Protein AF-A0A7J8EYG4-F1 (afdb_monomer_lite)

InterPro domains:
  IPR001611 Leucine-rich repeat [PS51450] (55-76)
  IPR032675 Leucine-rich repeat domain superfamily [G3DSA:3.80.10.10] (6-101)
  IPR055320 Centrosomal protein of 72 kDa-like [PTHR23311] (96-437)

pLDDT: mean 70.49, std 26.64, range [20.69, 98.38]

Structure (mmCIF, N/CA/C/O backbone):
data_AF-A0A7J8EYG4-F1
#
_entry.id   AF-A0A7J8EYG4-F1
#
loop_
_atom_site.group_PDB
_atom_site.id
_atom_site.type_symbol
_atom_site.label_atom_id
_atom_site.label_alt_id
_atom_site.label_comp_id
_atom_site.label_asym_id
_atom_site.label_entity_id
_atom_site.label_seq_id
_atom_site.pdbx_PDB_ins_code
_atom_site.Cartn_x
_atom_site.Cartn_y
_atom_site.Cartn_z
_atom_site.occupancy
_atom_site.B_iso_or_equiv
_atom_site.auth_seq_id
_atom_site.auth_comp_id
_atom_site.auth_asym_id
_atom_site.auth_atom_id
_atom_site.pdbx_PDB_model_num
ATOM 1 N N . MET A 1 1 ? -24.739 -16.908 -11.784 1.00 43.34 1 MET A N 1
ATOM 2 C CA . MET A 1 1 ? -24.378 -15.783 -12.677 1.00 43.34 1 MET A CA 1
ATOM 3 C C . MET A 1 1 ? -25.673 -15.161 -13.164 1.00 43.34 1 MET A C 1
ATOM 5 O O . MET A 1 1 ? -26.475 -15.883 -13.739 1.00 43.34 1 MET A O 1
ATOM 9 N N . ALA A 1 2 ? -25.931 -13.886 -12.864 1.00 45.91 2 ALA A N 1
ATOM 10 C CA . ALA A 1 2 ? -27.080 -13.186 -13.438 1.00 45.91 2 ALA A CA 1
ATOM 11 C C . ALA A 1 2 ? -26.869 -13.042 -14.960 1.00 45.91 2 ALA A C 1
ATOM 13 O O . ALA A 1 2 ? -25.735 -12.770 -15.369 1.00 45.91 2 ALA A O 1
ATOM 14 N N . PRO A 1 3 ? -27.897 -13.254 -15.801 1.00 52.53 3 PRO A N 1
ATOM 15 C CA . PRO A 1 3 ? -27.757 -13.076 -17.239 1.00 52.53 3 PRO A CA 1
ATOM 16 C C . PRO A 1 3 ? -27.432 -11.608 -17.531 1.00 52.53 3 PRO A C 1
ATOM 18 O O . PRO A 1 3 ? -28.056 -10.702 -16.981 1.00 52.53 3 PRO A O 1
ATOM 21 N N . SER A 1 4 ? -26.417 -11.367 -18.363 1.00 60.69 4 SER A N 1
ATOM 22 C CA . SER A 1 4 ? -26.084 -10.016 -18.815 1.00 60.69 4 SER A CA 1
ATOM 23 C C . SER A 1 4 ? -27.272 -9.436 -19.575 1.00 60.69 4 SER A C 1
ATOM 25 O O . SER A 1 4 ? -27.764 -10.088 -20.496 1.00 60.69 4 SER A O 1
ATOM 27 N N . GLY A 1 5 ? -27.714 -8.236 -19.202 1.00 64.25 5 GLY A N 1
ATOM 28 C CA . GLY A 1 5 ? -28.822 -7.569 -19.876 1.00 64.25 5 GLY A CA 1
ATOM 29 C C . GLY A 1 5 ? -28.545 -7.239 -21.354 1.00 64.25 5 GLY A C 1
ATOM 30 O O . GLY A 1 5 ? -27.403 -7.379 -21.818 1.00 64.25 5 GLY A O 1
ATOM 31 N N . PRO A 1 6 ? -29.584 -6.849 -22.117 1.00 75.25 6 PRO A N 1
ATOM 32 C CA . PRO A 1 6 ? -29.489 -6.572 -23.546 1.00 75.25 6 PRO A CA 1
ATOM 33 C C . PRO A 1 6 ? -28.390 -5.558 -23.892 1.00 75.25 6 PRO A C 1
ATOM 35 O O . PRO A 1 6 ? -28.168 -4.557 -23.206 1.00 75.25 6 PRO A O 1
ATOM 38 N N . ARG A 1 7 ? -27.697 -5.848 -24.996 1.00 82.56 7 ARG A N 1
ATOM 39 C CA . ARG A 1 7 ? -26.646 -5.016 -25.583 1.00 82.56 7 ARG A CA 1
ATOM 40 C C . ARG A 1 7 ? -27.199 -4.349 -26.835 1.00 82.56 7 ARG A C 1
ATOM 42 O O . ARG A 1 7 ? -27.479 -5.048 -27.805 1.00 82.56 7 ARG A O 1
ATOM 49 N N . LEU A 1 8 ? -27.380 -3.034 -26.801 1.00 83.56 8 LEU A N 1
ATOM 50 C CA . LEU A 1 8 ? -28.066 -2.291 -27.861 1.00 83.56 8 LEU A CA 1
ATOM 51 C C . LEU A 1 8 ? -27.203 -1.127 -28.373 1.00 83.56 8 LEU A C 1
ATOM 53 O O . LEU A 1 8 ? -26.382 -0.596 -27.619 1.00 83.56 8 LEU A O 1
ATOM 57 N N . PRO A 1 9 ? -27.358 -0.717 -29.645 1.00 85.50 9 PRO A N 1
ATOM 58 C CA . PRO A 1 9 ? -26.764 0.523 -30.127 1.00 85.50 9 PRO A CA 1
ATOM 59 C C . PRO A 1 9 ? -27.410 1.730 -29.432 1.00 85.50 9 PRO A C 1
ATOM 61 O O . PRO A 1 9 ? -28.569 1.683 -29.016 1.00 85.50 9 PRO A O 1
ATOM 64 N N . LEU A 1 10 ? -26.659 2.823 -29.311 1.00 85.88 10 LEU A N 1
ATOM 65 C CA . LEU A 1 10 ? -27.182 4.085 -28.806 1.00 85.88 10 LEU A CA 1
ATOM 66 C C . LEU A 1 10 ? -28.209 4.634 -29.800 1.00 85.88 10 LEU A C 1
ATOM 68 O O . LEU A 1 10 ? -27.918 4.721 -30.990 1.00 85.88 10 LEU A O 1
ATOM 72 N N . SER A 1 11 ? -29.381 5.039 -29.316 1.00 85.69 11 SER A N 1
ATOM 73 C CA . SER A 1 11 ? -30.406 5.736 -30.100 1.00 85.69 11 SER A CA 1
ATOM 74 C C . SER A 1 11 ? -30.603 7.165 -29.592 1.00 85.69 11 SER A C 1
ATOM 76 O O . SER A 1 11 ? -30.355 7.455 -28.418 1.00 85.69 11 SER A O 1
ATOM 78 N N . GLU A 1 12 ? -31.081 8.063 -30.456 1.00 83.81 12 GLU A N 1
ATOM 79 C CA . GLU A 1 12 ? -31.420 9.438 -30.060 1.00 83.81 12 GLU A CA 1
ATOM 80 C C . GLU A 1 12 ? -32.503 9.466 -28.965 1.00 83.81 12 GLU A C 1
ATOM 82 O O . GLU A 1 12 ? -32.433 10.259 -28.026 1.00 83.81 12 GLU A O 1
ATOM 87 N N . GLU A 1 13 ? -33.463 8.541 -29.023 1.00 82.06 13 GLU A N 1
ATOM 88 C CA . GLU A 1 13 ? -34.491 8.367 -27.991 1.00 82.06 13 GLU A CA 1
ATOM 89 C C . GLU A 1 13 ? -33.873 8.073 -26.621 1.00 82.06 13 GLU A C 1
ATOM 91 O O . GLU A 1 13 ? -34.260 8.677 -25.620 1.00 82.06 13 GLU A O 1
ATOM 96 N N . LYS A 1 14 ? -32.849 7.210 -26.580 1.00 82.69 14 LYS A N 1
ATOM 97 C CA . LYS A 1 14 ? -32.134 6.883 -25.345 1.00 82.69 14 LYS A CA 1
ATOM 98 C C . LYS A 1 14 ? -31.363 8.080 -24.800 1.00 82.69 14 LYS A C 1
ATOM 100 O O . LYS A 1 14 ? -31.311 8.273 -23.588 1.00 82.69 14 LYS A O 1
ATOM 105 N N . ILE A 1 15 ? -30.788 8.899 -25.680 1.00 84.75 15 ILE A N 1
ATOM 106 C CA . ILE A 1 15 ? -30.112 10.142 -25.291 1.00 84.75 15 ILE A CA 1
ATOM 107 C C . ILE A 1 15 ? -31.116 11.087 -24.635 1.00 84.75 15 ILE A C 1
ATOM 109 O O . ILE A 1 15 ? -30.850 11.560 -23.535 1.00 84.75 15 ILE A O 1
ATOM 113 N N . ARG A 1 16 ? -32.286 11.293 -25.252 1.00 83.25 16 ARG A N 1
ATOM 114 C CA . ARG A 1 16 ? -33.352 12.160 -24.723 1.00 83.25 16 ARG A CA 1
ATOM 115 C C . ARG A 1 16 ? -33.892 11.668 -23.380 1.00 83.25 16 ARG A C 1
ATOM 117 O O . ARG A 1 16 ? -34.047 12.476 -22.464 1.00 83.25 16 ARG A O 1
ATOM 124 N N . GLU A 1 17 ? -34.108 10.356 -23.246 1.00 83.19 17 GLU A N 1
ATOM 125 C CA . GLU A 1 17 ? -34.518 9.703 -21.994 1.00 83.19 17 GLU A CA 1
ATOM 126 C C . GLU A 1 17 ? -33.515 9.998 -20.866 1.00 83.19 17 GLU A C 1
ATOM 128 O O . GLU A 1 17 ? -33.906 10.371 -19.761 1.00 83.19 17 GLU A O 1
ATOM 133 N N . LYS A 1 18 ? -32.211 9.870 -21.143 1.00 82.88 18 LYS A N 1
ATOM 134 C CA . LYS A 1 18 ? -31.150 10.021 -20.133 1.00 82.88 18 LYS A CA 1
ATOM 135 C C . LYS A 1 18 ? -30.734 11.464 -19.875 1.00 82.88 18 LYS A C 1
ATOM 137 O O . LYS A 1 18 ? -30.314 11.775 -18.765 1.00 82.88 18 LYS A O 1
ATOM 142 N N . SER A 1 19 ? -30.875 12.354 -20.852 1.00 79.38 19 SER A N 1
ATOM 143 C CA . SER A 1 19 ? -30.609 13.785 -20.684 1.00 79.38 19 SER A CA 1
ATOM 144 C C . SER A 1 19 ? -31.778 14.538 -20.040 1.00 79.38 19 SER A C 1
ATOM 146 O O . SER A 1 19 ? -31.636 15.722 -19.743 1.00 79.38 19 SER A O 1
ATOM 148 N N . GLY A 1 20 ? -32.941 13.893 -19.868 1.00 74.50 20 GLY A N 1
ATOM 149 C CA . GLY A 1 20 ? -34.154 14.528 -19.342 1.00 74.50 20 GLY A CA 1
ATOM 150 C C . GLY A 1 20 ? -34.673 15.663 -20.231 1.00 74.50 20 GLY A C 1
ATOM 151 O O . GLY A 1 20 ? -35.316 16.591 -19.741 1.00 74.50 20 GLY A O 1
ATOM 152 N N . LEU A 1 21 ? -34.351 15.632 -21.529 1.00 72.12 21 LEU A N 1
ATOM 153 C CA . LEU A 1 21 ? -34.739 16.685 -22.464 1.00 72.12 21 LEU A CA 1
ATOM 154 C C . LEU A 1 21 ? -36.155 16.429 -22.979 1.00 72.12 21 LEU A C 1
ATOM 156 O O . LEU A 1 21 ? -36.496 15.312 -23.362 1.00 72.12 21 LEU A O 1
ATOM 160 N N . ALA A 1 22 ? -36.971 17.483 -23.028 1.00 70.06 22 ALA A N 1
ATOM 161 C CA . ALA A 1 22 ? -38.299 17.401 -23.618 1.00 70.06 22 ALA A CA 1
ATOM 162 C C . ALA A 1 22 ? -38.212 16.979 -25.105 1.00 70.06 22 ALA A C 1
ATOM 164 O O . ALA A 1 22 ? -37.273 17.388 -25.795 1.00 70.06 22 ALA A O 1
ATOM 165 N N . PRO A 1 23 ? -39.202 16.237 -25.642 1.00 65.50 23 PRO A N 1
ATOM 166 C CA . PRO A 1 23 ? -39.192 15.747 -27.028 1.00 65.50 23 PRO A CA 1
ATOM 167 C C . PRO A 1 23 ? -39.017 16.836 -28.102 1.00 65.50 23 PRO A C 1
ATOM 169 O O . PRO A 1 23 ? -38.574 16.547 -29.209 1.00 65.50 23 PRO A O 1
ATOM 172 N N . HIS A 1 24 ? -39.306 18.097 -27.778 1.00 60.59 24 HIS A N 1
ATOM 173 C CA . HIS A 1 24 ? -39.245 19.229 -28.709 1.00 60.59 24 HIS A CA 1
ATOM 174 C C . HIS A 1 24 ? -38.054 20.172 -28.495 1.00 60.59 24 HIS A C 1
ATOM 176 O O . HIS A 1 24 ? -38.012 21.236 -29.107 1.00 60.59 24 HIS A O 1
ATOM 182 N N . ARG A 1 25 ? -37.096 19.823 -27.628 1.00 71.00 25 ARG A N 1
ATOM 183 C CA . ARG A 1 25 ? -35.897 20.643 -27.419 1.00 71.00 25 ARG A CA 1
ATOM 184 C C . ARG A 1 25 ? -34.791 20.252 -28.395 1.00 71.00 25 ARG A C 1
ATOM 186 O O . ARG A 1 25 ? -34.582 19.063 -28.634 1.00 71.00 25 ARG A O 1
ATOM 193 N N . ASP A 1 26 ? -34.084 21.251 -28.919 1.00 76.06 26 ASP A N 1
ATOM 194 C CA . ASP A 1 26 ? -32.932 21.025 -29.786 1.00 76.06 26 ASP A CA 1
ATOM 195 C C . ASP A 1 26 ? -31.780 20.390 -28.989 1.00 76.06 26 ASP A C 1
ATOM 197 O O . ASP A 1 26 ? -31.420 20.842 -27.896 1.00 76.06 26 ASP A O 1
ATOM 201 N N . LEU A 1 27 ? -31.219 19.313 -29.536 1.00 77.31 27 LEU A N 1
ATOM 202 C CA . LEU A 1 27 ? -30.090 18.592 -28.955 1.00 77.31 27 LEU A CA 1
ATOM 203 C C . LEU A 1 27 ? -28.784 19.388 -29.080 1.00 77.31 27 LEU A C 1
ATOM 205 O O . LEU A 1 27 ? -27.865 19.161 -28.292 1.00 77.31 27 LEU A O 1
ATOM 209 N N . ALA A 1 28 ? -28.724 20.374 -29.982 1.00 77.31 28 ALA A N 1
ATOM 210 C CA . ALA A 1 28 ? -27.556 21.233 -30.165 1.00 77.31 28 ALA A CA 1
ATOM 211 C C . ALA A 1 28 ? -27.189 22.044 -28.903 1.00 77.31 28 ALA A C 1
ATOM 213 O O . ALA A 1 28 ? -26.027 22.404 -28.713 1.00 77.31 28 ALA A O 1
ATOM 214 N N . GLU A 1 29 ? -28.152 22.306 -28.010 1.00 79.75 29 GLU A N 1
ATOM 215 C CA . GLU A 1 29 ? -27.929 23.049 -26.761 1.00 79.75 29 GLU A CA 1
ATOM 216 C C . GLU A 1 29 ? -27.371 22.188 -25.614 1.00 79.75 29 GLU A C 1
ATOM 218 O O . GLU A 1 29 ? -26.968 22.725 -24.574 1.00 79.75 29 GLU A O 1
ATOM 223 N N . LEU A 1 30 ? -27.364 20.857 -25.756 1.00 84.62 30 LEU A N 1
ATOM 224 C CA . LEU A 1 30 ? -26.924 19.964 -24.690 1.00 84.62 30 LEU A CA 1
ATOM 225 C C . LEU A 1 30 ? -25.406 20.070 -24.510 1.00 84.62 30 LEU A C 1
ATOM 227 O O . LEU A 1 30 ? -24.640 19.778 -25.421 1.00 84.62 30 LEU A O 1
ATOM 231 N N . ARG A 1 31 ? -24.965 20.466 -23.310 1.00 86.94 31 ARG A N 1
ATOM 232 C CA . ARG A 1 31 ? -23.536 20.654 -22.997 1.00 86.94 31 ARG A CA 1
ATOM 233 C C . ARG A 1 31 ? -22.887 19.457 -22.311 1.00 86.94 31 ARG A C 1
ATOM 235 O O . ARG A 1 31 ? -21.681 19.277 -22.461 1.00 86.94 31 ARG A O 1
ATOM 242 N N . SER A 1 32 ? -23.661 18.646 -21.596 1.00 89.12 32 SER A N 1
ATOM 243 C CA . SER A 1 32 ? -23.145 17.477 -20.884 1.00 89.12 32 SER A CA 1
ATOM 244 C C . SER A 1 32 ? -24.111 16.304 -20.992 1.00 89.12 32 SER A C 1
ATOM 246 O O . SER A 1 32 ? -25.310 16.479 -20.780 1.00 89.12 32 SER A O 1
ATOM 248 N N . LEU A 1 33 ? -23.590 15.116 -21.293 1.00 90.06 33 LEU A N 1
ATOM 249 C CA . LEU A 1 33 ? -24.359 13.883 -21.423 1.00 90.06 33 LEU A CA 1
ATOM 250 C C . LEU A 1 33 ? -23.671 12.760 -20.644 1.00 90.06 33 LEU A C 1
ATOM 252 O O . LEU A 1 33 ? -22.500 12.468 -20.875 1.00 90.06 33 LEU A O 1
ATOM 256 N N . PHE A 1 34 ? -24.414 12.117 -19.745 1.00 90.12 34 PHE A N 1
ATOM 257 C CA . PHE A 1 34 ? -23.912 11.040 -18.894 1.00 90.12 34 PHE A CA 1
ATOM 258 C C . PHE A 1 34 ? -24.788 9.802 -19.068 1.00 90.12 34 PHE A C 1
ATOM 260 O O . PHE A 1 34 ? -25.933 9.776 -18.620 1.00 90.12 34 PHE A O 1
ATOM 267 N N . ILE A 1 35 ? -24.253 8.774 -19.724 1.00 89.12 35 ILE A N 1
ATOM 268 C CA . ILE A 1 35 ? -24.925 7.487 -19.920 1.00 89.12 35 ILE A CA 1
ATOM 269 C C . ILE A 1 35 ? -23.963 6.350 -19.541 1.00 89.12 35 ILE A C 1
ATOM 271 O O . ILE A 1 35 ? -23.468 5.622 -20.410 1.00 89.12 35 ILE A O 1
ATOM 275 N N . PRO A 1 36 ? -23.670 6.178 -18.239 1.00 88.31 36 PRO A N 1
ATOM 276 C CA . PRO A 1 36 ? -22.879 5.048 -17.790 1.00 88.31 36 PRO A CA 1
ATOM 277 C C . PRO A 1 36 ? -23.665 3.740 -17.967 1.00 88.31 36 PRO A C 1
ATOM 279 O O . PRO A 1 36 ? -24.870 3.674 -17.712 1.00 88.31 36 PRO A O 1
ATOM 282 N N . GLY A 1 37 ? -22.979 2.685 -18.393 1.00 86.06 37 GLY A N 1
ATOM 283 C CA . GLY A 1 37 ? -23.567 1.365 -18.563 1.00 86.06 37 GLY A CA 1
ATOM 284 C C . GLY A 1 37 ? -23.976 0.743 -17.231 1.00 86.06 37 GLY A C 1
ATOM 285 O O . GLY A 1 37 ? -23.345 0.943 -16.187 1.00 86.06 37 GLY A O 1
ATOM 286 N N . THR A 1 38 ? -25.051 -0.040 -17.274 1.00 83.25 38 THR A N 1
ATOM 287 C CA . THR A 1 38 ? -25.614 -0.731 -16.109 1.00 83.25 38 THR A CA 1
ATOM 288 C C . THR A 1 38 ? -25.568 -2.248 -16.314 1.00 83.25 38 THR A C 1
ATOM 290 O O . THR A 1 38 ? -25.202 -2.747 -17.379 1.00 83.25 38 THR A O 1
ATOM 293 N N . TYR A 1 39 ? -25.916 -3.029 -15.288 1.00 79.12 39 TYR A N 1
ATOM 294 C CA . TYR A 1 39 ? -26.007 -4.491 -15.425 1.00 79.12 39 TYR A CA 1
ATOM 295 C C . TYR A 1 39 ? -27.168 -4.937 -16.331 1.00 79.12 39 TYR A C 1
ATOM 297 O O . TYR A 1 39 ? -27.112 -6.026 -16.905 1.00 79.12 39 TYR A O 1
ATOM 305 N N . GLN A 1 40 ? -28.196 -4.094 -16.451 1.00 78.62 40 GLN A N 1
ATOM 306 C CA . GLN A 1 40 ? -29.415 -4.356 -17.215 1.00 78.62 40 GLN A CA 1
ATOM 307 C C . GLN A 1 40 ? -29.297 -3.902 -18.672 1.00 78.62 40 GLN A C 1
ATOM 309 O O . GLN A 1 40 ? -29.876 -4.533 -19.543 1.00 78.62 40 GLN A O 1
ATOM 314 N N . GLU A 1 41 ? -28.539 -2.844 -18.956 1.00 82.06 41 GLU A N 1
ATOM 315 C CA . GLU A 1 41 ? -28.406 -2.301 -20.308 1.00 82.06 41 GLU A CA 1
ATOM 316 C C . GLU A 1 41 ? -26.981 -1.818 -20.553 1.00 82.06 41 GLU A C 1
ATOM 318 O O . GLU A 1 41 ? -26.411 -1.079 -19.740 1.00 82.06 41 GLU A O 1
ATOM 323 N N . LYS A 1 42 ? -26.418 -2.217 -21.697 1.00 88.38 42 LYS A N 1
ATOM 324 C CA . LYS A 1 42 ? -25.089 -1.782 -22.137 1.00 88.38 42 LYS A CA 1
ATOM 325 C C . LYS A 1 42 ? -25.112 -1.333 -23.589 1.00 88.38 42 LYS A C 1
ATOM 327 O O . LYS A 1 42 ? -25.670 -2.018 -24.445 1.00 88.38 42 LYS A O 1
ATOM 332 N N . ILE A 1 43 ? -24.439 -0.221 -23.861 1.00 88.44 43 ILE A N 1
ATOM 333 C CA . ILE A 1 43 ? -24.297 0.327 -25.211 1.00 88.44 43 ILE A CA 1
ATOM 334 C C . ILE A 1 43 ? -23.119 -0.348 -25.920 1.00 88.44 43 ILE A C 1
ATOM 336 O O . ILE A 1 43 ? -22.050 -0.497 -25.324 1.00 88.44 43 ILE A O 1
ATOM 340 N N . THR A 1 44 ? -23.297 -0.745 -27.182 1.00 86.69 44 THR A N 1
ATOM 341 C CA . THR A 1 44 ? -22.238 -1.373 -28.002 1.00 86.69 44 THR A CA 1
ATOM 342 C C . THR A 1 44 ? -21.716 -0.508 -29.146 1.00 86.69 44 THR A C 1
ATOM 344 O O . THR A 1 44 ? -20.529 -0.583 -29.463 1.00 86.69 44 THR A O 1
ATOM 347 N N . HIS A 1 45 ? -22.564 0.340 -29.733 1.00 86.38 45 HIS A N 1
ATOM 348 C CA . HIS A 1 45 ? -22.219 1.217 -30.858 1.00 86.38 45 HIS A CA 1
ATOM 349 C C . HIS A 1 45 ? -22.875 2.591 -30.702 1.00 86.38 45 HIS A C 1
ATOM 351 O O . HIS A 1 45 ? -23.976 2.675 -30.161 1.00 86.38 45 HIS A O 1
ATOM 357 N N . LEU A 1 46 ? -22.214 3.652 -31.180 1.00 84.38 46 LEU A N 1
ATOM 358 C CA . LEU A 1 46 ? -22.718 5.032 -31.109 1.00 84.38 46 LEU A CA 1
ATOM 359 C C . LEU A 1 46 ? -23.440 5.451 -32.397 1.00 84.38 46 LEU A C 1
ATOM 361 O O . LEU A 1 46 ? -24.529 6.020 -32.322 1.00 84.38 46 LEU A O 1
ATOM 365 N N . GLY A 1 47 ? -22.875 5.120 -33.563 1.00 81.81 47 GLY A N 1
ATOM 366 C CA . GLY A 1 47 ? -23.491 5.377 -34.866 1.00 81.81 47 GLY A CA 1
ATOM 367 C C . GLY A 1 47 ? -23.797 6.862 -35.089 1.00 81.81 47 GLY A C 1
ATOM 368 O O . GLY A 1 47 ? -23.069 7.740 -34.632 1.00 81.81 47 GLY A O 1
ATOM 369 N N . ASN A 1 48 ? -24.912 7.158 -35.757 1.00 82.94 48 ASN A N 1
ATOM 370 C CA . ASN A 1 48 ? -25.305 8.537 -36.084 1.00 82.94 48 ASN A CA 1
ATOM 371 C C . ASN A 1 48 ? -26.097 9.233 -34.966 1.00 82.94 48 ASN A C 1
ATOM 373 O O . ASN A 1 48 ? -26.485 10.389 -35.110 1.00 82.94 48 ASN A O 1
ATOM 377 N N . SER A 1 49 ? -26.322 8.563 -33.835 1.00 82.88 49 SER A N 1
ATOM 378 C CA . SER A 1 49 ? -27.166 9.077 -32.748 1.00 82.88 49 SER A CA 1
ATOM 379 C C . SER A 1 49 ? -26.584 10.314 -32.055 1.00 82.88 49 SER A C 1
ATOM 381 O O . SER A 1 49 ? -27.308 11.036 -31.378 1.00 82.88 49 SER A O 1
ATOM 383 N N . LEU A 1 50 ? -25.287 10.585 -32.238 1.00 84.00 50 LEU A N 1
ATOM 384 C CA . LEU A 1 50 ? -24.595 11.761 -31.700 1.00 84.00 50 LEU A CA 1
ATOM 385 C C . LEU A 1 50 ? -24.533 12.943 -32.688 1.00 84.00 50 LEU A C 1
ATOM 387 O O . LEU A 1 50 ? -23.994 13.991 -32.340 1.00 84.00 50 LEU A O 1
ATOM 391 N N . MET A 1 51 ? -25.083 12.806 -33.901 1.00 83.69 51 MET A N 1
ATOM 392 C CA . MET A 1 51 ? -24.942 13.792 -34.984 1.00 83.69 51 MET A CA 1
ATOM 393 C C . MET A 1 51 ? -25.475 15.188 -34.623 1.00 83.69 51 MET A C 1
ATOM 395 O O . MET A 1 51 ? -24.888 16.193 -35.016 1.00 83.69 51 MET A O 1
ATOM 399 N N . ASN A 1 52 ? -26.548 15.252 -33.831 1.00 82.19 52 ASN A N 1
ATOM 400 C CA . ASN A 1 52 ? -27.222 16.504 -33.472 1.00 82.19 52 ASN A CA 1
ATOM 401 C C . ASN A 1 52 ? -26.665 17.163 -32.192 1.00 82.19 52 ASN A C 1
ATOM 403 O O . ASN A 1 52 ? -27.150 18.209 -31.774 1.00 82.19 52 ASN A O 1
ATOM 407 N N . LEU A 1 53 ? -25.642 16.578 -31.560 1.00 83.56 53 LEU A N 1
ATOM 408 C CA . LEU A 1 53 ? -25.048 17.049 -30.300 1.00 83.56 53 LEU A CA 1
ATOM 409 C C . LEU A 1 53 ? -23.827 17.954 -30.538 1.00 83.56 53 LEU A C 1
ATOM 411 O O . LEU A 1 53 ? -22.763 17.780 -29.944 1.00 83.56 53 LEU A O 1
ATOM 415 N N . THR A 1 54 ? -23.968 18.938 -31.423 1.00 82.62 54 THR A N 1
ATOM 416 C CA . THR A 1 54 ? -22.852 19.785 -31.880 1.00 82.62 54 THR A CA 1
ATOM 417 C C . THR A 1 54 ? -22.261 20.680 -30.781 1.00 82.62 54 THR A C 1
ATOM 419 O O . THR A 1 54 ? -21.085 21.033 -30.852 1.00 82.62 54 THR A O 1
ATOM 422 N N . GLY A 1 55 ? -23.040 21.023 -29.747 1.00 82.75 55 GLY A N 1
ATOM 423 C CA . GLY A 1 55 ? -22.623 21.850 -28.606 1.00 82.75 55 GLY A CA 1
ATOM 424 C C . GLY A 1 55 ? -22.136 21.086 -27.367 1.00 82.75 55 GLY A C 1
ATOM 425 O O . GLY A 1 55 ? -21.890 21.714 -26.327 1.00 82.75 55 GLY A O 1
ATOM 426 N N . LEU A 1 56 ? -22.011 19.756 -27.449 1.00 89.62 56 LEU A N 1
ATOM 427 C CA . LEU A 1 56 ? -21.667 18.902 -26.313 1.00 89.62 56 LEU A CA 1
ATOM 428 C C . LEU A 1 56 ? -20.198 19.066 -25.914 1.00 89.62 56 LEU A C 1
ATOM 430 O O . LEU A 1 56 ? -19.302 18.832 -26.716 1.00 89.62 56 LEU A O 1
ATOM 434 N N . LYS A 1 57 ? -19.958 19.425 -24.649 1.00 89.75 57 LYS A N 1
ATOM 435 C CA . LYS A 1 57 ? -18.623 19.619 -24.065 1.00 89.75 57 LYS A CA 1
ATOM 436 C C . LYS A 1 57 ? -18.156 18.431 -23.235 1.00 89.75 57 LYS A C 1
ATOM 438 O O . LYS A 1 57 ? -16.958 18.174 -23.178 1.00 89.75 57 LYS A O 1
ATOM 443 N N . SER A 1 58 ? -19.070 17.714 -22.585 1.00 90.62 58 SER A N 1
ATOM 444 C CA . SER A 1 58 ? -18.734 16.573 -21.728 1.00 90.62 58 SER A CA 1
ATOM 445 C C . SER A 1 58 ? -19.595 15.356 -22.055 1.00 90.62 58 SER A C 1
ATOM 447 O O . SER A 1 58 ? -20.822 15.455 -22.085 1.00 90.62 58 SER A O 1
ATOM 449 N N . LEU A 1 59 ? -18.952 14.214 -22.297 1.00 91.94 59 LEU A N 1
ATOM 450 C CA . LEU A 1 59 ? -19.606 12.946 -22.603 1.00 91.94 59 LEU A CA 1
ATOM 451 C C . LEU A 1 59 ? -19.048 11.824 -21.726 1.00 91.94 59 LEU A C 1
ATOM 453 O O . LEU A 1 59 ? -17.859 11.512 -21.796 1.00 91.94 59 LEU A O 1
ATOM 457 N N . ASP A 1 60 ? -19.914 11.180 -20.948 1.00 91.62 60 ASP A N 1
ATOM 458 C CA . ASP A 1 60 ? -19.586 9.976 -20.184 1.00 91.62 60 ASP A CA 1
ATOM 459 C C . ASP A 1 60 ? -20.366 8.769 -20.707 1.00 91.62 60 ASP A C 1
ATOM 461 O O . ASP A 1 60 ? -21.595 8.727 -20.645 1.00 91.62 60 ASP A O 1
ATOM 465 N N . LEU A 1 61 ? -19.628 7.780 -21.208 1.00 90.69 61 LEU A N 1
ATOM 466 C CA . LEU A 1 61 ? -20.128 6.491 -21.681 1.00 90.69 61 LEU A CA 1
ATOM 467 C C . LEU A 1 61 ? -19.415 5.331 -20.969 1.00 90.69 61 LEU A C 1
ATOM 469 O O . LEU A 1 61 ? -19.253 4.241 -21.529 1.00 90.69 61 LEU A O 1
ATOM 473 N N . SER A 1 62 ? -18.954 5.552 -19.740 1.00 90.50 62 SER A N 1
ATOM 474 C CA . SER A 1 62 ? -18.242 4.549 -18.952 1.00 90.50 62 SER A CA 1
ATOM 475 C C . SER A 1 62 ? -19.098 3.312 -18.651 1.00 90.50 62 SER A C 1
ATOM 477 O O . SER A 1 62 ? -20.320 3.363 -18.655 1.00 90.50 62 SER A O 1
ATOM 479 N N . ARG A 1 63 ? -18.468 2.163 -18.386 1.00 90.31 63 ARG A N 1
ATOM 480 C CA . ARG A 1 63 ? -19.103 0.883 -18.013 1.00 90.31 63 ARG A CA 1
ATOM 481 C C . ARG A 1 63 ? -20.045 0.283 -19.062 1.00 90.31 63 ARG A C 1
ATOM 483 O O . ARG A 1 63 ? -20.848 -0.596 -18.739 1.00 90.31 63 ARG A O 1
ATOM 490 N N . ASN A 1 64 ? -19.926 0.714 -20.313 1.00 90.56 64 ASN A N 1
ATOM 491 C CA . ASN A 1 64 ? -20.648 0.146 -21.445 1.00 90.56 64 ASN A CA 1
ATOM 492 C C . ASN A 1 64 ? -19.865 -1.020 -22.081 1.00 90.56 64 ASN A C 1
ATOM 494 O O . ASN A 1 64 ? -18.946 -1.590 -21.495 1.00 90.56 64 ASN A O 1
ATOM 498 N N . SER A 1 65 ? -20.288 -1.484 -23.251 1.00 89.62 65 SER A N 1
ATOM 499 C CA . SER A 1 65 ? -19.593 -2.526 -24.016 1.00 89.62 65 SER A CA 1
ATOM 500 C C . SER A 1 65 ? -19.282 -2.028 -25.421 1.00 89.62 65 SER A C 1
ATOM 502 O O . SER A 1 65 ? -19.414 -2.781 -26.383 1.00 89.62 65 SER A O 1
ATOM 504 N N . LEU A 1 66 ? -18.895 -0.751 -25.527 1.00 87.06 66 LEU A N 1
ATOM 505 C CA . LEU A 1 66 ? -18.559 -0.119 -26.797 1.00 87.06 66 LEU A CA 1
ATOM 506 C C . LEU A 1 66 ? -17.387 -0.843 -27.444 1.00 87.06 66 LEU A C 1
ATOM 508 O O . LEU A 1 66 ? -16.386 -1.092 -26.774 1.00 87.06 66 LEU A O 1
ATOM 512 N N . VAL A 1 67 ? -17.513 -1.160 -28.730 1.00 83.31 67 VAL A N 1
ATOM 513 C CA . VAL A 1 67 ? -16.456 -1.830 -29.510 1.00 83.31 67 VAL A CA 1
ATOM 514 C C . VAL A 1 67 ? -15.818 -0.918 -30.565 1.00 83.31 67 VAL A C 1
ATOM 516 O O . VAL A 1 67 ? -14.703 -1.198 -30.998 1.00 83.31 67 VAL A O 1
ATOM 519 N N . SER A 1 68 ? -16.483 0.184 -30.930 1.00 82.06 68 SER A N 1
ATOM 520 C CA . SER A 1 68 ? -16.014 1.215 -31.871 1.00 82.06 68 SER A CA 1
ATOM 521 C C . SER A 1 68 ? -16.452 2.608 -31.400 1.00 82.06 68 SER A C 1
ATOM 523 O O . SER A 1 68 ? -17.428 2.740 -30.654 1.00 82.06 68 SER A O 1
ATOM 525 N N . LEU A 1 69 ? -15.710 3.631 -31.825 1.00 83.19 69 LEU A N 1
ATOM 526 C CA . LEU A 1 69 ? -15.960 5.053 -31.586 1.00 83.19 69 LEU A CA 1
ATOM 527 C C . LEU A 1 69 ? -16.595 5.763 -32.790 1.00 83.19 69 LEU A C 1
ATOM 529 O O . LEU A 1 69 ? -16.718 6.990 -32.780 1.00 83.19 69 LEU A O 1
ATOM 533 N N . GLU A 1 70 ? -17.021 5.017 -33.811 1.00 81.38 70 GLU A N 1
ATOM 534 C CA . GLU A 1 70 ? -17.781 5.558 -34.935 1.00 81.38 70 GLU A CA 1
ATOM 535 C C . GLU A 1 70 ? -19.034 6.299 -34.434 1.00 81.38 70 GLU A C 1
ATOM 537 O O . GLU A 1 70 ? -19.915 5.715 -33.799 1.00 81.38 70 GLU A O 1
ATOM 542 N N . GLY A 1 71 ? -19.077 7.607 -34.695 1.00 79.62 71 GLY A N 1
ATOM 543 C CA . GLY A 1 71 ? -20.098 8.544 -34.225 1.00 79.62 71 GLY A CA 1
ATOM 544 C C . GLY A 1 71 ? -19.543 9.699 -33.387 1.00 79.62 71 GLY A C 1
ATOM 545 O O . GLY A 1 71 ? -20.155 10.764 -33.330 1.00 79.62 71 GLY A O 1
ATOM 546 N N . ILE A 1 72 ? -18.361 9.551 -32.775 1.00 85.44 72 ILE A N 1
ATOM 547 C CA . ILE A 1 72 ? -17.742 10.635 -31.985 1.00 85.44 72 ILE A CA 1
ATOM 548 C C . ILE A 1 72 ? -17.281 11.796 -32.877 1.00 85.44 72 ILE A C 1
ATOM 550 O O . ILE A 1 72 ? -17.267 12.938 -32.424 1.00 85.44 72 ILE A O 1
ATOM 554 N N . GLN A 1 73 ? -16.984 11.545 -34.158 1.00 83.44 73 GLN A N 1
ATOM 555 C CA . GLN A 1 73 ? -16.553 12.577 -35.110 1.00 83.44 73 GLN A CA 1
ATOM 556 C C . GLN A 1 73 ? -17.548 13.736 -35.285 1.00 83.44 73 GLN A C 1
ATOM 558 O O . GLN A 1 73 ? -17.161 14.803 -35.754 1.00 83.44 73 GLN A O 1
ATOM 563 N N . TYR A 1 74 ? -18.817 13.547 -34.914 1.00 83.56 74 TYR A N 1
ATOM 564 C CA . TYR A 1 74 ? -19.835 14.593 -34.993 1.00 83.56 74 TYR A CA 1
ATOM 565 C C . TYR A 1 74 ? -19.753 15.613 -33.838 1.00 83.56 74 TYR A C 1
ATOM 567 O O . TYR A 1 74 ? -20.307 16.707 -33.940 1.00 83.56 74 TYR A O 1
ATOM 575 N N . LEU A 1 75 ? -19.039 15.296 -32.752 1.00 86.06 75 LEU A N 1
ATOM 576 C CA . LEU A 1 75 ? -18.953 16.114 -31.538 1.00 86.06 75 LEU A CA 1
ATOM 577 C C . LEU A 1 75 ? -17.793 17.122 -31.603 1.00 86.06 75 LEU A C 1
ATOM 579 O O . LEU A 1 75 ? -16.781 16.980 -30.919 1.00 86.06 75 LEU A O 1
ATOM 583 N N . ALA A 1 76 ? -17.943 18.164 -32.422 1.00 83.25 76 ALA A N 1
ATOM 584 C CA . ALA A 1 76 ? -16.879 19.144 -32.678 1.00 83.25 76 ALA A CA 1
ATOM 585 C C . ALA A 1 76 ? -16.471 19.999 -31.456 1.00 83.25 76 ALA A C 1
ATOM 587 O O . ALA A 1 76 ? -15.368 20.542 -31.435 1.00 83.25 76 ALA A O 1
ATOM 588 N N . ALA A 1 77 ? -17.343 20.140 -30.451 1.00 87.06 77 ALA A N 1
ATOM 589 C CA . ALA A 1 77 ? -17.122 20.979 -29.267 1.00 87.06 77 ALA A CA 1
ATOM 590 C C . ALA A 1 77 ? -16.720 20.193 -28.000 1.00 87.06 77 ALA A C 1
ATOM 592 O O . ALA A 1 77 ? -16.733 20.759 -26.903 1.00 87.06 77 ALA A O 1
ATOM 593 N N . LEU A 1 78 ? -16.395 18.901 -28.130 1.00 90.12 78 LEU A N 1
ATOM 594 C CA . LEU A 1 78 ? -16.155 18.020 -26.989 1.00 90.12 78 LEU A CA 1
ATOM 595 C C . LEU A 1 78 ? -14.819 18.331 -26.299 1.00 90.12 78 LEU A C 1
ATOM 597 O O . LEU A 1 78 ? -13.752 18.230 -26.895 1.00 90.12 78 LEU A O 1
ATOM 601 N N . GLU A 1 79 ? -14.879 18.668 -25.013 1.00 91.31 79 GLU A N 1
ATOM 602 C CA . GLU A 1 79 ? -13.721 18.995 -24.170 1.00 91.31 79 GLU A CA 1
ATOM 603 C C . GLU A 1 79 ? -13.357 17.835 -23.225 1.00 91.31 79 GLU A C 1
ATOM 605 O O . GLU A 1 79 ? -12.207 17.695 -22.810 1.00 91.31 79 GLU A O 1
ATOM 610 N N . SER A 1 80 ? -14.332 16.992 -22.870 1.00 91.00 80 SER A N 1
ATOM 611 C CA . SER A 1 80 ? -14.175 15.904 -21.905 1.00 91.00 80 SER A CA 1
ATOM 612 C C . SER A 1 80 ? -14.913 14.646 -22.362 1.00 91.00 80 SER A C 1
ATOM 614 O O . SER A 1 80 ? -16.116 14.682 -22.618 1.00 91.00 80 SER A O 1
ATOM 616 N N . LEU A 1 81 ? -14.192 13.524 -22.438 1.00 91.19 81 LEU A N 1
ATOM 617 C CA . LEU A 1 81 ? -14.717 12.226 -22.861 1.00 91.19 81 LEU A CA 1
ATOM 618 C C . LEU A 1 81 ? -14.301 11.132 -21.869 1.00 91.19 81 LEU A C 1
ATOM 620 O O . LEU A 1 81 ? -13.109 10.893 -21.674 1.00 91.19 81 LEU A O 1
ATOM 624 N N . ASN A 1 82 ? -15.276 10.442 -21.276 1.00 89.88 82 ASN A N 1
ATOM 625 C CA . ASN A 1 82 ? -15.054 9.297 -20.397 1.00 89.88 82 ASN A CA 1
ATOM 626 C C . ASN A 1 82 ? -15.551 7.998 -21.049 1.00 89.88 82 ASN A C 1
ATOM 628 O O . ASN A 1 82 ? -16.747 7.809 -21.268 1.00 89.88 82 ASN A O 1
ATOM 632 N N . LEU A 1 83 ? -14.617 7.084 -21.326 1.00 88.81 83 LEU A N 1
ATOM 633 C CA . LEU A 1 83 ? -14.868 5.770 -21.935 1.00 88.81 83 LEU A CA 1
ATOM 634 C C . LEU A 1 83 ? -14.439 4.607 -21.027 1.00 88.81 83 LEU A C 1
ATOM 636 O O . LEU A 1 83 ? -14.282 3.479 -21.495 1.00 88.81 83 LEU A O 1
ATOM 640 N N . TYR A 1 84 ? -14.238 4.861 -19.733 1.00 88.81 84 TYR A N 1
ATOM 641 C CA . TYR A 1 84 ? -13.744 3.870 -18.776 1.00 88.81 84 TYR A CA 1
ATOM 642 C C . TYR A 1 84 ? -14.582 2.580 -18.781 1.00 88.81 84 TYR A C 1
ATOM 644 O O . TYR A 1 84 ? -15.802 2.647 -18.732 1.00 88.81 84 TYR A O 1
ATOM 652 N N . TYR A 1 85 ? -13.944 1.404 -18.786 1.00 87.62 85 TYR A N 1
ATOM 653 C CA . TYR A 1 85 ? -14.613 0.090 -18.757 1.00 87.62 85 TYR A CA 1
ATOM 654 C C . TYR A 1 85 ? -15.542 -0.166 -19.968 1.00 87.62 85 TYR A C 1
ATOM 656 O O . TYR A 1 85 ? -16.734 -0.418 -19.811 1.00 87.62 85 TYR A O 1
ATOM 664 N N . ASN A 1 86 ? -14.968 -0.091 -21.175 1.00 87.38 86 ASN A N 1
ATOM 665 C CA . ASN A 1 86 ? -15.571 -0.473 -22.463 1.00 87.38 86 ASN A CA 1
ATOM 666 C C . ASN A 1 86 ? -14.726 -1.561 -23.167 1.00 87.38 86 ASN A C 1
ATOM 668 O O . ASN A 1 86 ? -13.701 -1.987 -22.640 1.00 87.38 86 ASN A O 1
ATOM 672 N N . CYS A 1 87 ? -15.137 -2.014 -24.356 1.00 84.75 87 CYS A N 1
ATOM 673 C CA . CYS A 1 87 ? -14.490 -3.091 -25.124 1.00 84.75 87 CYS A CA 1
ATOM 674 C C . CYS A 1 87 ? -13.840 -2.593 -26.434 1.00 84.75 87 CYS A C 1
ATOM 676 O O . CYS A 1 87 ? -13.783 -3.322 -27.428 1.00 84.75 87 CYS A O 1
ATOM 678 N N . ILE A 1 88 ? -13.372 -1.341 -26.455 1.00 80.19 88 ILE A N 1
ATOM 679 C CA . ILE A 1 88 ? -12.820 -0.698 -27.653 1.00 80.19 88 ILE A CA 1
ATOM 680 C C . ILE A 1 88 ? -11.460 -1.331 -27.952 1.00 80.19 88 ILE A C 1
ATOM 682 O O . ILE A 1 88 ? -10.502 -1.155 -27.203 1.00 80.19 88 ILE A O 1
ATOM 686 N N . SER A 1 89 ? -11.390 -2.101 -29.036 1.00 67.62 89 SER A N 1
ATOM 687 C CA . SER A 1 89 ? -10.217 -2.927 -29.363 1.00 67.62 89 SER A CA 1
ATOM 688 C C . SER A 1 89 ? -9.194 -2.209 -30.253 1.00 67.62 89 SER A C 1
ATOM 690 O O . SER A 1 89 ? -8.113 -2.736 -30.501 1.00 67.62 89 SER A O 1
ATOM 692 N N . VAL A 1 90 ? -9.516 -1.008 -30.749 1.00 58.91 90 VAL A N 1
ATOM 693 C CA . VAL A 1 90 ? -8.744 -0.330 -31.798 1.00 58.91 90 VAL A CA 1
ATOM 694 C C . VAL A 1 90 ? -8.410 1.105 -31.387 1.00 58.91 90 VAL A C 1
ATOM 696 O O . VAL A 1 90 ? -9.261 1.987 -31.384 1.00 58.91 90 VAL A O 1
ATOM 699 N N . LEU A 1 91 ? -7.130 1.362 -31.101 1.00 55.91 91 LEU A N 1
ATOM 700 C CA . LEU A 1 91 ? -6.589 2.709 -30.857 1.00 55.91 91 LEU A CA 1
ATOM 701 C C . LEU A 1 91 ? -6.487 3.552 -32.152 1.00 55.91 91 LEU A C 1
ATOM 703 O O . LEU A 1 91 ? -6.261 4.758 -32.091 1.00 55.91 91 LEU A O 1
ATOM 707 N N . ALA A 1 92 ? -6.654 2.935 -33.330 1.00 54.09 92 ALA A N 1
ATOM 708 C CA . ALA A 1 92 ? -6.531 3.600 -34.632 1.00 54.09 92 ALA A CA 1
ATOM 709 C C . ALA A 1 92 ? -7.640 4.635 -34.913 1.00 54.09 92 ALA A C 1
ATOM 711 O O . ALA A 1 92 ? -7.446 5.522 -35.741 1.00 54.09 92 ALA A O 1
ATOM 712 N N . GLU A 1 93 ? -8.775 4.566 -34.211 1.00 52.56 93 GLU A N 1
ATOM 713 C CA . GLU A 1 93 ? -9.869 5.541 -34.345 1.00 52.56 93 GLU A CA 1
ATOM 714 C C . GLU A 1 93 ? -9.636 6.826 -33.529 1.00 52.56 93 GLU A C 1
ATOM 716 O O . GLU A 1 93 ? -10.193 7.867 -33.862 1.00 52.56 93 GLU A O 1
ATOM 721 N N . VAL A 1 94 ? -8.764 6.799 -32.512 1.00 53.50 94 VAL A N 1
ATOM 722 C CA . VAL A 1 94 ? -8.452 7.973 -31.666 1.00 53.50 94 VAL A CA 1
ATOM 723 C C . VAL A 1 94 ? -7.474 8.938 -32.361 1.00 53.50 94 VAL A C 1
ATOM 725 O O . VAL A 1 94 ? -7.425 10.120 -32.032 1.00 53.50 94 VAL A O 1
ATOM 728 N N . PHE A 1 95 ? -6.722 8.460 -33.361 1.00 46.84 95 PHE A N 1
ATOM 729 C CA . PHE A 1 95 ? -5.668 9.211 -34.060 1.00 46.84 95 PHE A CA 1
ATOM 730 C C . PHE A 1 95 ? -5.969 9.503 -35.538 1.00 46.84 95 PHE A C 1
ATOM 732 O O . PHE A 1 95 ? -5.038 9.634 -36.332 1.00 46.84 95 PHE A O 1
ATOM 739 N N . ARG A 1 96 ? -7.236 9.649 -35.949 1.00 44.75 96 ARG A N 1
ATOM 740 C CA . ARG A 1 96 ? -7.511 10.366 -37.207 1.00 44.75 96 ARG A CA 1
ATOM 741 C C . ARG A 1 96 ? -7.483 11.873 -36.920 1.00 44.75 96 ARG A C 1
ATOM 743 O O . ARG A 1 96 ? -8.418 12.374 -36.295 1.00 44.75 96 ARG A O 1
ATOM 750 N N . PRO A 1 97 ? -6.422 12.610 -37.309 1.00 39.34 97 PRO A N 1
ATOM 751 C CA . PRO A 1 97 ? -6.406 14.053 -37.138 1.00 39.34 97 PRO A CA 1
ATOM 752 C C . PRO A 1 97 ? -7.569 14.668 -37.917 1.00 39.34 97 PRO A C 1
ATOM 754 O O . PRO A 1 97 ? -7.914 14.222 -39.010 1.00 39.34 97 PRO A O 1
ATOM 757 N N . HIS A 1 98 ? -8.165 15.689 -37.309 1.00 42.47 98 HIS A N 1
ATOM 758 C CA . HIS A 1 98 ? -9.244 16.498 -37.849 1.00 42.47 98 HIS A CA 1
ATOM 759 C C . HIS A 1 98 ? -8.868 17.065 -39.225 1.00 42.47 98 HIS A C 1
ATOM 761 O O . HIS A 1 98 ? -8.225 18.108 -39.313 1.00 42.47 98 HIS A O 1
ATOM 767 N N . VAL A 1 99 ? -9.284 16.403 -40.302 1.00 41.34 99 VAL A N 1
ATOM 768 C CA . VAL A 1 99 ? -9.365 17.001 -41.636 1.00 41.34 99 VAL A CA 1
ATOM 769 C C . VAL A 1 99 ? -10.634 16.476 -42.297 1.00 41.34 99 VAL A C 1
ATOM 771 O O . VAL A 1 99 ? -10.848 15.272 -42.379 1.00 41.34 99 VAL A O 1
ATOM 774 N N . HIS A 1 100 ? -11.446 17.425 -42.759 1.00 35.00 100 HIS A N 1
ATOM 775 C CA . HIS A 1 100 ? -12.758 17.294 -43.397 1.00 35.00 100 HIS A CA 1
ATOM 776 C C . HIS A 1 100 ? -13.972 17.050 -42.496 1.00 35.00 100 HIS A C 1
ATOM 778 O O . HIS A 1 100 ? -14.561 15.976 -42.458 1.00 35.00 100 HIS A O 1
ATOM 784 N N . LEU A 1 101 ? -14.471 18.152 -41.935 1.00 35.25 101 LEU A N 1
ATOM 785 C CA . LEU A 1 101 ? -15.905 18.427 -41.967 1.00 35.25 101 LEU A CA 1
ATOM 786 C C . LEU A 1 101 ? -16.136 19.587 -42.933 1.00 35.25 101 LEU A C 1
ATOM 788 O O . LEU A 1 101 ? -15.741 20.696 -42.602 1.00 35.25 101 LEU A O 1
ATOM 792 N N . ILE A 1 102 ? -16.720 19.308 -44.105 1.00 32.84 102 ILE A N 1
ATOM 793 C CA . ILE A 1 102 ? -17.997 19.895 -44.556 1.00 32.84 102 ILE A CA 1
ATOM 794 C C . ILE A 1 102 ? -18.618 18.913 -45.572 1.00 32.84 102 ILE A C 1
ATOM 796 O O . ILE A 1 102 ? -18.130 18.827 -46.698 1.00 32.84 102 ILE A O 1
ATOM 800 N N . PRO A 1 103 ? -19.702 18.188 -45.251 1.00 36.69 103 PRO A N 1
ATOM 801 C CA . PRO A 1 103 ? -20.664 17.766 -46.259 1.00 36.69 103 PRO A CA 1
ATOM 802 C C . PRO A 1 103 ? -21.606 18.952 -46.504 1.00 36.69 103 PRO A C 1
ATOM 804 O O . PRO A 1 103 ? -22.395 19.313 -45.631 1.00 36.69 103 PRO A O 1
ATOM 807 N N . HIS A 1 104 ? -21.487 19.605 -47.661 1.00 27.27 104 HIS A N 1
ATOM 808 C CA . HIS A 1 104 ? -22.482 20.585 -48.097 1.00 27.27 104 HIS A CA 1
ATOM 809 C C . HIS A 1 104 ? -23.764 19.853 -48.547 1.00 27.27 104 HIS A C 1
ATOM 811 O O . HIS A 1 104 ? -23.663 18.779 -49.145 1.00 27.27 104 HIS A O 1
ATOM 817 N N . PRO A 1 105 ? -24.961 20.396 -48.258 1.00 41.34 105 PRO A N 1
ATOM 818 C CA . PRO A 1 105 ? -26.227 19.715 -48.496 1.00 41.34 105 PRO A CA 1
ATOM 819 C C . PRO A 1 105 ? -26.749 19.947 -49.926 1.00 41.34 105 PRO A C 1
ATOM 821 O O . PRO A 1 105 ? -26.760 21.078 -50.394 1.00 41.34 105 PRO A O 1
ATOM 824 N N . GLY A 1 106 ? -27.252 18.876 -50.552 1.00 28.45 106 GLY A N 1
ATOM 825 C CA . GLY A 1 106 ? -28.357 18.882 -51.526 1.00 28.45 106 GLY A CA 1
ATOM 826 C C . GLY A 1 106 ? -28.106 19.366 -52.965 1.00 28.45 106 GLY A C 1
ATOM 827 O O . GLY A 1 106 ? -27.916 20.551 -53.191 1.00 28.45 106 GLY A O 1
ATOM 828 N N . SER A 1 107 ? -28.237 18.454 -53.937 1.00 28.33 107 SER A N 1
ATOM 829 C CA . SER A 1 107 ? -29.267 18.428 -55.013 1.00 28.33 107 SER A CA 1
ATOM 830 C C . SER A 1 107 ? -28.971 17.193 -55.898 1.00 28.33 107 SER A C 1
ATOM 832 O O . SER A 1 107 ? -27.811 16.909 -56.178 1.00 28.33 107 SER A O 1
ATOM 834 N N . THR A 1 108 ? -29.867 16.233 -56.145 1.00 36.91 108 THR A N 1
ATOM 835 C CA . THR A 1 108 ? -31.037 16.236 -57.050 1.00 36.91 108 THR A CA 1
ATOM 836 C C . THR A 1 108 ? -30.812 16.959 -58.381 1.00 36.91 108 THR A C 1
ATOM 838 O O . THR A 1 108 ? -30.738 18.183 -58.412 1.00 36.91 108 THR A O 1
ATOM 841 N N . ASP A 1 109 ? -30.772 16.121 -59.422 1.00 34.56 109 ASP A N 1
ATOM 842 C CA . ASP A 1 109 ? -31.222 16.280 -60.809 1.00 34.56 109 ASP A CA 1
ATOM 843 C C . ASP A 1 109 ? -30.542 17.265 -61.771 1.00 34.56 109 ASP A C 1
ATOM 845 O O . ASP A 1 109 ? -30.327 18.434 -61.478 1.00 34.56 109 ASP A O 1
ATOM 849 N N . GLY A 1 110 ? -30.380 16.774 -63.007 1.00 32.81 110 GLY A N 1
ATOM 850 C CA . GLY A 1 110 ? -30.891 17.504 -64.167 1.00 32.81 110 GLY A CA 1
ATOM 851 C C . GLY A 1 110 ? -29.866 18.198 -65.057 1.00 32.81 110 GLY A C 1
ATOM 852 O O . GLY A 1 110 ? -29.341 19.250 -64.729 1.00 32.81 110 GLY A O 1
ATOM 853 N N . GLU A 1 111 ? -29.651 17.571 -66.208 1.00 34.16 111 GLU A N 1
ATOM 854 C CA . GLU A 1 111 ? -29.311 18.097 -67.534 1.00 34.16 111 GLU A CA 1
ATOM 855 C C . GLU A 1 111 ? -29.173 19.623 -67.757 1.00 34.16 111 GLU A C 1
ATOM 857 O O . GLU A 1 111 ? -30.073 20.408 -67.486 1.00 34.16 111 GLU A O 1
ATOM 862 N N . ASP A 1 112 ? -28.062 19.944 -68.429 1.00 28.78 112 ASP A N 1
ATOM 863 C CA . ASP A 1 112 ? -27.939 20.781 -69.633 1.00 28.78 112 ASP A CA 1
ATOM 864 C C . ASP A 1 112 ? -28.181 22.310 -69.596 1.00 28.78 112 ASP A C 1
ATOM 866 O O . ASP A 1 112 ? -29.056 22.862 -68.940 1.00 28.78 112 ASP A O 1
ATOM 870 N N . SER A 1 113 ? -27.405 22.961 -70.468 1.00 29.78 113 SER A N 1
ATOM 871 C CA . SER A 1 113 ? -27.463 24.350 -70.942 1.00 29.78 113 SER A CA 1
ATOM 872 C C . SER A 1 113 ? -26.763 25.458 -70.133 1.00 29.78 113 SER A C 1
ATOM 874 O O . SER A 1 113 ? -27.158 25.902 -69.060 1.00 29.78 113 SER A O 1
ATOM 876 N N . ALA A 1 114 ? -25.708 25.964 -70.775 1.00 29.98 114 ALA A N 1
ATOM 877 C CA . ALA A 1 114 ? -24.990 27.210 -70.522 1.00 29.98 114 ALA A CA 1
ATOM 878 C C . ALA A 1 114 ? -25.815 28.467 -70.955 1.00 29.98 114 ALA A C 1
ATOM 880 O O . ALA A 1 114 ? -26.966 28.333 -71.358 1.00 29.98 114 ALA A O 1
ATOM 881 N N . PRO A 1 115 ? -25.214 29.674 -71.064 1.00 42.97 115 PRO A N 1
ATOM 882 C CA . PRO A 1 115 ? -24.974 30.712 -70.043 1.00 42.97 115 PRO A CA 1
ATOM 883 C C . PRO A 1 115 ? -25.659 32.042 -70.521 1.00 42.97 115 PRO A C 1
ATOM 885 O O . PRO A 1 115 ? -26.709 31.931 -71.148 1.00 42.97 115 PRO A O 1
ATOM 888 N N . PRO A 1 116 ? -25.118 33.291 -70.457 1.00 47.53 116 PRO A N 1
ATOM 889 C CA . PRO A 1 116 ? -24.197 34.024 -69.558 1.00 47.53 116 PRO A CA 1
ATOM 890 C C . PRO A 1 116 ? -24.718 35.454 -69.169 1.00 47.53 116 PRO A C 1
ATOM 892 O O . PRO A 1 116 ? -25.815 35.852 -69.545 1.00 47.53 116 PRO A O 1
ATOM 895 N N . SER A 1 117 ? -23.827 36.279 -68.576 1.00 27.19 117 SER A N 1
ATOM 896 C CA . SER A 1 117 ? -23.820 37.772 -68.566 1.00 27.19 117 SER A CA 1
ATOM 897 C C . SER A 1 117 ? -24.698 38.452 -67.490 1.00 27.19 117 SER A C 1
ATOM 899 O O . SER A 1 117 ? -25.788 37.992 -67.217 1.00 27.19 117 SER A O 1
ATOM 901 N N . GLN A 1 118 ? -24.354 39.566 -66.826 1.00 28.61 118 GLN A N 1
ATOM 902 C CA . GLN A 1 118 ? -23.439 40.664 -67.141 1.00 28.61 118 GLN A CA 1
ATOM 903 C C . GLN A 1 118 ? -23.234 41.568 -65.891 1.00 28.61 118 GLN A C 1
ATOM 905 O O . GLN A 1 118 ? -24.195 41.919 -65.223 1.00 28.61 118 GLN A O 1
ATOM 910 N N . ARG A 1 119 ? -21.981 42.000 -65.681 1.00 27.73 119 ARG A N 1
ATOM 911 C CA . ARG A 1 119 ? -21.500 43.352 -65.293 1.00 27.73 119 ARG A CA 1
ATOM 912 C C . ARG A 1 119 ? -21.892 44.068 -63.975 1.00 27.73 119 ARG A C 1
ATOM 914 O O . ARG A 1 119 ? -23.042 44.374 -63.707 1.00 27.73 119 ARG A O 1
ATOM 921 N N . SER A 1 120 ? -20.801 44.596 -63.391 1.00 28.44 120 SER A N 1
ATOM 922 C CA . SER A 1 120 ? -20.615 45.924 -62.769 1.00 28.44 120 SER A CA 1
ATOM 923 C C . SER A 1 120 ? -21.019 46.112 -61.306 1.00 28.44 120 SER A C 1
ATOM 925 O O . SER A 1 120 ? -21.974 45.515 -60.847 1.00 28.44 120 SER A O 1
ATOM 927 N N . SER A 1 121 ? -20.424 46.993 -60.498 1.00 30.41 121 SER A N 1
ATOM 928 C CA . SER A 1 121 ? -19.132 47.704 -60.412 1.00 30.41 121 SER A CA 1
ATOM 929 C C . SER A 1 121 ? -19.280 48.628 -59.186 1.00 30.41 121 SER A C 1
ATOM 931 O O . SER A 1 121 ? -20.252 49.366 -59.137 1.00 30.41 121 SER A O 1
ATOM 933 N N . LEU A 1 122 ? -18.292 48.633 -58.279 1.00 29.53 122 LEU A N 1
ATOM 934 C CA . LEU A 1 122 ? -17.814 49.766 -57.451 1.00 29.53 122 LEU A CA 1
ATOM 935 C C . LEU A 1 122 ? -18.801 50.539 -56.536 1.00 29.53 122 LEU A C 1
ATOM 937 O O . LEU A 1 122 ? -19.685 51.241 -57.008 1.00 29.53 122 LEU A O 1
ATOM 941 N N . SER A 1 123 ? -18.489 50.645 -55.235 1.00 31.30 123 SER A N 1
ATOM 942 C CA . SER A 1 123 ? -17.751 51.794 -54.646 1.00 31.30 123 SER A CA 1
ATOM 943 C C . SER A 1 123 ? -17.980 51.977 -53.128 1.00 31.30 123 SER A C 1
ATOM 945 O O . SER A 1 123 ? -19.107 51.894 -52.667 1.00 31.30 123 SER A O 1
ATOM 947 N N . ALA A 1 124 ? -16.860 52.249 -52.424 1.00 27.55 124 ALA A N 1
ATOM 948 C CA . ALA A 1 124 ? -16.621 53.149 -51.270 1.00 27.55 124 ALA A CA 1
ATOM 949 C C . ALA A 1 124 ? -17.530 53.056 -50.004 1.00 27.55 124 ALA A C 1
ATOM 951 O O . ALA A 1 124 ? -18.726 52.868 -50.102 1.00 27.55 124 ALA A O 1
ATOM 952 N N . GLN A 1 125 ? -17.086 53.259 -48.754 1.00 31.53 125 GLN A N 1
ATOM 953 C CA . GLN A 1 125 ? -16.108 54.228 -48.248 1.00 31.53 125 GLN A CA 1
ATOM 954 C C . GLN A 1 125 ? -15.865 54.014 -46.720 1.00 31.53 125 GLN A C 1
ATOM 956 O O . GLN A 1 125 ? -16.802 53.669 -46.007 1.00 31.53 125 GLN A O 1
ATOM 961 N N . THR A 1 126 ? -14.642 54.333 -46.248 1.00 25.66 126 THR A N 1
ATOM 962 C CA . THR A 1 126 ? -14.236 54.877 -44.906 1.00 25.66 126 THR A CA 1
ATOM 963 C C . THR A 1 126 ? -14.455 54.042 -43.610 1.00 25.66 126 THR A C 1
ATOM 965 O O . THR A 1 126 ? -15.587 53.713 -43.294 1.00 25.66 126 THR A O 1
ATOM 968 N N . VAL A 1 127 ? -13.445 53.575 -42.829 1.00 28.83 127 VAL A N 1
ATOM 969 C CA . VAL A 1 127 ? -12.335 54.246 -42.056 1.00 28.83 127 VAL A CA 1
ATOM 970 C C . VAL A 1 127 ? -12.917 55.030 -40.847 1.00 28.83 127 VAL A C 1
ATOM 972 O O . VAL A 1 127 ? -13.780 55.859 -41.084 1.00 28.83 127 VAL A O 1
ATOM 975 N N . SER A 1 128 ? -12.576 54.886 -39.547 1.00 28.41 128 SER A N 1
ATOM 976 C CA . SER A 1 128 ? -11.402 54.347 -38.822 1.00 28.41 128 SER A CA 1
ATOM 977 C C . SER A 1 128 ? -11.616 54.253 -37.277 1.00 28.41 128 SER A C 1
ATOM 979 O O . SER A 1 128 ? -12.184 55.182 -36.718 1.00 28.41 128 SER A O 1
ATOM 981 N N . THR A 1 129 ? -11.094 53.180 -36.633 1.00 27.41 129 THR A N 1
ATOM 982 C CA . THR A 1 129 ? -10.181 53.056 -35.430 1.00 27.41 129 THR A CA 1
ATOM 983 C C . THR A 1 129 ? -10.411 53.854 -34.106 1.00 27.41 129 THR A C 1
ATOM 985 O O . THR A 1 129 ? -11.003 54.921 -34.189 1.00 27.41 129 THR A O 1
ATOM 988 N N . PRO A 1 130 ? -9.864 53.465 -32.904 1.00 38.88 130 PRO A N 1
ATOM 989 C CA . PRO A 1 130 ? -8.642 52.657 -32.686 1.00 38.88 130 PRO A CA 1
ATOM 990 C C . PRO A 1 130 ? -8.541 51.633 -31.508 1.00 38.88 130 PRO A C 1
ATOM 992 O O . PRO A 1 130 ? -9.262 51.650 -30.520 1.00 38.88 130 PRO A O 1
ATOM 995 N N . VAL A 1 131 ? -7.536 50.766 -31.709 1.00 26.62 131 VAL A N 1
ATOM 996 C CA . VAL A 1 131 ? -6.640 49.896 -30.878 1.00 26.62 131 VAL A CA 1
ATOM 997 C C . VAL A 1 131 ? -6.065 50.634 -29.619 1.00 26.62 131 VAL A C 1
ATOM 999 O O . VAL A 1 131 ? -6.144 51.862 -29.674 1.00 26.62 131 VAL A O 1
ATOM 1002 N N . PRO A 1 132 ? -5.445 50.042 -28.534 1.00 43.62 132 PRO A N 1
ATOM 1003 C CA . PRO A 1 132 ? -4.583 48.831 -28.468 1.00 43.62 132 PRO A CA 1
ATOM 1004 C C . PRO A 1 132 ? -4.596 47.872 -27.238 1.00 43.62 132 PRO A C 1
ATOM 1006 O O . PRO A 1 132 ? -5.003 48.206 -26.135 1.00 43.62 132 PRO A O 1
ATOM 1009 N N . ALA A 1 133 ? -3.933 46.729 -27.495 1.00 25.44 133 ALA A N 1
ATOM 1010 C CA . ALA A 1 133 ? -2.885 46.017 -26.731 1.00 25.44 133 ALA A CA 1
ATOM 1011 C C . ALA A 1 133 ? -3.145 45.272 -25.403 1.00 25.44 133 ALA A C 1
ATOM 1013 O O . ALA A 1 133 ? -3.866 45.675 -24.501 1.00 25.44 133 ALA A O 1
ATOM 1014 N N . ALA A 1 134 ? -2.433 44.142 -25.342 1.00 32.12 134 ALA A N 1
ATOM 1015 C CA . ALA A 1 134 ? -2.338 43.129 -24.303 1.00 32.12 134 ALA A CA 1
ATOM 1016 C C . ALA A 1 134 ? -1.601 43.589 -23.034 1.00 32.12 134 ALA A C 1
ATOM 1018 O O . ALA A 1 134 ? -0.727 44.438 -23.128 1.00 32.12 134 ALA A O 1
ATOM 1019 N N . GLU A 1 135 ? -1.839 42.906 -21.901 1.00 27.17 135 GLU A N 1
ATOM 1020 C CA . GLU A 1 135 ? -0.777 42.290 -21.082 1.00 27.17 135 GLU A CA 1
ATOM 1021 C C . GLU A 1 135 ? -1.299 41.453 -19.886 1.00 27.17 135 GLU A C 1
ATOM 1023 O O . GLU A 1 135 ? -2.157 41.872 -19.120 1.00 27.17 135 GLU A O 1
ATOM 1028 N N . LYS A 1 136 ? -0.709 40.253 -19.748 1.00 32.16 136 LYS A N 1
ATOM 1029 C CA . LYS A 1 136 ? -0.267 39.528 -18.531 1.00 32.16 136 LYS A CA 1
ATOM 1030 C C . LYS A 1 136 ? -1.068 39.681 -17.225 1.00 32.16 136 LYS A C 1
ATOM 1032 O O . LYS A 1 136 ? -1.080 40.740 -16.610 1.00 32.16 136 LYS A O 1
ATOM 1037 N N . CYS A 1 137 ? -1.456 38.546 -16.632 1.00 28.48 137 CYS A N 1
ATOM 1038 C CA . CYS A 1 137 ? -1.653 38.452 -15.180 1.00 28.48 137 CYS A CA 1
ATOM 1039 C C . CYS A 1 137 ? -0.794 37.356 -14.534 1.00 28.48 137 CYS A C 1
ATOM 1041 O O . CYS A 1 137 ? -0.815 36.182 -14.899 1.00 28.48 137 CYS A O 1
ATOM 1043 N N . ARG A 1 138 ? 0.003 37.824 -13.568 1.00 29.91 138 ARG A N 1
ATOM 1044 C CA . ARG A 1 138 ? 0.924 37.106 -12.689 1.00 29.91 138 ARG A CA 1
ATOM 1045 C C . ARG A 1 138 ? 0.170 36.431 -11.535 1.00 29.91 138 ARG A C 1
ATOM 1047 O O . ARG A 1 138 ? -0.835 36.938 -11.052 1.00 29.91 138 ARG A O 1
ATOM 1054 N N . LYS A 1 139 ? 0.750 35.335 -11.038 1.00 31.48 139 LYS A N 1
ATOM 1055 C CA . LYS A 1 139 ? 0.397 34.628 -9.794 1.00 31.48 139 LYS A CA 1
ATOM 1056 C C . LYS A 1 139 ? 0.482 35.542 -8.558 1.00 31.48 139 LYS A C 1
ATOM 1058 O O . LYS A 1 139 ? 1.468 36.262 -8.405 1.00 31.48 139 LYS A O 1
ATOM 1063 N N . ARG A 1 140 ? -0.451 35.385 -7.610 1.00 31.64 140 ARG A N 1
ATOM 1064 C CA . ARG A 1 140 ? -0.289 35.750 -6.186 1.00 31.64 140 ARG A CA 1
ATOM 1065 C C . ARG A 1 140 ? -0.896 34.678 -5.268 1.00 31.64 140 ARG A C 1
ATOM 1067 O O . ARG A 1 140 ? -1.809 33.964 -5.662 1.00 31.64 140 ARG A O 1
ATOM 1074 N N . ARG A 1 141 ? -0.307 34.551 -4.074 1.00 29.64 141 ARG A N 1
ATOM 1075 C CA . ARG A 1 141 ? -0.529 33.545 -3.017 1.00 29.64 141 ARG A CA 1
ATOM 1076 C C . ARG A 1 141 ? -1.297 34.157 -1.822 1.00 29.64 141 ARG A C 1
ATOM 1078 O O . ARG A 1 141 ? -0.930 35.265 -1.450 1.00 29.64 141 ARG A O 1
ATOM 1085 N N . LEU A 1 142 ? -2.188 33.341 -1.217 1.00 36.09 142 LEU A N 1
ATOM 1086 C CA . LEU A 1 142 ? -2.574 33.158 0.219 1.00 36.09 142 LEU A CA 1
ATOM 1087 C C . LEU A 1 142 ? -3.184 34.350 1.015 1.00 36.09 142 LEU A C 1
ATOM 1089 O O . LEU A 1 142 ? -2.837 35.485 0.710 1.00 36.09 142 LEU A O 1
ATOM 1093 N N . PRO A 1 143 ? -4.082 34.136 2.024 1.00 40.50 143 PRO A N 1
ATOM 1094 C CA . PRO A 1 143 ? -3.809 33.339 3.241 1.00 40.50 143 PRO A CA 1
ATOM 1095 C C . PRO A 1 143 ? -4.974 32.507 3.835 1.00 40.50 143 PRO A C 1
ATOM 1097 O O . PRO A 1 143 ? -6.099 32.523 3.349 1.00 40.50 143 PRO A O 1
ATOM 1100 N N . GLY A 1 144 ? -4.646 31.717 4.867 1.00 27.69 144 GLY A N 1
ATOM 1101 C CA . GLY A 1 144 ? -5.517 30.728 5.507 1.00 27.69 144 GLY A CA 1
ATOM 1102 C C . GLY A 1 144 ? -6.540 31.257 6.519 1.00 27.69 144 GLY A C 1
ATOM 1103 O O . GLY A 1 144 ? -6.525 32.418 6.914 1.00 27.69 144 GLY A O 1
ATOM 1104 N N . GLY A 1 145 ? -7.400 30.341 6.966 1.00 27.19 145 GLY A N 1
ATOM 1105 C CA . GLY A 1 145 ? -8.394 30.531 8.019 1.00 27.19 145 GLY A CA 1
ATOM 1106 C C . GLY A 1 145 ? -9.077 29.199 8.342 1.00 27.19 145 GLY A C 1
ATOM 1107 O O . GLY A 1 145 ? -9.463 28.457 7.446 1.00 27.19 145 GLY A O 1
ATOM 1108 N N . ARG A 1 146 ? -9.135 28.868 9.630 1.00 28.80 146 ARG A N 1
ATOM 1109 C CA . ARG A 1 146 ? -9.605 27.610 10.226 1.00 28.80 146 ARG A CA 1
ATOM 1110 C C . ARG A 1 146 ? -11.112 27.694 10.524 1.00 28.80 146 ARG A C 1
ATOM 1112 O O . ARG A 1 146 ? -11.567 28.775 10.877 1.00 28.80 146 ARG A O 1
ATOM 1119 N N . LEU A 1 147 ? -11.781 26.531 10.542 1.00 25.70 147 LEU A N 1
ATOM 1120 C CA . LEU A 1 147 ? -12.879 26.086 11.436 1.00 25.70 147 LEU A CA 1
ATOM 1121 C C . LEU A 1 147 ? -14.178 25.582 10.764 1.00 25.70 147 LEU A C 1
ATOM 1123 O O . LEU A 1 147 ? -14.804 26.270 9.972 1.00 25.70 147 LEU A O 1
ATOM 1127 N N . GLN A 1 148 ? -14.589 24.420 11.296 1.00 28.50 148 GLN A N 1
ATOM 1128 C CA . GLN A 1 148 ? -15.941 23.889 11.542 1.00 28.50 148 GLN A CA 1
ATOM 1129 C C . GLN A 1 148 ? -16.728 23.159 10.438 1.00 28.50 148 GLN A C 1
ATOM 1131 O O . GLN A 1 148 ? -17.112 23.702 9.410 1.00 28.50 148 GLN A O 1
ATOM 1136 N N . ALA A 1 149 ? -17.031 21.898 10.769 1.00 31.45 149 ALA A N 1
ATOM 1137 C CA . ALA A 1 149 ? -18.116 21.084 10.234 1.00 31.45 149 ALA A CA 1
ATOM 1138 C C . ALA A 1 149 ? -19.491 21.603 10.692 1.00 31.45 149 ALA A C 1
ATOM 1140 O O . ALA A 1 149 ? -19.586 22.229 11.751 1.00 31.45 149 ALA A O 1
ATOM 1141 N N . PRO A 1 150 ? -20.562 21.243 9.964 1.00 30.41 150 PRO A N 1
ATOM 1142 C CA . PRO A 1 150 ? -21.829 20.928 10.623 1.00 30.41 150 PRO A CA 1
ATOM 1143 C C . PRO A 1 150 ? -22.393 19.544 10.270 1.00 30.41 150 PRO A C 1
ATOM 1145 O O . PRO A 1 150 ? -22.216 18.999 9.184 1.00 30.41 150 PRO A O 1
ATOM 1148 N N . VAL A 1 151 ? -23.106 19.031 11.265 1.00 27.30 151 VAL A N 1
ATOM 1149 C CA . VAL A 1 151 ? -23.783 17.744 11.422 1.00 27.30 151 VAL A CA 1
ATOM 1150 C C . VAL A 1 151 ? -25.264 17.870 11.017 1.00 27.30 151 VAL A C 1
ATOM 1152 O O . VAL A 1 151 ? -25.856 18.926 11.209 1.00 27.30 151 VAL A O 1
ATOM 1155 N N . HIS A 1 152 ? -25.842 16.747 10.562 1.00 28.45 152 HIS A N 1
ATOM 1156 C CA . HIS A 1 152 ? -27.274 16.389 10.459 1.00 28.45 152 HIS A CA 1
ATOM 1157 C C . HIS A 1 152 ? -28.196 17.180 9.518 1.00 28.45 152 HIS A C 1
ATOM 1159 O O . HIS A 1 152 ? -28.445 18.355 9.741 1.00 28.45 152 HIS A O 1
ATOM 1165 N N . GLN A 1 153 ? -28.882 16.450 8.621 1.00 29.20 153 GLN A N 1
ATOM 1166 C CA . GLN A 1 153 ? -30.346 16.511 8.471 1.00 29.20 153 GLN A CA 1
ATOM 1167 C C . GLN A 1 153 ? -30.917 15.142 8.052 1.00 29.20 153 GLN A C 1
ATOM 1169 O O . GLN A 1 153 ? -30.216 14.277 7.534 1.00 29.20 153 GLN A O 1
ATOM 1174 N N . VAL A 1 154 ? -32.192 14.955 8.376 1.00 25.67 154 VAL A N 1
ATOM 1175 C CA . VAL A 1 154 ? -32.918 13.712 8.653 1.00 25.67 154 VAL A CA 1
ATOM 1176 C C . VAL A 1 154 ? -34.135 13.613 7.707 1.00 25.67 154 VAL A C 1
ATOM 1178 O O . VAL A 1 154 ? -34.920 14.550 7.682 1.00 25.67 154 VAL A O 1
ATOM 1181 N N . TRP A 1 155 ? -34.288 12.456 7.026 1.00 28.30 155 TRP A N 1
ATOM 1182 C CA . TRP A 1 155 ? -35.535 11.695 6.702 1.00 28.30 155 TRP A CA 1
ATOM 1183 C C . TRP A 1 155 ? -36.488 12.258 5.603 1.00 28.30 155 TRP A C 1
ATOM 1185 O O . TRP A 1 155 ? -36.391 13.444 5.308 1.00 28.30 155 TRP A O 1
ATOM 1195 N N . PRO A 1 156 ? -37.378 11.452 4.945 1.00 38.09 156 PRO A N 1
ATOM 1196 C CA . PRO A 1 156 ? -38.157 10.357 5.542 1.00 38.09 156 PRO A CA 1
ATOM 1197 C C . PRO A 1 156 ? -38.381 9.047 4.765 1.00 38.09 156 PRO A C 1
ATOM 1199 O O . PRO A 1 156 ? -38.305 8.939 3.545 1.00 38.09 156 PRO A O 1
ATOM 1202 N N . SER A 1 157 ? -38.733 8.058 5.586 1.00 25.62 157 SER A N 1
ATOM 1203 C CA . SER A 1 157 ? -39.358 6.772 5.303 1.00 25.62 157 SER A CA 1
ATOM 1204 C C . SER A 1 157 ? -40.680 6.893 4.534 1.00 25.62 157 SER A C 1
ATOM 1206 O O . SER A 1 157 ? -41.478 7.791 4.798 1.00 25.62 157 SER A O 1
ATOM 1208 N N . GLY A 1 158 ? -40.961 5.903 3.683 1.00 25.92 158 GLY A N 1
ATOM 1209 C CA . GLY A 1 158 ? -42.281 5.625 3.118 1.00 25.92 158 GLY A CA 1
ATOM 1210 C C . GLY A 1 158 ? -42.572 4.124 3.178 1.00 25.92 158 GLY A C 1
ATOM 1211 O O . GLY A 1 158 ? -41.854 3.327 2.583 1.00 25.92 158 GLY A O 1
ATOM 1212 N N . LEU A 1 159 ? -43.595 3.765 3.953 1.00 29.58 159 LEU A N 1
ATOM 1213 C CA . LEU A 1 159 ? -44.190 2.434 4.093 1.00 29.58 159 LEU A CA 1
ATOM 1214 C C . LEU A 1 159 ? -44.980 2.039 2.833 1.00 29.58 159 LEU A C 1
ATOM 1216 O O . LEU A 1 159 ? -45.652 2.879 2.241 1.00 29.58 159 LEU A O 1
ATOM 1220 N N . GLY A 1 160 ? -44.980 0.747 2.501 1.00 26.39 160 GLY A N 1
ATOM 1221 C CA . GLY A 1 160 ? -45.908 0.128 1.551 1.00 26.39 160 GLY A CA 1
ATOM 1222 C C . GLY A 1 160 ? -45.865 -1.396 1.676 1.00 26.39 160 GLY A C 1
ATOM 1223 O O . GLY A 1 160 ? -44.807 -1.999 1.549 1.00 26.39 160 GLY A O 1
ATOM 1224 N N . GLU A 1 161 ? -47.002 -1.984 2.026 1.00 29.75 161 GLU A N 1
ATOM 1225 C CA . GLU A 1 161 ? -47.185 -3.313 2.609 1.00 29.75 161 GLU A CA 1
ATOM 1226 C C . GLU A 1 161 ? -47.199 -4.518 1.636 1.00 29.75 161 GLU A C 1
ATOM 1228 O O . GLU A 1 161 ? -47.594 -4.403 0.482 1.00 29.75 161 GLU A O 1
ATOM 1233 N N . ARG A 1 162 ? -46.900 -5.690 2.229 1.00 28.20 162 ARG A N 1
ATOM 1234 C CA . ARG A 1 162 ? -47.566 -7.013 2.115 1.00 28.20 162 ARG A CA 1
ATOM 1235 C C . ARG A 1 162 ? -47.557 -7.780 0.776 1.00 28.20 162 ARG A C 1
ATOM 1237 O O . ARG A 1 162 ? -48.197 -7.417 -0.199 1.00 28.20 162 ARG A O 1
ATOM 1244 N N . GLY A 1 163 ? -46.989 -8.988 0.847 1.00 26.86 163 GLY A N 1
ATOM 1245 C CA . GLY A 1 163 ? -47.272 -10.129 -0.029 1.00 26.86 163 GLY A CA 1
ATOM 1246 C C . GLY A 1 163 ? -46.723 -11.415 0.598 1.00 26.86 163 GLY A C 1
ATOM 1247 O O . GLY A 1 163 ? -45.520 -11.536 0.796 1.00 26.86 163 GLY A O 1
ATOM 1248 N N . GLU A 1 164 ? -47.620 -12.313 0.998 1.00 27.20 164 GLU A N 1
ATOM 1249 C CA . GLU A 1 164 ? -47.377 -13.529 1.785 1.00 27.20 164 GLU A CA 1
ATOM 1250 C C . GLU A 1 164 ? -46.797 -14.699 0.950 1.00 27.20 164 GLU A C 1
ATOM 1252 O O . GLU A 1 164 ? -46.913 -14.731 -0.273 1.00 27.20 164 GLU A O 1
ATOM 1257 N N . HIS A 1 165 ? -46.148 -15.647 1.642 1.00 30.61 165 HIS A N 1
ATOM 1258 C CA . HIS A 1 165 ? -45.462 -16.858 1.141 1.00 30.61 165 HIS A CA 1
ATOM 1259 C C . HIS A 1 165 ? -46.406 -17.917 0.505 1.00 30.61 165 HIS A C 1
ATOM 1261 O O . HIS A 1 165 ? -47.623 -17.771 0.615 1.00 30.61 165 HIS A O 1
ATOM 1267 N N . PRO A 1 166 ? -45.886 -19.022 -0.100 1.00 40.44 166 PRO A N 1
ATOM 1268 C CA . PRO A 1 166 ? -45.515 -20.225 0.686 1.00 40.44 166 PRO A CA 1
ATOM 1269 C C . PRO A 1 166 ? -44.247 -21.015 0.228 1.00 40.44 166 PRO A C 1
ATOM 1271 O O . PRO A 1 166 ? -43.984 -21.176 -0.958 1.00 40.44 166 PRO A O 1
ATOM 1274 N N . SER A 1 167 ? -43.489 -21.515 1.225 1.00 28.83 167 SER A N 1
ATOM 1275 C CA . SER A 1 167 ? -42.766 -22.820 1.363 1.00 28.83 167 SER A CA 1
ATOM 1276 C C . SER A 1 167 ? -42.365 -23.638 0.111 1.00 28.83 167 SER A C 1
ATOM 1278 O O . SER A 1 167 ? -43.237 -24.032 -0.650 1.00 28.83 167 SER A O 1
ATOM 1280 N N . GLY A 1 168 ? -41.087 -23.997 -0.120 1.00 24.98 168 GLY A N 1
ATOM 1281 C CA . GLY A 1 168 ? -40.313 -25.112 0.500 1.00 24.98 168 GLY A CA 1
ATOM 1282 C C . GLY A 1 168 ? -40.023 -26.220 -0.559 1.00 24.98 168 GLY A C 1
ATOM 1283 O O . GLY A 1 168 ? -40.702 -26.184 -1.581 1.00 24.98 168 GLY A O 1
ATOM 1284 N N . PRO A 1 169 ? -39.091 -27.200 -0.402 1.00 40.69 169 PRO A N 1
ATOM 1285 C CA . PRO A 1 169 ? -38.375 -27.607 0.806 1.00 40.69 169 PRO A CA 1
ATOM 1286 C C . PRO A 1 169 ? -36.833 -27.755 0.682 1.00 40.69 169 PRO A C 1
ATOM 1288 O O . PRO A 1 169 ? -36.216 -27.656 -0.374 1.00 40.69 169 PRO A O 1
ATOM 1291 N N . SER A 1 170 ? -36.267 -28.017 1.859 1.00 26.31 170 SER A N 1
ATOM 1292 C CA . SER A 1 170 ? -34.902 -28.397 2.230 1.00 26.31 170 SER A CA 1
ATOM 1293 C C . SER A 1 170 ? -34.385 -29.698 1.593 1.00 26.31 170 SER A C 1
ATOM 1295 O O . SER A 1 170 ? -35.145 -30.652 1.426 1.00 26.31 170 SER A O 1
ATOM 1297 N N . SER A 1 171 ? -33.064 -29.783 1.394 1.00 27.38 171 SER A N 1
ATOM 1298 C CA . SER A 1 171 ? -32.323 -31.048 1.454 1.00 27.38 171 SER A CA 1
ATOM 1299 C C . SER A 1 171 ? -30.943 -30.854 2.092 1.00 27.38 171 SER A C 1
ATOM 1301 O O . SER A 1 171 ? -30.136 -30.030 1.663 1.00 27.38 171 SER A O 1
ATOM 1303 N N . THR A 1 172 ? -30.731 -31.640 3.139 1.00 28.55 172 THR A N 1
ATOM 1304 C CA . THR A 1 172 ? -29.593 -31.751 4.053 1.00 28.55 172 THR A CA 1
ATOM 1305 C C . THR A 1 172 ? -28.492 -32.682 3.511 1.00 28.55 172 THR A C 1
ATOM 1307 O O . THR A 1 172 ? -28.769 -33.524 2.664 1.00 28.55 172 THR A O 1
ATOM 1310 N N . ALA A 1 173 ? -27.310 -32.618 4.148 1.00 28.55 173 ALA A N 1
ATOM 1311 C CA . ALA A 1 173 ? -26.143 -33.524 4.067 1.00 28.55 173 ALA A CA 1
ATOM 1312 C C . ALA A 1 173 ? -25.164 -33.266 2.897 1.00 28.55 173 ALA A C 1
ATOM 1314 O O . ALA A 1 173 ? -25.570 -32.963 1.789 1.00 28.55 173 ALA A O 1
ATOM 1315 N N . GLY A 1 174 ? -23.841 -33.355 3.053 1.00 26.67 174 GLY A N 1
ATOM 1316 C CA . GLY A 1 174 ? -23.027 -33.811 4.170 1.00 26.67 174 GLY A CA 1
ATOM 1317 C C . GLY A 1 174 ? -21.534 -33.552 3.907 1.00 26.67 174 GLY A C 1
ATOM 1318 O O . GLY A 1 174 ? -21.113 -33.220 2.805 1.00 26.67 174 GLY A O 1
ATOM 1319 N N . SER A 1 175 ? -20.776 -33.681 4.990 1.00 27.42 175 SER A N 1
ATOM 1320 C CA . SER A 1 175 ? -19.321 -33.613 5.162 1.00 27.42 175 SER A CA 1
ATOM 1321 C C . SER A 1 175 ? -18.454 -34.191 4.027 1.00 27.42 175 SER A C 1
ATOM 1323 O O . SER A 1 175 ? -18.715 -35.301 3.578 1.00 27.42 175 SER A O 1
ATOM 1325 N N . SER A 1 176 ? -17.332 -33.533 3.695 1.00 27.97 176 SER A N 1
ATOM 1326 C CA . SER A 1 176 ? -16.025 -34.215 3.637 1.00 27.97 176 SER A CA 1
ATOM 1327 C C . SER A 1 176 ? -14.842 -33.234 3.610 1.00 27.97 176 SER A C 1
ATOM 1329 O O . SER A 1 176 ? -14.817 -32.265 2.856 1.00 27.97 176 SER A O 1
ATOM 1331 N N . ARG A 1 177 ? -13.858 -33.528 4.464 1.00 29.47 177 ARG A N 1
ATOM 1332 C CA . ARG A 1 177 ? -12.502 -32.966 4.540 1.00 29.47 177 ARG A CA 1
ATOM 1333 C C . ARG A 1 177 ? -11.535 -33.829 3.707 1.00 29.47 177 ARG A C 1
ATOM 1335 O O . ARG A 1 177 ? -11.744 -35.037 3.644 1.00 29.47 177 ARG A O 1
ATOM 1342 N N . ARG A 1 178 ? -10.392 -33.227 3.329 1.00 28.58 178 ARG A N 1
ATOM 1343 C CA . ARG A 1 178 ? -9.177 -33.797 2.676 1.00 28.58 178 ARG A CA 1
ATOM 1344 C C . ARG A 1 178 ? -9.327 -33.928 1.148 1.00 28.58 178 ARG A C 1
ATOM 1346 O O . ARG A 1 178 ? -10.407 -34.245 0.683 1.00 28.58 178 ARG A O 1
ATOM 1353 N N . ASP A 1 179 ? -8.347 -33.617 0.301 1.00 25.33 179 ASP A N 1
ATOM 1354 C CA . ASP A 1 179 ? -6.896 -33.736 0.447 1.00 25.33 179 ASP A CA 1
ATOM 1355 C C . ASP A 1 179 ? -6.118 -32.697 -0.382 1.00 25.33 179 ASP A C 1
ATOM 1357 O O . ASP A 1 179 ? -6.585 -32.181 -1.397 1.00 25.33 179 ASP A O 1
ATOM 1361 N N . SER A 1 180 ? -4.894 -32.444 0.074 1.00 25.78 180 SER A N 1
ATOM 1362 C CA . SER A 1 180 ? -3.839 -31.683 -0.592 1.00 25.78 180 SER A CA 1
ATOM 1363 C C . SER A 1 180 ? -3.174 -32.490 -1.710 1.00 25.78 180 SER A C 1
ATOM 1365 O O . SER A 1 180 ? -2.943 -33.683 -1.542 1.00 25.78 180 SER A O 1
ATOM 1367 N N . SER A 1 181 ? -2.752 -31.822 -2.788 1.00 26.89 181 SER A N 1
ATOM 1368 C CA . SER A 1 181 ? -1.622 -32.189 -3.675 1.00 26.89 181 SER A CA 1
ATOM 1369 C C . SER A 1 181 ? -1.355 -30.989 -4.595 1.00 26.89 181 SER A C 1
ATOM 1371 O O . SER A 1 181 ? -2.159 -30.686 -5.465 1.00 26.89 181 SER A O 1
ATOM 1373 N N . ARG A 1 182 ? -0.427 -30.082 -4.267 1.00 26.17 182 ARG A N 1
ATOM 1374 C CA . ARG A 1 182 ? 1.003 -30.087 -4.639 1.00 26.17 182 ARG A CA 1
ATOM 1375 C C . ARG A 1 182 ? 1.258 -30.556 -6.079 1.00 26.17 182 ARG A C 1
ATOM 1377 O O . ARG A 1 182 ? 1.148 -31.735 -6.389 1.00 26.17 182 ARG A O 1
ATOM 1384 N N . SER A 1 183 ? 1.676 -29.623 -6.929 1.00 27.61 183 SER A N 1
ATOM 1385 C CA . SER A 1 183 ? 2.472 -29.896 -8.129 1.00 27.61 183 SER A CA 1
ATOM 1386 C C . SER A 1 183 ? 3.379 -28.693 -8.382 1.00 27.61 183 SER A C 1
ATOM 1388 O O . SER A 1 183 ? 3.006 -27.722 -9.030 1.00 27.61 183 SER A O 1
ATOM 1390 N N . GLU A 1 184 ? 4.559 -28.768 -7.769 1.00 26.28 184 GLU A N 1
ATOM 1391 C CA . GLU A 1 184 ? 5.790 -28.165 -8.271 1.00 26.28 184 GLU A CA 1
ATOM 1392 C C . GLU A 1 184 ? 6.327 -29.066 -9.390 1.00 26.28 184 GLU A C 1
ATOM 1394 O O . GLU A 1 184 ? 6.411 -30.280 -9.211 1.00 26.28 184 GLU A O 1
ATOM 1399 N N . ALA A 1 185 ? 6.727 -28.471 -10.508 1.00 26.48 185 ALA A N 1
ATOM 1400 C CA . ALA A 1 185 ? 7.706 -29.023 -11.444 1.00 26.48 185 ALA A CA 1
ATOM 1401 C C . ALA A 1 185 ? 8.302 -27.811 -12.178 1.00 26.48 185 ALA A C 1
ATOM 1403 O O . ALA A 1 185 ? 7.628 -27.150 -12.960 1.00 26.48 185 ALA A O 1
ATOM 1404 N N . SER A 1 186 ? 9.390 -27.257 -11.649 1.00 27.06 186 SER A N 1
ATOM 1405 C CA . SER A 1 186 ? 10.778 -27.645 -11.935 1.00 27.06 186 SER A CA 1
ATOM 1406 C C . SER A 1 186 ? 11.274 -27.050 -13.250 1.00 27.06 186 SER A C 1
ATOM 1408 O O . SER A 1 186 ? 11.029 -27.561 -14.340 1.00 27.06 186 SER A O 1
ATOM 1410 N N . TRP A 1 187 ? 12.016 -25.963 -13.069 1.00 20.69 187 TRP A N 1
ATOM 1411 C CA . TRP A 1 187 ? 13.113 -25.527 -13.914 1.00 20.69 187 TRP A CA 1
ATOM 1412 C C . TRP A 1 187 ? 14.045 -26.688 -14.282 1.00 20.69 187 TRP A C 1
ATOM 1414 O O . TRP A 1 187 ? 14.428 -27.468 -13.411 1.00 20.69 187 TRP A O 1
ATOM 1424 N N . LEU A 1 188 ? 14.464 -26.735 -15.545 1.00 29.03 188 LEU A N 1
ATOM 1425 C CA . LEU A 1 188 ? 15.709 -27.374 -15.957 1.00 29.03 188 LEU A CA 1
ATOM 1426 C C . LEU A 1 188 ? 16.240 -26.664 -17.208 1.00 29.03 188 LEU A C 1
ATOM 1428 O O . LEU A 1 188 ? 15.546 -26.537 -18.217 1.00 29.03 188 LEU A O 1
ATOM 1432 N N . GLU A 1 189 ? 17.458 -26.147 -17.068 1.00 27.80 189 GLU A N 1
ATOM 1433 C CA . GLU A 1 189 ? 18.335 -25.652 -18.125 1.00 27.80 189 GLU A CA 1
ATOM 1434 C C . GLU A 1 189 ? 18.711 -26.767 -19.112 1.00 27.80 189 GLU A C 1
ATOM 1436 O O . GLU A 1 189 ? 18.912 -27.904 -18.697 1.00 27.80 189 GLU A O 1
ATOM 1441 N N . GLU A 1 190 ? 18.884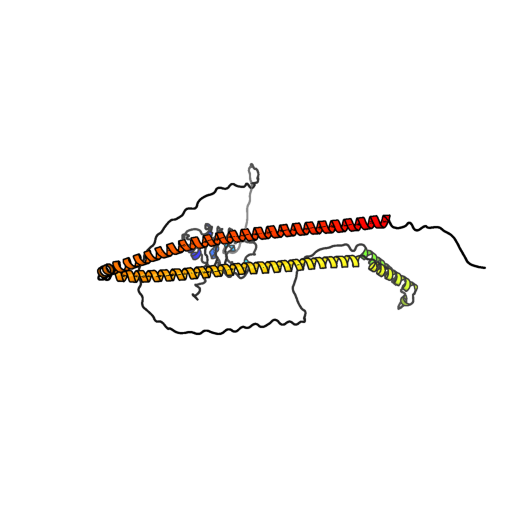 -26.426 -20.394 1.00 26.39 190 GLU A N 1
ATOM 1442 C CA . GLU A 1 190 ? 20.169 -26.562 -21.113 1.00 26.39 190 GLU A CA 1
ATOM 1443 C C . GLU A 1 190 ? 20.034 -26.139 -22.595 1.00 26.39 190 GLU A C 1
ATOM 1445 O O . GLU A 1 190 ? 19.342 -26.757 -23.396 1.00 26.39 190 GLU A O 1
ATOM 1450 N N . GLN A 1 191 ? 20.721 -25.036 -22.906 1.00 28.80 191 GLN A N 1
ATOM 1451 C CA . GLN A 1 191 ? 21.644 -24.797 -24.029 1.00 28.80 191 GLN A CA 1
ATOM 1452 C C . GLN A 1 191 ? 21.273 -25.044 -25.511 1.00 28.80 191 GLN A C 1
ATOM 1454 O O . GLN A 1 191 ? 20.971 -26.146 -25.955 1.00 28.80 191 GLN A O 1
ATOM 1459 N N . GLY A 1 192 ? 21.561 -24.011 -26.326 1.00 30.53 192 GLY A N 1
ATOM 1460 C CA . GLY A 1 192 ? 22.114 -24.171 -27.684 1.00 30.53 192 GLY A CA 1
ATOM 1461 C C . GLY A 1 192 ? 21.342 -23.498 -28.834 1.00 30.53 192 GLY A C 1
ATOM 1462 O O . GLY A 1 192 ? 20.251 -23.949 -29.165 1.00 30.53 192 GLY A O 1
ATOM 1463 N N . PRO A 1 193 ? 21.887 -22.463 -29.514 1.00 37.00 193 PRO A N 1
ATOM 1464 C CA . PRO A 1 193 ? 21.106 -21.537 -30.336 1.00 37.00 193 PRO A CA 1
ATOM 1465 C C . PRO A 1 193 ? 21.037 -21.919 -31.824 1.00 37.00 193 PRO A C 1
ATOM 1467 O O . PRO A 1 193 ? 22.033 -22.310 -32.437 1.00 37.00 193 PRO A O 1
ATOM 1470 N N . ARG A 1 194 ? 19.887 -21.665 -32.465 1.00 29.02 194 ARG A N 1
ATOM 1471 C CA . ARG A 1 194 ? 19.794 -21.506 -33.925 1.00 29.02 194 ARG A CA 1
ATOM 1472 C C . ARG A 1 194 ? 19.144 -20.173 -34.291 1.00 29.02 194 ARG A C 1
ATOM 1474 O O . ARG A 1 194 ? 18.113 -19.782 -33.761 1.00 29.02 194 ARG A O 1
ATOM 1481 N N . ARG A 1 195 ? 19.845 -19.490 -35.196 1.00 29.70 195 ARG A N 1
ATOM 1482 C CA . ARG A 1 195 ? 19.579 -18.183 -35.803 1.00 29.70 195 ARG A CA 1
ATOM 1483 C C . ARG A 1 195 ? 18.281 -18.122 -36.619 1.00 29.70 195 ARG A C 1
ATOM 1485 O O . ARG A 1 195 ? 17.909 -19.102 -37.254 1.00 29.70 195 ARG A O 1
ATOM 1492 N N . SER A 1 196 ? 17.849 -16.865 -36.791 1.00 28.09 196 SER A N 1
ATOM 1493 C CA . SER A 1 196 ? 17.064 -16.279 -37.898 1.00 28.09 196 SER A CA 1
ATOM 1494 C C . SER A 1 196 ? 15.554 -16.187 -37.632 1.00 28.09 196 SER A C 1
ATOM 1496 O O . SER A 1 196 ? 14.908 -17.204 -37.450 1.00 28.09 196 SER A O 1
ATOM 1498 N N . GLY A 1 197 ? 14.911 -15.018 -37.608 1.00 27.25 197 GLY A N 1
ATOM 1499 C CA . GLY A 1 197 ? 15.383 -13.664 -37.879 1.00 27.25 197 GLY A CA 1
ATOM 1500 C C . GLY A 1 197 ? 14.248 -12.631 -37.785 1.00 27.25 197 GLY A C 1
ATOM 1501 O O . GLY A 1 197 ? 13.091 -12.977 -37.575 1.00 27.25 197 GLY A O 1
ATOM 1502 N N . SER A 1 198 ? 14.626 -11.372 -38.025 1.00 28.48 198 SER A N 1
ATOM 1503 C CA . SER A 1 198 ? 13.772 -10.218 -38.346 1.00 28.48 198 SER A CA 1
ATOM 1504 C C . SER A 1 198 ? 13.011 -9.542 -37.194 1.00 28.48 198 SER A C 1
ATOM 1506 O O . SER A 1 198 ? 11.789 -9.614 -37.097 1.00 28.48 198 SER A O 1
ATOM 1508 N N . ALA A 1 199 ? 13.742 -8.767 -36.387 1.00 29.78 199 ALA A N 1
ATOM 1509 C CA . ALA A 1 199 ? 13.192 -7.579 -35.738 1.00 29.78 199 ALA A CA 1
ATOM 1510 C C . ALA A 1 199 ? 13.730 -6.344 -36.474 1.00 29.78 199 ALA A C 1
ATOM 1512 O O . ALA A 1 199 ? 14.935 -6.109 -36.555 1.00 29.78 199 ALA A O 1
ATOM 1513 N N . ARG A 1 200 ? 12.809 -5.600 -37.082 1.00 38.31 200 ARG A N 1
ATOM 1514 C CA . ARG A 1 200 ? 13.047 -4.344 -37.787 1.00 38.31 200 ARG A CA 1
ATOM 1515 C C . ARG A 1 200 ? 13.192 -3.240 -36.741 1.00 38.31 200 ARG A C 1
ATOM 1517 O O . ARG A 1 200 ? 12.199 -2.625 -36.370 1.00 38.31 200 ARG A O 1
ATOM 1524 N N . GLU A 1 201 ? 14.408 -3.008 -36.263 1.00 28.06 201 GLU A N 1
ATOM 1525 C CA . GLU A 1 201 ? 14.727 -1.831 -35.454 1.00 28.06 201 GLU A CA 1
ATOM 1526 C C . GLU A 1 201 ? 15.247 -0.704 -36.345 1.00 28.06 201 GLU A C 1
ATOM 1528 O O . GLU A 1 201 ? 16.209 -0.835 -37.100 1.00 28.06 201 GLU A O 1
ATOM 1533 N N . VAL A 1 202 ? 14.530 0.413 -36.276 1.00 35.84 202 VAL A N 1
ATOM 1534 C CA . VAL A 1 202 ? 14.877 1.690 -36.883 1.00 35.84 202 VAL A CA 1
ATOM 1535 C C . VAL A 1 202 ? 15.820 2.394 -35.913 1.00 35.84 202 VAL A C 1
ATOM 1537 O O . VAL A 1 202 ? 15.380 2.911 -34.890 1.00 35.84 202 VAL A O 1
ATOM 1540 N N . SER A 1 203 ? 17.114 2.411 -36.220 1.00 30.28 203 SER A N 1
ATOM 1541 C CA . SER A 1 203 ? 18.086 3.238 -35.499 1.00 30.28 203 SER A CA 1
ATOM 1542 C C . SER A 1 203 ? 18.107 4.664 -36.072 1.00 30.28 203 SER A C 1
ATOM 1544 O O . SER A 1 203 ? 17.974 4.839 -37.290 1.00 30.28 203 SER A O 1
ATOM 1546 N N . PRO A 1 204 ? 18.280 5.705 -35.237 1.00 35.03 204 PRO A N 1
ATOM 1547 C CA . PRO A 1 204 ? 18.384 7.074 -35.715 1.00 35.03 204 PRO A CA 1
ATOM 1548 C C . PRO A 1 204 ? 19.745 7.297 -36.389 1.00 35.03 204 PRO A C 1
ATOM 1550 O O . PRO A 1 204 ? 20.789 6.887 -35.887 1.00 35.03 204 PRO A O 1
ATOM 1553 N N . LYS A 1 205 ? 19.721 7.980 -37.538 1.00 31.56 205 LYS A N 1
ATOM 1554 C CA . LYS A 1 205 ? 20.900 8.551 -38.199 1.00 31.56 205 LYS A CA 1
ATOM 1555 C C . LYS A 1 205 ? 21.613 9.500 -37.234 1.00 31.56 205 LYS A C 1
ATOM 1557 O O . LYS A 1 205 ? 21.134 10.609 -37.015 1.00 31.56 205 LYS A O 1
ATOM 1562 N N . LEU A 1 206 ? 22.784 9.109 -36.747 1.00 29.38 206 LEU A N 1
ATOM 1563 C CA . LEU A 1 206 ? 23.814 10.065 -36.360 1.00 29.38 206 LEU A CA 1
ATOM 1564 C C . LEU A 1 206 ? 24.746 10.227 -37.556 1.00 29.38 206 LEU A C 1
ATOM 1566 O O . LEU A 1 206 ? 25.566 9.370 -37.871 1.00 29.38 206 LEU A O 1
ATOM 1570 N N . GLN A 1 207 ? 24.540 11.324 -38.280 1.00 37.47 207 GLN A N 1
ATOM 1571 C CA . GLN A 1 207 ? 25.524 11.842 -39.214 1.00 37.47 207 GLN A CA 1
ATOM 1572 C C . GLN A 1 207 ? 26.729 12.306 -38.395 1.00 37.47 207 GLN A C 1
ATOM 1574 O O . GLN A 1 207 ? 26.666 13.357 -37.762 1.00 37.47 207 GLN A O 1
ATOM 1579 N N . LEU A 1 208 ? 27.822 11.545 -38.422 1.00 29.25 208 LEU A N 1
ATOM 1580 C CA . LEU A 1 208 ? 29.138 12.069 -38.080 1.00 29.25 208 LEU A CA 1
ATOM 1581 C C . LEU A 1 208 ? 29.973 12.090 -39.358 1.00 29.25 208 LEU A C 1
ATOM 1583 O O . LEU A 1 208 ? 30.631 11.126 -39.735 1.00 29.25 208 LEU A O 1
ATOM 1587 N N . ALA A 1 209 ? 29.850 13.200 -40.081 1.00 32.50 209 ALA A N 1
ATOM 1588 C CA . ALA A 1 209 ? 30.717 13.523 -41.196 1.00 32.50 209 ALA A CA 1
ATOM 1589 C C . ALA A 1 209 ? 32.078 13.964 -40.639 1.00 32.50 209 ALA A C 1
ATOM 1591 O O . ALA A 1 209 ? 32.219 15.086 -40.156 1.00 32.50 209 ALA A O 1
ATOM 1592 N N . VAL A 1 210 ? 33.076 13.086 -40.719 1.00 40.03 210 VAL A N 1
ATOM 1593 C CA . VAL A 1 210 ? 34.495 13.455 -40.631 1.00 40.03 210 VAL A CA 1
ATOM 1594 C C . VAL A 1 210 ? 35.053 13.385 -42.056 1.00 40.03 210 VAL A C 1
ATOM 1596 O O . VAL A 1 210 ? 34.826 12.383 -42.734 1.00 40.03 210 VAL A O 1
ATOM 1599 N N . PRO A 1 211 ? 35.726 14.427 -42.576 1.00 41.03 211 PRO A N 1
ATOM 1600 C CA . PRO A 1 211 ? 36.194 14.411 -43.955 1.00 41.03 211 PRO A CA 1
ATOM 1601 C C . PRO A 1 211 ? 37.431 13.505 -44.088 1.00 41.03 211 PRO A C 1
ATOM 1603 O O . PRO A 1 211 ? 38.441 13.777 -43.434 1.00 41.03 211 PRO A O 1
ATOM 1606 N N . PRO A 1 212 ? 37.449 12.502 -44.988 1.00 51.44 212 PRO A N 1
ATOM 1607 C CA . PRO A 1 212 ? 38.665 11.775 -45.336 1.00 51.44 212 PRO A CA 1
ATOM 1608 C C . PRO A 1 212 ? 39.450 12.591 -46.376 1.00 51.44 212 PRO A C 1
ATOM 1610 O O . PRO A 1 212 ? 39.727 12.135 -47.475 1.00 51.44 212 PRO A O 1
ATOM 1613 N N . GLY A 1 213 ? 39.750 13.858 -46.083 1.00 49.50 213 GLY A N 1
ATOM 1614 C CA . GLY A 1 213 ? 40.306 14.769 -47.092 1.00 49.50 213 GLY A CA 1
ATOM 1615 C C . GLY A 1 213 ? 41.783 14.519 -47.406 1.00 49.50 213 GLY A C 1
ATOM 1616 O O . GLY A 1 213 ? 42.249 14.836 -48.495 1.00 49.50 213 GLY A O 1
ATOM 1617 N N . LYS A 1 214 ? 42.539 13.955 -46.458 1.00 57.16 214 LYS A N 1
ATOM 1618 C CA . LYS A 1 214 ? 43.997 13.782 -46.590 1.00 57.16 214 LYS A CA 1
ATOM 1619 C C . LYS A 1 214 ? 44.402 12.342 -46.902 1.00 57.16 214 LYS A C 1
ATOM 1621 O O . LYS A 1 214 ? 45.287 12.140 -47.722 1.00 57.16 214 LYS A O 1
ATOM 1626 N N . GLN A 1 215 ? 43.715 11.365 -46.307 1.00 58.16 215 GLN A N 1
ATOM 1627 C CA . GLN A 1 215 ? 43.984 9.939 -46.509 1.00 58.16 215 GLN A CA 1
ATOM 1628 C C . GLN A 1 215 ? 43.619 9.484 -47.924 1.00 58.16 215 GLN A C 1
ATOM 1630 O O . GLN A 1 215 ? 44.469 8.945 -48.622 1.00 58.16 215 GLN A O 1
ATOM 1635 N N . ALA A 1 216 ? 42.406 9.805 -48.386 1.00 64.12 216 ALA A N 1
ATOM 1636 C CA . ALA A 1 216 ? 41.982 9.467 -49.743 1.00 64.12 216 ALA A CA 1
ATOM 1637 C C . ALA A 1 216 ? 42.894 10.113 -50.802 1.00 64.12 216 ALA A C 1
ATOM 1639 O O . ALA A 1 216 ? 43.201 9.499 -51.813 1.00 64.12 216 ALA A O 1
ATOM 1640 N N . SER A 1 217 ? 43.387 11.328 -50.543 1.00 71.12 217 SER A N 1
ATOM 1641 C CA . SER A 1 217 ? 44.292 12.043 -51.451 1.00 71.12 217 SER A CA 1
ATOM 1642 C C . SER A 1 217 ? 45.684 11.399 -51.542 1.00 71.12 217 SER A C 1
ATOM 1644 O O . SER A 1 217 ? 46.264 11.354 -52.623 1.00 71.12 217 SER A O 1
ATOM 1646 N N . LEU A 1 218 ? 46.224 10.886 -50.429 1.00 75.19 218 LEU A N 1
ATOM 1647 C CA . LEU A 1 218 ? 47.527 10.210 -50.402 1.00 75.19 218 LEU A CA 1
ATOM 1648 C C . LEU A 1 218 ? 47.446 8.790 -50.985 1.00 75.19 218 LEU A C 1
ATOM 1650 O O . LEU A 1 218 ? 48.332 8.384 -51.733 1.00 75.19 218 LEU A O 1
ATOM 1654 N N . GLU A 1 219 ? 46.371 8.055 -50.683 1.00 78.00 219 GLU A N 1
ATOM 1655 C CA . GLU A 1 219 ? 46.103 6.729 -51.254 1.00 78.00 219 GLU A CA 1
ATOM 1656 C C . GLU A 1 219 ? 45.955 6.800 -52.781 1.00 78.00 219 GLU A C 1
ATOM 1658 O O . GLU A 1 219 ? 46.525 5.972 -53.491 1.00 78.00 219 GLU A O 1
ATOM 1663 N N . VAL A 1 220 ? 45.267 7.828 -53.293 1.00 83.31 220 VAL A N 1
ATOM 1664 C CA . VAL A 1 220 ? 45.159 8.091 -54.737 1.00 83.31 220 VAL A CA 1
ATOM 1665 C C . VAL A 1 220 ? 46.529 8.409 -55.345 1.00 83.31 220 VAL A C 1
ATOM 1667 O O . VAL A 1 220 ? 46.881 7.815 -56.358 1.00 83.31 220 VAL A O 1
ATOM 1670 N N . ALA A 1 221 ? 47.346 9.248 -54.701 1.00 83.12 221 ALA A N 1
ATOM 1671 C CA . ALA A 1 221 ? 48.678 9.594 -55.207 1.00 83.12 221 ALA A CA 1
ATOM 1672 C C . ALA A 1 221 ? 49.654 8.397 -55.239 1.00 83.12 221 ALA A C 1
ATOM 1674 O O . ALA A 1 221 ? 50.447 8.261 -56.171 1.00 83.12 221 ALA A O 1
ATOM 1675 N N . LEU A 1 222 ? 49.607 7.508 -54.239 1.00 86.81 222 LEU A N 1
ATOM 1676 C CA . LEU A 1 222 ? 50.433 6.292 -54.210 1.00 86.81 222 LEU A CA 1
ATOM 1677 C C . LEU A 1 222 ? 49.967 5.262 -55.248 1.00 86.81 222 LEU A C 1
ATOM 1679 O O . LEU A 1 222 ? 50.798 4.574 -55.845 1.00 86.81 222 LEU A O 1
ATOM 1683 N N . LEU A 1 223 ? 48.656 5.181 -55.494 1.00 87.44 223 LEU A N 1
ATOM 1684 C CA . LEU A 1 223 ? 48.089 4.345 -56.549 1.00 87.44 223 LEU A CA 1
ATOM 1685 C C . LEU A 1 223 ? 48.475 4.858 -57.943 1.00 87.44 223 LEU A C 1
ATOM 1687 O O . LEU A 1 223 ? 48.887 4.062 -58.784 1.00 87.44 223 LEU A O 1
ATOM 1691 N N . GLU A 1 224 ? 48.407 6.170 -58.172 1.00 85.94 224 GLU A N 1
ATOM 1692 C CA . GLU A 1 224 ? 48.875 6.807 -59.410 1.00 85.94 224 GLU A CA 1
ATOM 1693 C C . GLU A 1 224 ? 50.370 6.546 -59.639 1.00 85.94 224 GLU A C 1
ATOM 1695 O O . GLU A 1 224 ? 50.751 6.077 -60.709 1.00 85.94 224 GLU A O 1
ATOM 1700 N N . ALA A 1 225 ? 51.211 6.708 -58.612 1.00 86.00 225 ALA A N 1
ATOM 1701 C CA . ALA A 1 225 ? 52.642 6.411 -58.706 1.00 86.00 225 ALA A CA 1
ATOM 1702 C C . ALA A 1 225 ? 52.937 4.936 -59.044 1.00 86.00 225 ALA A C 1
ATOM 1704 O O . ALA A 1 225 ? 53.924 4.639 -59.724 1.00 86.00 225 ALA A O 1
ATOM 1705 N N . LEU A 1 226 ? 52.096 4.005 -58.580 1.00 88.06 226 LEU A N 1
ATOM 1706 C CA . LEU A 1 226 ? 52.208 2.586 -58.913 1.00 88.06 226 LEU A CA 1
ATOM 1707 C C . LEU A 1 226 ? 51.788 2.310 -60.364 1.00 88.06 226 LEU A C 1
ATOM 1709 O O . LEU A 1 226 ? 52.459 1.536 -61.047 1.00 88.06 226 LEU A O 1
ATOM 1713 N N . LEU A 1 227 ? 50.716 2.946 -60.844 1.00 86.38 227 LEU A N 1
ATOM 1714 C CA . LEU A 1 227 ? 50.262 2.834 -62.234 1.00 86.38 227 LEU A CA 1
ATOM 1715 C C . LEU A 1 227 ? 51.302 3.413 -63.204 1.00 86.38 227 LEU A C 1
ATOM 1717 O O . LEU A 1 227 ? 51.724 2.715 -64.123 1.00 86.38 227 LEU A O 1
ATOM 1721 N N . ASP A 1 228 ? 51.838 4.600 -62.913 1.00 86.00 228 ASP A N 1
ATOM 1722 C CA . ASP A 1 228 ? 52.934 5.215 -63.675 1.00 86.00 228 ASP A CA 1
ATOM 1723 C C . ASP A 1 228 ? 54.204 4.349 -63.678 1.00 86.00 228 ASP A C 1
ATOM 1725 O O . ASP A 1 228 ? 55.021 4.377 -64.605 1.00 86.00 228 ASP A O 1
ATOM 1729 N N . LEU A 1 229 ? 54.438 3.591 -62.604 1.00 88.50 229 LEU A N 1
ATOM 1730 C CA . LEU A 1 229 ? 55.550 2.652 -62.529 1.00 88.50 229 LEU A CA 1
ATOM 1731 C C . LEU A 1 229 ? 55.308 1.424 -63.420 1.00 88.50 229 LEU A C 1
ATOM 1733 O O . LEU A 1 229 ? 56.234 0.972 -64.093 1.00 88.50 229 LEU A O 1
ATOM 1737 N N . VAL A 1 230 ? 54.083 0.902 -63.457 1.00 87.56 230 VAL A N 1
ATOM 1738 C CA . VAL A 1 230 ? 53.694 -0.209 -64.338 1.00 87.56 230 VAL A CA 1
ATOM 1739 C C . VAL A 1 230 ? 53.803 0.201 -65.806 1.00 87.56 230 VAL A C 1
ATOM 1741 O O . VAL A 1 230 ? 54.450 -0.510 -66.577 1.00 87.56 230 VAL A O 1
ATOM 1744 N N . ASP A 1 231 ? 53.272 1.367 -66.171 1.00 87.19 231 ASP A N 1
ATOM 1745 C CA . ASP A 1 231 ? 53.260 1.864 -67.552 1.00 87.19 231 ASP A CA 1
ATOM 1746 C C . ASP A 1 231 ? 54.671 2.045 -68.129 1.00 87.19 231 ASP A C 1
ATOM 1748 O O . ASP A 1 231 ? 54.912 1.777 -69.306 1.00 87.19 231 ASP A O 1
ATOM 1752 N N . ARG A 1 232 ? 55.644 2.436 -67.297 1.00 85.94 232 ARG A N 1
ATOM 1753 C CA . ARG A 1 232 ? 57.040 2.636 -67.725 1.00 85.94 232 ARG A CA 1
ATOM 1754 C C . ARG A 1 232 ? 57.809 1.349 -68.002 1.00 85.94 232 ARG A C 1
ATOM 1756 O O . ARG A 1 232 ? 58.705 1.349 -68.844 1.00 85.94 232 ARG A O 1
ATOM 1763 N N . TYR A 1 233 ? 57.525 0.278 -67.268 1.00 83.00 233 TYR A N 1
ATOM 1764 C CA . TYR A 1 233 ? 58.318 -0.956 -67.322 1.00 83.00 233 TYR A CA 1
ATOM 1765 C C . TYR A 1 233 ? 57.594 -2.114 -68.023 1.00 83.00 233 TYR A C 1
ATOM 1767 O O . TYR A 1 233 ? 58.191 -3.172 -68.251 1.00 83.00 233 TYR A O 1
ATOM 1775 N N . TRP A 1 234 ? 56.323 -1.934 -68.390 1.00 86.44 234 TRP A N 1
ATOM 1776 C CA . TRP A 1 234 ? 55.548 -2.942 -69.099 1.00 86.44 234 TRP A CA 1
ATOM 1777 C C . TRP A 1 234 ? 55.875 -2.967 -70.598 1.00 86.44 234 TRP A C 1
ATOM 1779 O O . TRP A 1 234 ? 55.530 -2.064 -71.352 1.00 86.44 234 TRP A O 1
ATOM 1789 N N . SER A 1 235 ? 56.502 -4.053 -71.052 1.00 84.00 235 SER A N 1
ATOM 1790 C CA . SER A 1 235 ? 56.802 -4.305 -72.473 1.00 84.00 235 SER A CA 1
ATOM 1791 C C . SER A 1 235 ? 56.228 -5.628 -72.997 1.00 84.00 235 SER A C 1
ATOM 1793 O O . SER A 1 235 ? 56.539 -6.040 -74.112 1.00 84.00 235 SER A O 1
ATOM 1795 N N . GLY A 1 236 ? 55.402 -6.316 -72.198 1.00 77.06 236 GLY A N 1
ATOM 1796 C CA . GLY A 1 236 ? 54.838 -7.622 -72.535 1.00 77.06 236 GLY A CA 1
ATOM 1797 C C . GLY A 1 236 ? 54.702 -8.567 -71.338 1.00 77.06 236 GLY A C 1
ATOM 1798 O O . GLY A 1 236 ? 54.915 -8.201 -70.181 1.00 77.06 236 GLY A O 1
ATOM 1799 N N . CYS A 1 237 ? 54.324 -9.818 -71.620 1.00 68.56 237 CYS A N 1
ATOM 1800 C CA . CYS A 1 237 ? 54.090 -10.828 -70.588 1.00 68.56 237 CYS A CA 1
ATOM 1801 C C . CYS A 1 237 ? 55.362 -11.092 -69.767 1.00 68.56 237 CYS A C 1
ATOM 1803 O O . CYS A 1 237 ? 56.403 -11.430 -70.320 1.00 68.56 237 CYS A O 1
ATOM 1805 N N . LYS A 1 238 ? 55.244 -11.014 -68.435 1.00 70.31 238 LYS A N 1
ATOM 1806 C CA . LYS A 1 238 ? 56.323 -11.249 -67.452 1.00 70.31 238 LYS A CA 1
ATOM 1807 C C . LYS A 1 238 ? 57.484 -10.242 -67.469 1.00 70.31 238 LYS A C 1
ATOM 1809 O O . LYS A 1 238 ? 58.385 -10.395 -66.647 1.00 70.31 238 LYS A O 1
ATOM 1814 N N . SER A 1 239 ? 57.438 -9.181 -68.278 1.00 80.75 239 SER A N 1
ATOM 1815 C CA . SER A 1 239 ? 58.500 -8.159 -68.332 1.00 80.75 239 SER A CA 1
ATOM 1816 C C . SER A 1 239 ? 58.781 -7.491 -66.980 1.00 80.75 239 SER A C 1
ATOM 1818 O O . SER A 1 239 ? 59.924 -7.177 -66.667 1.00 80.75 239 SER A O 1
ATOM 1820 N N . LEU A 1 240 ? 57.756 -7.336 -66.139 1.00 81.38 240 LEU A N 1
ATOM 1821 C CA . LEU A 1 240 ? 57.891 -6.744 -64.803 1.00 81.38 240 LEU A CA 1
ATOM 1822 C C . LEU A 1 240 ? 58.484 -7.697 -63.756 1.00 81.38 240 LEU A C 1
ATOM 1824 O O . LEU A 1 240 ? 59.075 -7.246 -62.783 1.00 81.38 240 LEU A O 1
ATOM 1828 N N . HIS A 1 241 ? 58.326 -9.012 -63.937 1.00 76.25 241 HIS A N 1
ATOM 1829 C CA . HIS A 1 241 ? 58.700 -10.001 -62.917 1.00 76.25 241 HIS A CA 1
ATOM 1830 C C . HIS A 1 241 ? 60.212 -10.246 -62.859 1.00 76.25 241 HIS A C 1
ATOM 1832 O O . HIS A 1 241 ? 60.708 -10.695 -61.834 1.00 76.25 241 HIS A O 1
ATOM 1838 N N . GLY A 1 242 ? 60.931 -9.970 -63.952 1.00 75.94 242 GLY A N 1
ATOM 1839 C CA . GLY A 1 242 ? 62.395 -10.051 -64.017 1.00 75.94 242 GLY A CA 1
ATOM 1840 C C . GLY A 1 242 ? 63.098 -8.699 -63.877 1.00 75.94 242 GLY A C 1
ATOM 1841 O O . GLY A 1 242 ? 64.308 -8.628 -64.072 1.00 75.94 242 GLY A O 1
ATOM 1842 N N . ASN A 1 243 ? 62.356 -7.619 -63.605 1.00 85.81 243 ASN A N 1
ATOM 1843 C CA . ASN A 1 243 ? 62.909 -6.275 -63.499 1.00 85.81 243 ASN A CA 1
ATOM 1844 C C . ASN A 1 243 ? 63.075 -5.875 -62.027 1.00 85.81 243 ASN A C 1
ATOM 1846 O O . ASN A 1 243 ? 62.134 -5.433 -61.369 1.00 85.81 243 ASN A O 1
ATOM 1850 N N . GLU A 1 244 ? 64.303 -5.995 -61.531 1.00 85.69 244 GLU A N 1
ATOM 1851 C CA . GLU A 1 244 ? 64.655 -5.690 -60.140 1.00 85.69 244 GLU A CA 1
ATOM 1852 C C . GLU A 1 244 ? 64.407 -4.223 -59.758 1.00 85.69 244 GLU A C 1
ATOM 1854 O O . GLU A 1 244 ? 64.020 -3.931 -58.628 1.00 85.69 244 GLU A O 1
ATOM 1859 N N . VAL A 1 245 ? 64.564 -3.285 -60.700 1.00 86.56 245 VAL A N 1
ATOM 1860 C CA . VAL A 1 245 ? 64.342 -1.851 -60.447 1.00 86.56 245 VAL A CA 1
ATOM 1861 C C . VAL A 1 245 ? 62.857 -1.568 -60.235 1.00 86.56 245 VAL A C 1
ATOM 1863 O O . VAL A 1 245 ? 62.490 -0.846 -59.308 1.00 86.56 245 VAL A O 1
ATOM 1866 N N . PHE A 1 246 ? 62.003 -2.180 -61.059 1.00 90.75 246 PHE A N 1
ATOM 1867 C CA . PHE A 1 246 ? 60.554 -2.119 -60.891 1.00 90.75 246 PHE A CA 1
ATOM 1868 C C . PHE A 1 246 ? 60.134 -2.726 -59.548 1.00 90.75 246 PHE A C 1
ATOM 1870 O O . PHE A 1 246 ? 59.415 -2.083 -58.787 1.00 90.75 246 PHE A O 1
ATOM 1877 N N . LEU A 1 247 ? 60.615 -3.931 -59.223 1.00 87.06 247 LEU A N 1
ATOM 1878 C CA . LEU A 1 247 ? 60.260 -4.615 -57.977 1.00 87.06 247 LEU A CA 1
ATOM 1879 C C . LEU A 1 247 ? 60.718 -3.837 -56.738 1.00 87.06 247 LEU A C 1
ATOM 1881 O O . LEU A 1 247 ? 59.965 -3.755 -55.770 1.00 87.06 247 LEU A O 1
ATOM 1885 N N . ALA A 1 248 ? 61.908 -3.234 -56.761 1.00 88.19 248 ALA A N 1
ATOM 1886 C CA . ALA A 1 248 ? 62.400 -2.404 -55.665 1.00 88.19 248 ALA A CA 1
ATOM 1887 C C . ALA A 1 248 ? 61.539 -1.145 -55.465 1.00 88.19 248 ALA A C 1
ATOM 1889 O O . ALA A 1 248 ? 61.149 -0.839 -54.338 1.00 88.19 248 ALA A O 1
ATOM 1890 N N . GLN A 1 249 ? 61.185 -0.445 -56.549 1.00 89.00 249 GLN A N 1
ATOM 1891 C CA . GLN A 1 249 ? 60.340 0.753 -56.481 1.00 89.00 249 GLN A CA 1
ATOM 1892 C C . GLN A 1 249 ? 58.898 0.416 -56.076 1.00 89.00 249 GLN A C 1
ATOM 1894 O O . GLN A 1 249 ? 58.325 1.105 -55.236 1.00 89.00 249 GLN A O 1
ATOM 1899 N N . ALA A 1 250 ? 58.335 -0.680 -56.587 1.00 89.56 250 ALA A N 1
ATOM 1900 C CA . ALA A 1 250 ? 57.005 -1.149 -56.208 1.00 89.56 250 ALA A CA 1
ATOM 1901 C C . ALA A 1 250 ? 56.956 -1.558 -54.728 1.00 89.56 250 ALA A C 1
ATOM 1903 O O . ALA A 1 250 ? 56.032 -1.176 -54.015 1.00 89.56 250 ALA A O 1
ATOM 1904 N N . ARG A 1 251 ? 57.978 -2.272 -54.232 1.00 88.25 251 ARG A N 1
ATOM 1905 C CA . ARG A 1 251 ? 58.101 -2.604 -52.802 1.00 88.25 251 ARG A CA 1
ATOM 1906 C C . ARG A 1 251 ? 58.209 -1.357 -51.934 1.00 88.25 251 ARG A C 1
ATOM 1908 O O . ARG A 1 251 ? 57.594 -1.327 -50.879 1.00 88.25 251 ARG A O 1
ATOM 1915 N N . HIS A 1 252 ? 58.939 -0.334 -52.375 1.00 89.75 252 HIS A N 1
ATOM 1916 C CA . HIS A 1 252 ? 59.034 0.931 -51.650 1.00 89.75 252 HIS A CA 1
ATOM 1917 C C . HIS A 1 252 ? 57.675 1.643 -51.563 1.00 89.75 252 HIS A C 1
ATOM 1919 O O . HIS A 1 252 ? 57.269 2.027 -50.473 1.00 89.75 252 HIS A O 1
ATOM 1925 N N . ILE A 1 253 ? 56.940 1.762 -52.677 1.00 88.00 253 ILE A N 1
ATOM 1926 C CA . ILE A 1 253 ? 55.598 2.376 -52.695 1.00 88.00 253 ILE A CA 1
ATOM 1927 C C . ILE A 1 253 ? 54.635 1.605 -51.779 1.00 88.00 253 ILE A C 1
ATOM 1929 O O . ILE A 1 253 ? 53.935 2.214 -50.974 1.00 88.00 253 ILE A O 1
ATOM 1933 N N . LEU A 1 254 ? 54.633 0.270 -51.848 1.00 86.69 254 LEU A N 1
ATOM 1934 C CA . LEU A 1 254 ? 53.791 -0.574 -50.993 1.00 86.69 254 LEU A CA 1
ATOM 1935 C C . LEU A 1 254 ? 54.186 -0.487 -49.510 1.00 86.69 254 LEU A C 1
ATOM 1937 O O . LEU A 1 254 ? 53.309 -0.417 -48.654 1.00 86.69 254 LEU A O 1
ATOM 1941 N N . SER A 1 255 ? 55.484 -0.417 -49.204 1.00 85.88 255 SER A N 1
ATOM 1942 C CA . SER A 1 255 ? 55.980 -0.210 -47.839 1.00 85.88 255 SER A CA 1
ATOM 1943 C C . SER A 1 255 ? 55.572 1.157 -47.287 1.00 85.88 255 SER A C 1
ATOM 1945 O O . SER A 1 255 ? 55.264 1.258 -46.105 1.00 85.88 255 SER A O 1
ATOM 1947 N N . SER A 1 256 ? 55.525 2.202 -48.122 1.00 82.75 256 SER A N 1
ATOM 1948 C CA . SER A 1 256 ? 55.033 3.525 -47.716 1.00 82.75 256 SER A CA 1
ATOM 1949 C C . SER A 1 256 ? 53.531 3.523 -47.405 1.00 82.75 256 SER A C 1
ATOM 1951 O O . SER A 1 256 ? 53.102 4.235 -46.502 1.00 82.75 256 SER A O 1
ATOM 1953 N N . VAL A 1 257 ? 52.730 2.711 -48.109 1.00 79.12 257 VAL A N 1
ATOM 1954 C CA . VAL A 1 257 ? 51.308 2.499 -47.777 1.00 79.12 257 VAL A CA 1
ATOM 1955 C C . VAL A 1 257 ? 51.175 1.773 -46.436 1.00 79.12 257 VAL A C 1
ATOM 1957 O O . VAL A 1 257 ? 50.395 2.193 -45.585 1.00 79.12 257 VAL A O 1
ATOM 1960 N N . GLU A 1 258 ? 51.955 0.713 -46.220 1.00 76.81 258 GLU A N 1
ATOM 1961 C CA . GLU A 1 258 ? 51.928 -0.070 -44.979 1.00 76.81 258 GLU A CA 1
ATOM 1962 C C . GLU A 1 258 ? 52.349 0.771 -43.761 1.00 76.81 258 GLU A C 1
ATOM 1964 O O . GLU A 1 258 ? 51.633 0.811 -42.760 1.00 76.81 258 GLU A O 1
ATOM 1969 N N . GLU A 1 259 ? 53.441 1.530 -43.867 1.00 73.50 259 GLU A N 1
ATOM 1970 C CA . GLU A 1 259 ? 53.925 2.437 -42.819 1.00 73.50 259 GLU A CA 1
ATOM 1971 C C . GLU A 1 259 ? 52.926 3.569 -42.527 1.00 73.50 259 GLU A C 1
ATOM 1973 O O . GLU A 1 259 ? 52.695 3.910 -41.364 1.00 73.50 259 GLU A O 1
ATOM 1978 N N . PHE A 1 260 ? 52.251 4.096 -43.554 1.00 67.50 260 PHE A N 1
ATOM 1979 C CA . PHE A 1 260 ? 51.175 5.074 -43.385 1.00 67.50 260 PHE A CA 1
ATOM 1980 C C . PHE A 1 260 ? 49.969 4.474 -42.649 1.00 67.50 260 PHE A C 1
ATOM 1982 O O . PHE A 1 260 ? 49.433 5.102 -41.744 1.00 67.50 260 PHE A O 1
ATOM 1989 N N . THR A 1 261 ? 49.582 3.229 -42.946 1.00 66.81 261 THR A N 1
ATOM 1990 C CA . THR A 1 261 ? 48.494 2.553 -42.214 1.00 66.81 261 THR A CA 1
ATOM 1991 C C . THR A 1 261 ? 48.867 2.155 -40.782 1.00 66.81 261 THR A C 1
ATOM 1993 O O . THR A 1 261 ? 47.999 2.160 -39.911 1.00 66.81 261 THR A O 1
ATOM 1996 N N . ALA A 1 262 ? 50.140 1.847 -40.515 1.00 64.75 262 ALA A N 1
ATOM 1997 C CA . ALA A 1 262 ? 50.634 1.457 -39.193 1.00 64.75 262 ALA A CA 1
ATOM 1998 C C . ALA A 1 262 ? 50.854 2.653 -38.249 1.00 64.75 262 ALA A C 1
ATOM 2000 O O . ALA A 1 262 ? 50.725 2.512 -37.035 1.00 64.75 262 ALA A O 1
ATOM 2001 N N . THR A 1 263 ? 51.172 3.830 -38.797 1.00 60.31 263 THR A N 1
ATOM 2002 C CA . THR A 1 263 ? 51.346 5.083 -38.037 1.00 60.31 263 THR A CA 1
ATOM 2003 C C . THR A 1 263 ? 50.044 5.861 -37.844 1.00 60.31 263 THR A C 1
ATOM 2005 O O . THR A 1 263 ? 50.006 6.820 -37.076 1.00 60.31 263 THR A O 1
ATOM 2008 N N . GLN A 1 264 ? 48.965 5.454 -38.513 1.00 60.16 264 GLN A N 1
ATOM 2009 C CA . GLN A 1 264 ? 47.684 6.137 -38.456 1.00 60.16 264 GLN A CA 1
ATOM 2010 C C . GLN A 1 264 ? 46.983 5.889 -37.107 1.00 60.16 264 GLN A C 1
ATOM 2012 O O . GLN A 1 264 ? 46.522 4.783 -36.811 1.00 60.16 264 GLN A O 1
ATOM 2017 N N . ASP A 1 265 ? 46.764 6.973 -36.360 1.00 57.53 265 ASP A N 1
ATOM 2018 C CA . ASP A 1 265 ? 45.912 7.080 -35.162 1.00 57.53 265 ASP A CA 1
ATOM 2019 C C . ASP A 1 265 ? 44.473 6.539 -35.342 1.00 57.53 265 ASP A C 1
ATOM 2021 O O . ASP A 1 265 ? 43.684 6.495 -34.405 1.00 57.53 265 ASP A O 1
ATOM 2025 N N . ASN A 1 266 ? 44.084 6.080 -36.533 1.00 62.59 266 ASN A N 1
ATOM 2026 C CA . ASN A 1 266 ? 42.766 5.508 -36.789 1.00 62.59 266 ASN A CA 1
ATOM 2027 C C . ASN A 1 266 ? 42.521 4.221 -35.979 1.00 62.59 266 ASN A C 1
ATOM 2029 O O . ASN A 1 266 ? 41.387 3.982 -35.575 1.00 62.59 266 ASN A O 1
ATOM 2033 N N . SER A 1 267 ? 43.545 3.401 -35.700 1.00 65.06 267 SER A N 1
ATOM 2034 C CA . SER A 1 267 ? 43.367 2.200 -34.861 1.00 65.06 267 SER A CA 1
ATOM 2035 C C . SER A 1 267 ? 43.182 2.551 -33.379 1.00 65.06 267 SER A C 1
ATOM 2037 O O . SER A 1 267 ? 42.411 1.895 -32.672 1.00 65.06 267 SER A O 1
ATOM 2039 N N . THR A 1 268 ? 43.869 3.582 -32.886 1.00 68.69 268 THR A N 1
ATOM 2040 C CA . THR A 1 268 ? 43.755 4.055 -31.498 1.00 68.69 268 THR A CA 1
ATOM 2041 C C . THR A 1 268 ? 42.449 4.824 -31.293 1.00 68.69 268 THR A C 1
ATOM 2043 O O . THR A 1 268 ? 41.715 4.513 -30.363 1.00 68.69 268 THR A O 1
ATOM 2046 N N . ILE A 1 269 ? 42.068 5.704 -32.222 1.00 76.19 269 ILE A N 1
ATOM 2047 C CA . ILE A 1 269 ? 40.785 6.428 -32.202 1.00 76.19 269 ILE A CA 1
ATOM 2048 C C . ILE A 1 269 ? 39.599 5.457 -32.289 1.00 76.19 269 ILE A C 1
ATOM 2050 O O . ILE A 1 269 ? 38.684 5.533 -31.471 1.00 76.19 269 ILE A O 1
ATOM 2054 N N . MET A 1 270 ? 39.627 4.491 -33.215 1.00 79.75 270 MET A N 1
ATOM 2055 C CA . MET A 1 270 ? 38.570 3.476 -33.330 1.00 79.75 270 MET A CA 1
ATOM 2056 C C . MET A 1 270 ? 38.472 2.622 -32.056 1.00 79.75 270 MET A C 1
ATOM 2058 O O . MET A 1 270 ? 37.376 2.325 -31.586 1.00 79.75 270 MET A O 1
ATOM 2062 N N . SER A 1 271 ? 39.601 2.229 -31.459 1.00 80.31 271 SER A N 1
ATOM 2063 C CA . SER A 1 271 ? 39.583 1.459 -30.207 1.00 80.31 271 SER A CA 1
ATOM 2064 C C . SER A 1 271 ? 39.097 2.281 -29.004 1.00 80.31 271 SER A C 1
ATOM 2066 O O . SER A 1 271 ? 38.396 1.743 -28.143 1.00 80.31 271 SER A O 1
ATOM 2068 N N . GLU A 1 272 ? 39.379 3.585 -28.957 1.00 87.50 272 GLU A N 1
ATOM 2069 C CA . GLU A 1 272 ? 38.816 4.504 -27.964 1.00 87.50 272 GLU A CA 1
ATOM 2070 C C . GLU A 1 272 ? 37.308 4.712 -28.137 1.00 87.50 272 GLU A C 1
ATOM 2072 O O . GLU A 1 272 ? 36.581 4.734 -27.141 1.00 87.50 272 GLU A O 1
ATOM 2077 N N . GLU A 1 273 ? 36.823 4.799 -29.374 1.00 89.56 273 GLU A N 1
ATOM 2078 C CA . GLU A 1 273 ? 35.398 4.903 -29.687 1.00 89.56 273 GLU A CA 1
ATOM 2079 C C . GLU A 1 273 ? 34.651 3.611 -29.325 1.00 89.56 273 GLU A C 1
ATOM 2081 O O . GLU A 1 273 ? 33.624 3.655 -28.646 1.00 89.56 273 GLU A O 1
ATOM 2086 N N . ILE A 1 274 ? 35.222 2.444 -29.644 1.00 91.12 274 ILE A N 1
ATOM 2087 C CA . ILE A 1 274 ? 34.706 1.140 -29.197 1.00 91.12 274 ILE A CA 1
ATOM 2088 C C . ILE A 1 274 ? 34.645 1.083 -27.666 1.00 91.12 274 ILE A C 1
ATOM 2090 O O . ILE A 1 274 ? 33.653 0.620 -27.098 1.00 91.12 274 ILE A O 1
ATOM 2094 N N . ARG A 1 275 ? 35.674 1.583 -26.974 1.00 94.56 275 ARG A N 1
ATOM 2095 C CA . ARG A 1 275 ? 35.700 1.644 -25.506 1.00 94.56 275 ARG A CA 1
ATOM 2096 C C . ARG A 1 275 ? 34.613 2.571 -24.957 1.00 94.56 275 ARG A C 1
ATOM 2098 O O . ARG A 1 275 ? 33.980 2.224 -23.959 1.00 94.56 275 ARG A O 1
ATOM 2105 N N . TYR A 1 276 ? 34.387 3.725 -25.582 1.00 94.62 276 TYR A N 1
ATOM 2106 C CA . TYR A 1 276 ? 33.324 4.649 -25.189 1.00 94.62 276 TYR A CA 1
ATOM 2107 C C . TYR A 1 276 ? 31.942 4.018 -25.375 1.00 94.62 276 TYR A C 1
ATOM 2109 O O . TYR A 1 276 ? 31.153 3.977 -24.433 1.00 94.62 276 TYR A O 1
ATOM 2117 N N . LEU A 1 277 ? 31.684 3.429 -26.543 1.00 96.31 277 LEU A N 1
ATOM 2118 C CA . LEU A 1 277 ? 30.428 2.743 -26.839 1.00 96.31 277 LEU A CA 1
ATOM 2119 C C . LEU A 1 277 ? 30.197 1.535 -25.920 1.00 96.31 277 LEU A C 1
ATOM 2121 O O . LEU A 1 277 ? 29.061 1.254 -25.541 1.00 96.31 277 LEU A O 1
ATOM 2125 N N . ALA A 1 278 ? 31.250 0.823 -25.511 1.00 96.06 278 ALA A N 1
ATOM 2126 C CA . ALA A 1 278 ? 31.143 -0.254 -24.529 1.00 96.06 278 ALA A CA 1
ATOM 2127 C C . ALA A 1 278 ? 30.741 0.270 -23.137 1.00 96.06 278 ALA A C 1
ATOM 2129 O O . ALA A 1 278 ? 29.896 -0.329 -22.466 1.00 96.06 278 ALA A O 1
ATOM 2130 N N . LEU A 1 279 ? 31.311 1.403 -22.710 1.00 96.56 279 LEU A N 1
ATOM 2131 C CA . LEU A 1 279 ? 30.937 2.071 -21.460 1.00 96.56 279 LEU A CA 1
ATOM 2132 C C . LEU A 1 279 ? 29.496 2.592 -21.505 1.00 96.56 279 LEU A C 1
ATOM 2134 O O . LEU A 1 279 ? 28.757 2.424 -20.534 1.00 96.56 279 LEU A O 1
ATOM 2138 N N . GLU A 1 280 ? 29.082 3.175 -22.627 1.00 96.81 280 GLU A N 1
ATOM 2139 C CA . GLU A 1 280 ? 27.715 3.650 -22.825 1.00 96.81 280 GLU A CA 1
ATOM 2140 C C . GLU A 1 280 ? 26.713 2.491 -22.819 1.00 96.81 280 GLU A C 1
ATOM 2142 O O . GLU A 1 280 ? 25.729 2.547 -22.084 1.00 96.81 280 GLU A O 1
ATOM 2147 N N . ASN A 1 281 ? 26.993 1.395 -23.5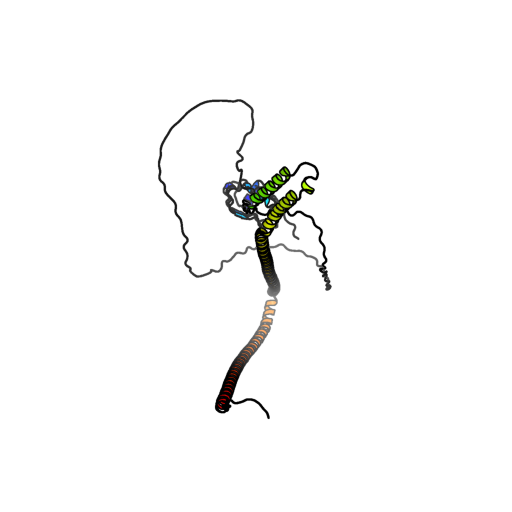29 1.00 96.06 281 ASN A N 1
ATOM 2148 C CA . ASN A 1 281 ? 26.155 0.195 -23.489 1.00 96.06 281 ASN A CA 1
ATOM 2149 C C . ASN A 1 281 ? 26.013 -0.356 -22.070 1.00 96.06 281 ASN A C 1
ATOM 2151 O O . ASN A 1 281 ? 24.906 -0.679 -21.645 1.00 96.06 281 ASN A O 1
ATOM 2155 N N . LYS A 1 282 ? 27.108 -0.408 -21.305 1.00 97.81 282 LYS A N 1
ATOM 2156 C CA . LYS A 1 282 ? 27.065 -0.825 -19.899 1.00 97.81 282 LYS A CA 1
ATOM 2157 C C . LYS A 1 282 ? 26.200 0.117 -19.051 1.00 97.81 282 LYS A C 1
ATOM 2159 O O . LYS A 1 282 ? 25.420 -0.344 -18.223 1.00 97.81 282 LYS A O 1
ATOM 2164 N N . SER A 1 283 ? 26.304 1.428 -19.268 1.00 97.50 283 SER A N 1
ATOM 2165 C CA . SER A 1 283 ? 25.472 2.434 -18.592 1.00 97.50 283 SER A CA 1
ATOM 2166 C C . SER A 1 283 ? 23.984 2.274 -18.930 1.00 97.50 283 SER A C 1
ATOM 2168 O O . SER A 1 283 ? 23.132 2.279 -18.040 1.00 97.50 283 SER A O 1
ATOM 2170 N N . LEU A 1 284 ? 23.660 2.061 -20.208 1.00 97.69 284 LEU A N 1
ATOM 2171 C CA . LEU A 1 284 ? 22.293 1.825 -20.670 1.00 97.69 284 LEU A CA 1
ATOM 2172 C C . LEU A 1 284 ? 21.720 0.515 -20.121 1.00 97.69 284 LEU A C 1
ATOM 2174 O O . LEU A 1 284 ? 20.574 0.501 -19.677 1.00 97.69 284 LEU A O 1
ATOM 2178 N N . GLN A 1 285 ? 22.516 -0.556 -20.087 1.00 97.31 285 GLN A N 1
ATOM 2179 C CA . GLN A 1 285 ? 22.133 -1.828 -19.470 1.00 97.31 285 GLN A CA 1
ATOM 2180 C C . GLN A 1 285 ? 21.815 -1.661 -17.983 1.00 97.31 285 GLN A C 1
ATOM 2182 O O . GLN A 1 285 ? 20.772 -2.133 -17.535 1.00 97.31 285 GLN A O 1
ATOM 2187 N N . ASN A 1 286 ? 22.656 -0.938 -17.237 1.00 97.25 286 ASN A N 1
ATOM 2188 C CA . ASN A 1 286 ? 22.393 -0.640 -15.828 1.00 97.25 286 ASN A CA 1
ATOM 2189 C C . ASN A 1 286 ? 21.084 0.138 -15.659 1.00 97.25 286 ASN A C 1
ATOM 2191 O O . ASN A 1 286 ? 20.247 -0.231 -14.845 1.00 97.25 286 ASN A O 1
ATOM 2195 N N . ARG A 1 287 ? 20.854 1.165 -16.484 1.00 98.00 287 ARG A N 1
ATOM 2196 C CA . ARG A 1 287 ? 19.623 1.963 -16.428 1.00 98.00 287 ARG A CA 1
ATOM 2197 C C . ARG A 1 287 ? 18.372 1.148 -16.767 1.00 98.00 287 ARG A C 1
ATOM 2199 O O . ARG A 1 287 ? 17.319 1.389 -16.180 1.00 98.00 287 ARG A O 1
ATOM 2206 N N . LEU A 1 288 ? 18.473 0.190 -17.687 1.00 97.69 288 LEU A N 1
ATOM 2207 C CA . LEU A 1 288 ? 17.377 -0.721 -18.018 1.00 97.69 288 LEU A CA 1
ATOM 2208 C C . LEU A 1 288 ? 17.090 -1.694 -16.862 1.00 97.69 288 LEU A C 1
ATOM 2210 O O . LEU A 1 288 ? 15.927 -1.896 -16.515 1.00 97.69 288 LEU A O 1
ATOM 2214 N N . ALA A 1 289 ? 18.135 -2.222 -16.217 1.00 97.50 289 ALA A N 1
ATOM 2215 C CA . ALA A 1 289 ? 18.005 -3.050 -15.019 1.00 97.50 289 ALA A CA 1
ATOM 2216 C C . ALA A 1 289 ? 17.378 -2.271 -13.848 1.00 97.50 289 ALA A C 1
ATOM 2218 O O . ALA A 1 289 ? 16.436 -2.762 -13.224 1.00 97.50 289 ALA A O 1
ATOM 2219 N N . ASP A 1 290 ? 17.817 -1.031 -13.610 1.00 97.38 290 ASP A N 1
ATOM 2220 C CA . ASP A 1 290 ? 17.250 -0.146 -12.587 1.00 97.38 290 ASP A CA 1
ATOM 2221 C C . ASP A 1 290 ? 15.768 0.138 -12.855 1.00 97.38 290 ASP A C 1
ATOM 2223 O O . ASP A 1 290 ? 14.940 0.069 -11.944 1.00 97.38 290 ASP A O 1
ATOM 2227 N N . GLN A 1 291 ? 15.396 0.417 -14.110 1.00 97.69 291 GLN A N 1
ATOM 2228 C CA . GLN A 1 291 ? 13.991 0.590 -14.485 1.00 97.69 2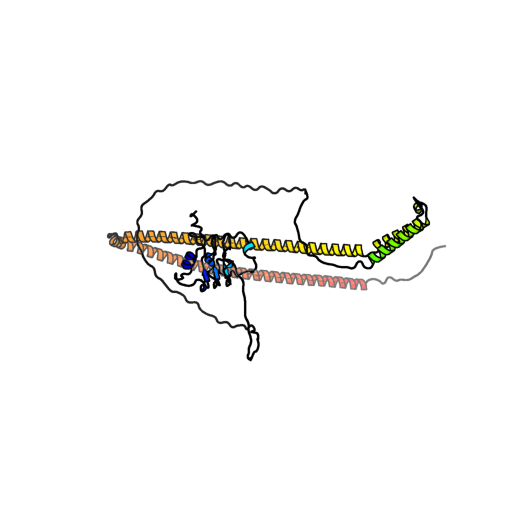91 GLN A CA 1
ATOM 2229 C C . GLN A 1 291 ? 13.179 -0.681 -14.230 1.00 97.69 291 GLN A C 1
ATOM 2231 O O . GLN A 1 291 ? 12.081 -0.605 -13.676 1.00 97.69 291 GLN A O 1
ATOM 2236 N N . GLN A 1 292 ? 13.711 -1.850 -14.583 1.00 97.12 292 GLN A N 1
ATOM 2237 C CA . GLN A 1 292 ? 13.035 -3.123 -14.354 1.00 97.12 292 GLN A CA 1
ATOM 2238 C C . GLN A 1 292 ? 12.851 -3.411 -12.857 1.00 97.12 292 GLN A C 1
ATOM 2240 O O . GLN A 1 292 ? 11.769 -3.833 -12.442 1.00 97.12 292 GLN A O 1
ATOM 2245 N N . GLN A 1 293 ? 13.850 -3.101 -12.028 1.00 97.56 293 GLN A N 1
ATOM 2246 C CA . GLN A 1 293 ? 13.745 -3.200 -10.574 1.00 97.56 293 GLN A CA 1
ATOM 2247 C C . GLN A 1 293 ? 12.710 -2.215 -10.013 1.00 97.56 293 GLN A C 1
ATOM 2249 O O . GLN A 1 293 ? 11.903 -2.594 -9.166 1.00 97.56 293 GLN A O 1
ATOM 2254 N N . GLN A 1 294 ? 12.670 -0.976 -10.510 1.00 97.62 294 GLN A N 1
ATOM 2255 C CA . GLN A 1 294 ? 11.665 0.006 -10.095 1.00 97.62 294 GLN A CA 1
ATOM 2256 C C . GLN A 1 294 ? 10.240 -0.427 -10.446 1.00 97.62 294 GLN A C 1
ATOM 2258 O O . GLN A 1 294 ? 9.335 -0.248 -9.632 1.00 97.62 294 GLN A O 1
ATOM 2263 N N . TYR A 1 295 ? 10.019 -1.000 -11.632 1.00 97.19 295 TYR A N 1
ATOM 2264 C CA . TYR A 1 295 ? 8.708 -1.545 -11.985 1.00 97.19 295 TYR A CA 1
ATOM 2265 C C . TYR A 1 295 ? 8.342 -2.744 -11.111 1.00 97.19 295 TYR A C 1
ATOM 2267 O O . TYR A 1 295 ? 7.208 -2.814 -10.647 1.00 97.19 295 TYR A O 1
ATOM 2275 N N . SER A 1 296 ? 9.296 -3.632 -10.821 1.00 97.81 296 SER A N 1
ATOM 2276 C CA . SER A 1 296 ? 9.089 -4.759 -9.903 1.00 97.81 296 SER A CA 1
ATOM 2277 C C . SER A 1 296 ? 8.659 -4.290 -8.505 1.00 97.81 296 SER A C 1
ATOM 2279 O O . SER A 1 296 ? 7.664 -4.774 -7.968 1.00 97.81 296 SER A O 1
ATOM 2281 N N . LEU A 1 297 ? 9.334 -3.274 -7.955 1.00 97.88 297 LEU A N 1
ATOM 2282 C CA . LEU A 1 297 ? 8.987 -2.686 -6.657 1.00 97.88 297 LEU A CA 1
ATOM 2283 C C . LEU A 1 297 ? 7.600 -2.036 -6.665 1.00 97.88 297 LEU A C 1
ATOM 2285 O O . LEU A 1 297 ? 6.808 -2.302 -5.768 1.00 97.88 297 LEU A O 1
ATOM 2289 N N . LYS A 1 298 ? 7.271 -1.250 -7.699 1.00 98.06 298 LYS A N 1
ATOM 2290 C CA . LYS A 1 298 ? 5.940 -0.632 -7.837 1.00 98.06 298 LYS A CA 1
ATOM 2291 C C . LYS A 1 298 ? 4.828 -1.670 -7.954 1.00 98.06 298 LYS A C 1
ATOM 2293 O O . LYS A 1 298 ? 3.756 -1.483 -7.393 1.00 98.06 298 LYS A O 1
ATOM 2298 N N . ILE A 1 299 ? 5.068 -2.760 -8.684 1.00 97.88 299 ILE A N 1
ATOM 2299 C CA . ILE A 1 299 ? 4.108 -3.863 -8.787 1.00 97.88 299 ILE A CA 1
ATOM 2300 C C . ILE A 1 299 ? 3.906 -4.502 -7.410 1.00 97.88 299 ILE A C 1
ATOM 2302 O O . ILE A 1 299 ? 2.767 -4.698 -7.004 1.00 97.88 299 ILE A O 1
ATOM 2306 N N . HIS A 1 300 ? 4.981 -4.779 -6.670 1.00 97.88 300 HIS A N 1
ATOM 2307 C CA . HIS A 1 300 ? 4.884 -5.354 -5.327 1.00 97.88 300 HIS A CA 1
ATOM 2308 C C . HIS A 1 300 ? 4.185 -4.419 -4.323 1.00 97.88 300 HIS A C 1
ATOM 2310 O O . HIS A 1 300 ? 3.432 -4.884 -3.466 1.00 97.88 300 HIS A O 1
ATOM 2316 N N . GLU A 1 301 ? 4.408 -3.109 -4.423 1.00 98.12 301 GLU A N 1
ATOM 2317 C CA . GLU A 1 301 ? 3.725 -2.094 -3.612 1.00 98.12 301 GLU A CA 1
ATOM 2318 C C . GLU A 1 301 ? 2.216 -2.110 -3.885 1.00 98.12 301 GLU A C 1
ATOM 2320 O O . GLU A 1 301 ? 1.429 -2.359 -2.976 1.00 98.12 301 GLU A O 1
ATOM 2325 N N . VAL A 1 302 ? 1.813 -2.003 -5.156 1.00 98.19 302 VAL A N 1
ATOM 2326 C CA . VAL A 1 302 ? 0.395 -2.047 -5.553 1.00 98.19 302 VAL A CA 1
ATOM 2327 C C . VAL A 1 302 ? -0.264 -3.380 -5.184 1.00 98.19 302 VAL A C 1
ATOM 2329 O O . VAL A 1 302 ? -1.433 -3.401 -4.803 1.00 98.19 302 VAL A O 1
ATOM 2332 N N . LEU A 1 303 ? 0.459 -4.500 -5.282 1.00 98.38 303 LEU A N 1
ATOM 2333 C CA . LEU A 1 303 ? -0.049 -5.806 -4.851 1.00 98.38 303 LEU A CA 1
ATOM 2334 C C . LEU A 1 303 ? -0.285 -5.851 -3.337 1.00 98.38 303 LEU A C 1
ATOM 2336 O O . LEU A 1 303 ? -1.332 -6.329 -2.908 1.00 98.38 303 LEU A O 1
ATOM 2340 N N . SER A 1 304 ? 0.638 -5.309 -2.538 1.00 97.81 304 SER A N 1
ATOM 2341 C CA . SER A 1 304 ? 0.467 -5.203 -1.081 1.00 97.81 304 SER A CA 1
ATOM 2342 C C . SER A 1 304 ? -0.740 -4.337 -0.711 1.00 97.81 304 SER A C 1
ATOM 2344 O O . SER A 1 304 ? -1.528 -4.720 0.155 1.00 97.81 304 SER A O 1
ATOM 2346 N N . ASP A 1 305 ? -0.920 -3.205 -1.396 1.00 98.00 305 ASP A N 1
ATOM 2347 C CA . ASP A 1 305 ? -2.054 -2.301 -1.178 1.00 98.00 305 ASP A CA 1
ATOM 2348 C C . ASP A 1 305 ? -3.387 -2.966 -1.544 1.00 98.00 305 ASP A C 1
ATOM 2350 O O . ASP A 1 305 ? -4.370 -2.858 -0.806 1.00 98.00 305 ASP A O 1
ATOM 2354 N N . LEU A 1 306 ? -3.421 -3.708 -2.658 1.00 98.31 306 LEU A N 1
ATOM 2355 C CA . LEU A 1 306 ? -4.592 -4.477 -3.077 1.00 98.31 306 LEU A CA 1
ATOM 2356 C C . LEU A 1 306 ? -4.948 -5.558 -2.048 1.00 98.31 306 LEU A C 1
ATOM 2358 O O . LEU A 1 306 ? -6.124 -5.724 -1.720 1.00 98.31 306 LEU A O 1
ATOM 2362 N N . ASP A 1 307 ? -3.952 -6.270 -1.521 1.00 98.25 307 ASP A N 1
ATOM 2363 C CA . ASP A 1 307 ? -4.152 -7.283 -0.484 1.00 98.25 307 ASP A CA 1
ATOM 2364 C C . ASP A 1 307 ? -4.636 -6.668 0.836 1.00 98.25 307 ASP A C 1
ATOM 2366 O O . ASP A 1 307 ? -5.490 -7.257 1.504 1.00 98.25 307 ASP A O 1
ATOM 2370 N N . SER A 1 308 ? -4.145 -5.480 1.207 1.00 98.19 308 SER A N 1
ATOM 2371 C CA . SER A 1 308 ? -4.644 -4.737 2.373 1.00 98.19 308 SER A CA 1
ATOM 2372 C C . SER A 1 308 ? -6.107 -4.341 2.188 1.00 98.19 308 SER A C 1
ATOM 2374 O O . SER A 1 308 ? -6.947 -4.679 3.020 1.00 98.19 308 SER A O 1
ATOM 2376 N N . ALA A 1 309 ? -6.446 -3.723 1.053 1.00 97.81 309 ALA A N 1
ATOM 2377 C CA . ALA A 1 309 ? -7.819 -3.334 0.741 1.00 97.81 309 ALA A CA 1
ATOM 2378 C C . ALA A 1 309 ? -8.763 -4.547 0.687 1.00 97.81 309 ALA A C 1
ATOM 2380 O O . ALA A 1 309 ? -9.915 -4.478 1.119 1.00 97.81 309 ALA A O 1
ATOM 2381 N N . ARG A 1 310 ? -8.278 -5.691 0.188 1.00 98.31 310 ARG A N 1
ATOM 2382 C CA . ARG A 1 310 ? -9.037 -6.945 0.180 1.00 98.31 310 ARG A CA 1
ATOM 2383 C C . ARG A 1 310 ? -9.347 -7.427 1.597 1.00 98.31 310 ARG A C 1
ATOM 2385 O O . ARG A 1 310 ? -10.483 -7.819 1.848 1.00 98.31 310 ARG A O 1
ATOM 2392 N N . LYS A 1 311 ? -8.370 -7.380 2.508 1.00 98.19 311 LYS A N 1
ATOM 2393 C CA . LYS A 1 311 ? -8.572 -7.730 3.924 1.00 98.19 311 LYS A CA 1
ATOM 2394 C C . LYS A 1 311 ? -9.581 -6.797 4.588 1.00 98.19 311 LYS A C 1
ATOM 2396 O O . LYS A 1 311 ? -10.514 -7.281 5.213 1.00 98.19 311 LYS A O 1
ATOM 2401 N N . GLU A 1 312 ? -9.467 -5.490 4.364 1.00 98.31 312 GLU A N 1
ATOM 2402 C CA . GLU A 1 312 ? -10.420 -4.506 4.896 1.00 98.31 312 GLU A CA 1
ATOM 2403 C C . GLU A 1 312 ? -11.853 -4.756 4.402 1.00 98.31 312 GLU A C 1
ATOM 2405 O O . GLU A 1 312 ? -12.805 -4.688 5.179 1.00 98.31 312 GLU A O 1
ATOM 2410 N N . MET A 1 313 ? -12.033 -5.093 3.119 1.00 97.75 313 MET A N 1
ATOM 2411 C CA . MET A 1 313 ? -13.351 -5.465 2.595 1.00 97.75 313 MET A CA 1
ATOM 2412 C C . MET A 1 313 ? -13.899 -6.747 3.231 1.00 97.75 313 MET A C 1
ATOM 2414 O O . MET A 1 313 ? -15.096 -6.814 3.518 1.00 97.75 313 MET A O 1
ATOM 2418 N N . ASP A 1 314 ? -13.053 -7.759 3.436 1.00 98.06 314 ASP A N 1
ATOM 2419 C CA . ASP A 1 314 ? -13.449 -9.013 4.081 1.00 98.06 314 ASP A CA 1
ATOM 2420 C C . ASP A 1 314 ? -13.846 -8.772 5.555 1.00 98.06 314 ASP A C 1
ATOM 2422 O O . ASP A 1 314 ? -14.874 -9.287 6.006 1.00 98.06 314 ASP A O 1
ATOM 2426 N N . ASP A 1 315 ? -13.120 -7.910 6.272 1.00 98.19 315 ASP A N 1
ATOM 2427 C CA . ASP A 1 315 ? -13.429 -7.511 7.652 1.00 98.19 315 ASP A CA 1
ATOM 2428 C C . ASP A 1 315 ? -14.758 -6.748 7.746 1.00 98.19 315 ASP A C 1
ATOM 2430 O O . ASP A 1 315 ? -15.611 -7.061 8.585 1.00 98.19 315 ASP A O 1
ATOM 2434 N N . LEU A 1 316 ? -14.980 -5.778 6.852 1.00 98.19 316 LEU A N 1
ATOM 2435 C CA . LEU A 1 316 ? -16.238 -5.030 6.777 1.00 98.19 316 LEU A CA 1
ATOM 2436 C C . LEU A 1 316 ? -17.420 -5.940 6.443 1.00 98.19 316 LEU A C 1
ATOM 2438 O O . LEU A 1 316 ? -18.499 -5.798 7.022 1.00 98.19 316 LEU A O 1
ATOM 2442 N N . ARG A 1 317 ? -17.226 -6.898 5.533 1.00 98.12 317 ARG A N 1
ATOM 2443 C CA . ARG A 1 317 ? -18.248 -7.891 5.203 1.00 98.12 317 ARG A CA 1
ATOM 2444 C C . ARG A 1 317 ? -18.594 -8.744 6.418 1.00 98.12 317 ARG A C 1
ATOM 2446 O O . ARG A 1 317 ? -19.771 -8.916 6.718 1.00 98.12 317 ARG A O 1
ATOM 2453 N N . GLN A 1 318 ? -17.590 -9.208 7.156 1.00 98.00 318 GLN A N 1
ATOM 2454 C CA . GLN A 1 318 ? -17.814 -9.969 8.379 1.00 98.00 318 GLN A CA 1
ATOM 2455 C C . GLN A 1 318 ? -18.535 -9.135 9.450 1.00 98.00 318 GLN A C 1
ATOM 2457 O O . GLN A 1 318 ? -19.380 -9.653 10.179 1.00 98.00 318 GLN A O 1
ATOM 2462 N N . GLN A 1 319 ? -18.222 -7.843 9.561 1.00 98.00 319 GLN A N 1
ATOM 2463 C CA . GLN A 1 319 ? -18.920 -6.940 10.474 1.00 98.00 319 GLN A CA 1
ATOM 2464 C C . GLN A 1 319 ? -20.387 -6.744 10.068 1.00 98.00 319 GLN A C 1
ATOM 2466 O O . GLN A 1 319 ? -21.263 -6.727 10.935 1.00 98.00 319 GLN A O 1
ATOM 2471 N N . LEU A 1 320 ? -20.669 -6.643 8.766 1.00 98.06 320 LEU A N 1
ATOM 2472 C CA . LEU A 1 320 ? -22.033 -6.576 8.254 1.00 98.06 320 LEU A CA 1
ATOM 2473 C C . LEU A 1 320 ? -22.810 -7.856 8.583 1.00 98.06 320 LEU A C 1
ATOM 2475 O O . LEU A 1 320 ? -23.921 -7.759 9.102 1.00 98.06 320 LEU A O 1
ATOM 2479 N N . ASP A 1 321 ? -22.215 -9.027 8.356 1.00 97.56 321 ASP A N 1
ATOM 2480 C CA . ASP A 1 321 ? -22.834 -10.320 8.664 1.00 97.56 321 ASP A CA 1
ATOM 2481 C C . ASP A 1 321 ? -23.157 -10.430 10.163 1.00 97.56 321 ASP A C 1
ATOM 2483 O O . ASP A 1 321 ? -24.304 -10.703 10.521 1.00 97.56 321 ASP A O 1
ATOM 2487 N N . ARG A 1 322 ? -22.204 -10.075 11.040 1.00 97.75 322 ARG A N 1
ATOM 2488 C CA . ARG A 1 322 ? -22.421 -10.000 12.498 1.00 97.75 322 ARG A CA 1
ATOM 2489 C C . ARG A 1 322 ? -23.580 -9.070 12.864 1.00 97.75 322 ARG A C 1
ATOM 2491 O O . ARG A 1 322 ? -24.479 -9.464 13.600 1.00 97.75 322 ARG A O 1
ATOM 2498 N N . SER A 1 323 ? -23.613 -7.859 12.304 1.00 95.00 323 SER A N 1
ATOM 2499 C CA . SER A 1 323 ? -24.693 -6.900 12.578 1.00 95.00 323 SER A CA 1
ATOM 2500 C C . SER A 1 323 ? -26.060 -7.374 12.063 1.00 95.00 323 SER A C 1
ATOM 2502 O O . SER A 1 323 ? -27.095 -7.097 12.669 1.00 95.00 323 SER A O 1
ATOM 2504 N N . SER A 1 324 ? -26.083 -8.116 10.953 1.00 96.44 324 SER A N 1
ATOM 2505 C CA . SER A 1 324 ? -27.299 -8.709 10.399 1.00 96.44 324 SER A CA 1
ATOM 2506 C C . SER A 1 324 ? -27.802 -9.857 11.276 1.00 96.44 324 SER A C 1
ATOM 2508 O O . SER A 1 324 ? -29.003 -9.949 11.534 1.00 96.44 324 SER A O 1
ATOM 2510 N N . GLU A 1 325 ? -26.903 -10.707 11.773 1.00 96.75 325 GLU A N 1
ATOM 2511 C CA . GLU A 1 325 ? -27.227 -11.754 12.746 1.00 96.75 325 GLU A CA 1
ATOM 2512 C C . GLU A 1 325 ? -27.785 -11.160 14.041 1.00 96.75 325 GLU A C 1
ATOM 2514 O O . GLU A 1 325 ? -28.853 -11.573 14.487 1.00 96.75 325 GLU A O 1
ATOM 2519 N N . GLU A 1 326 ? -27.140 -10.133 14.598 1.00 97.19 326 GLU A N 1
ATOM 2520 C CA . GLU A 1 326 ? -27.647 -9.395 15.759 1.00 97.19 326 GLU A CA 1
ATOM 2521 C C . GLU A 1 326 ? -29.038 -8.810 15.496 1.00 97.19 326 GLU A C 1
ATOM 2523 O O . GLU A 1 326 ? -29.938 -8.960 16.319 1.00 97.19 326 GLU A O 1
ATOM 2528 N N . ASN A 1 327 ? -29.264 -8.205 14.330 1.00 96.12 327 ASN A N 1
ATOM 2529 C CA . ASN A 1 327 ? -30.568 -7.658 13.963 1.00 96.12 327 ASN A CA 1
ATOM 2530 C C . ASN A 1 327 ? -31.638 -8.758 13.848 1.00 96.12 327 ASN A C 1
ATOM 2532 O O . ASN A 1 327 ? -32.764 -8.588 14.312 1.00 96.12 327 ASN A O 1
ATOM 2536 N N . ASN A 1 328 ? -31.294 -9.919 13.289 1.00 96.12 328 ASN A N 1
ATOM 2537 C CA . ASN A 1 328 ? -32.196 -11.070 13.241 1.00 96.12 328 ASN A CA 1
ATOM 2538 C C . ASN A 1 328 ? -32.493 -11.621 14.642 1.00 96.12 328 ASN A C 1
ATOM 2540 O O . ASN A 1 328 ? -33.653 -11.906 14.950 1.00 96.12 328 ASN A O 1
ATOM 2544 N N . ASN A 1 329 ? -31.486 -11.685 15.514 1.00 96.62 329 ASN A N 1
ATOM 2545 C CA . ASN A 1 329 ? -31.651 -12.075 16.911 1.00 96.62 329 ASN A CA 1
ATOM 2546 C C . ASN A 1 329 ? -32.576 -11.094 17.641 1.00 96.62 329 ASN A C 1
ATOM 2548 O O . ASN A 1 329 ? -33.552 -11.518 18.258 1.00 96.62 329 ASN A O 1
ATOM 2552 N N . LEU A 1 330 ? -32.354 -9.787 17.492 1.00 96.25 330 LEU A N 1
ATOM 2553 C CA . LEU A 1 330 ? -33.207 -8.745 18.063 1.00 96.25 330 LEU A CA 1
ATOM 2554 C C . LEU A 1 330 ? -34.638 -8.807 17.517 1.00 96.25 330 LEU A C 1
ATOM 2556 O O . LEU A 1 330 ? -35.585 -8.684 18.288 1.00 96.25 330 LEU A O 1
ATOM 2560 N N . LYS A 1 331 ? -34.830 -9.056 16.217 1.00 95.38 331 LYS A N 1
ATOM 2561 C CA . LYS A 1 331 ? -36.165 -9.271 15.631 1.00 95.38 331 LYS A CA 1
ATOM 2562 C C . LYS A 1 331 ? -36.859 -10.488 16.234 1.00 95.38 331 LYS A C 1
ATOM 2564 O O . LYS A 1 331 ? -38.049 -10.412 16.533 1.00 95.38 331 LYS A O 1
ATOM 2569 N N . SER A 1 332 ? -36.134 -11.589 16.427 1.00 94.19 332 SER A N 1
ATOM 2570 C CA . SER A 1 332 ? -36.683 -12.795 17.054 1.00 94.19 332 SER A CA 1
ATOM 2571 C C . SER A 1 332 ? -37.073 -12.545 18.515 1.00 94.19 332 SER A C 1
ATOM 2573 O O . SER A 1 332 ? -38.163 -12.938 18.928 1.00 94.19 332 SER A O 1
ATOM 2575 N N . LEU A 1 333 ? -36.247 -11.794 19.252 1.00 96.00 333 LEU A N 1
ATOM 2576 C CA . LEU A 1 333 ? -36.505 -11.394 20.631 1.00 96.00 333 LEU A CA 1
ATOM 2577 C C . LEU A 1 333 ? -37.707 -10.447 20.725 1.00 96.00 333 LEU A C 1
ATOM 2579 O O . LEU A 1 333 ? -38.579 -10.621 21.570 1.00 96.00 333 LEU A O 1
ATOM 2583 N N . LEU A 1 334 ? -37.810 -9.472 19.821 1.00 91.88 334 LEU A N 1
ATOM 2584 C CA . LEU A 1 334 ? -38.980 -8.600 19.734 1.00 91.88 334 LEU A CA 1
ATOM 2585 C C . LEU A 1 334 ? -40.245 -9.397 19.414 1.00 91.88 334 LEU A C 1
ATOM 2587 O O . LEU A 1 334 ? -41.303 -9.110 19.968 1.00 91.88 334 LEU A O 1
ATOM 2591 N N . PHE A 1 335 ? -40.152 -10.407 18.547 1.00 90.81 335 PHE A N 1
ATOM 2592 C CA . PHE A 1 335 ? -41.280 -11.277 18.234 1.00 90.81 335 PHE A CA 1
ATOM 2593 C C . PHE A 1 335 ? -41.708 -12.116 19.444 1.00 90.81 335 PHE A C 1
ATOM 2595 O O . PHE A 1 335 ? -42.905 -12.200 19.725 1.00 90.81 335 PHE A O 1
ATOM 2602 N N . SER A 1 336 ? -40.760 -12.685 20.197 1.00 88.50 336 SER A N 1
ATOM 2603 C CA . SER A 1 336 ? -41.073 -13.435 21.416 1.00 88.50 336 SER A CA 1
ATOM 2604 C C . SER A 1 336 ? -41.667 -12.534 22.499 1.00 88.50 336 SER A C 1
ATOM 2606 O O . SER A 1 336 ? -42.721 -12.866 23.033 1.00 88.50 336 SER A O 1
ATOM 2608 N N . MET A 1 337 ? -41.079 -11.358 22.749 1.00 84.56 337 MET A N 1
ATOM 2609 C CA . MET A 1 337 ? -41.605 -10.388 23.719 1.00 84.56 337 MET A CA 1
ATOM 2610 C C . MET A 1 337 ? -42.990 -9.867 23.322 1.00 84.56 337 MET A C 1
ATOM 2612 O O . MET A 1 337 ? -43.864 -9.714 24.168 1.00 84.56 337 MET A O 1
ATOM 2616 N N . LYS A 1 338 ? -43.232 -9.621 22.029 1.00 85.88 338 LYS A N 1
ATOM 2617 C CA . LYS A 1 338 ? -44.549 -9.203 21.530 1.00 85.88 338 LYS A CA 1
ATOM 2618 C C . LYS A 1 338 ? -45.601 -10.294 21.725 1.00 85.88 338 LYS A C 1
ATOM 2620 O O . LYS A 1 338 ? -46.736 -9.982 22.080 1.00 85.88 338 LYS A O 1
ATOM 2625 N N . LYS A 1 339 ? -45.230 -11.556 21.497 1.00 84.38 339 LYS A N 1
ATOM 2626 C CA . LYS A 1 339 ? -46.102 -12.711 21.735 1.00 84.38 339 LYS A CA 1
ATOM 2627 C C . LYS A 1 339 ? -46.423 -12.859 23.224 1.00 84.38 339 LYS A C 1
ATOM 2629 O O . LYS A 1 339 ? -47.575 -13.087 23.570 1.00 84.38 339 LYS A O 1
ATOM 2634 N N . GLU A 1 340 ? -45.428 -12.670 24.083 1.00 78.00 340 GLU A N 1
ATOM 2635 C CA . GLU A 1 340 ? -45.583 -12.707 25.537 1.00 78.00 340 GLU A CA 1
ATOM 2636 C C . GLU A 1 340 ? -46.429 -11.534 26.056 1.00 78.00 340 GLU A C 1
ATOM 2638 O O . GLU A 1 340 ? -47.275 -11.727 26.916 1.00 78.00 340 GLU A O 1
ATOM 2643 N N . ALA A 1 341 ? -46.319 -10.333 25.486 1.00 71.62 341 ALA A N 1
ATOM 2644 C CA . ALA A 1 341 ? -47.185 -9.204 25.840 1.00 71.62 341 ALA A CA 1
ATOM 2645 C C . ALA A 1 341 ? -48.650 -9.379 25.385 1.00 71.62 341 ALA A C 1
ATOM 2647 O O . ALA A 1 341 ? -49.545 -8.748 25.946 1.00 71.62 341 ALA A O 1
ATOM 2648 N N . GLN A 1 342 ? -48.906 -10.208 24.365 1.00 70.00 342 GLN A N 1
ATOM 2649 C CA . GLN A 1 342 ? -50.254 -10.483 23.853 1.00 70.00 342 GLN A CA 1
ATOM 2650 C C . GLN A 1 342 ? -50.985 -11.619 24.580 1.00 70.00 342 GLN A C 1
ATOM 2652 O O . GLN A 1 342 ? -52.210 -11.685 24.477 1.00 70.00 342 GLN A O 1
ATOM 2657 N N . SER A 1 343 ? -50.302 -12.496 25.323 1.00 66.94 343 SER A N 1
ATOM 2658 C CA . SER A 1 343 ? -50.989 -13.440 26.210 1.00 66.94 343 SER A CA 1
ATOM 2659 C C . SER A 1 343 ? -51.470 -12.718 27.474 1.00 66.94 343 SER A C 1
ATOM 2661 O O . SER A 1 343 ? -50.687 -12.167 28.239 1.00 66.94 343 SER A O 1
ATOM 2663 N N . THR A 1 344 ? -52.780 -12.706 27.713 1.00 57.53 344 THR A N 1
ATOM 2664 C CA . THR A 1 344 ? -53.422 -12.024 28.853 1.00 57.53 344 THR A CA 1
ATOM 2665 C C . THR A 1 344 ? -53.007 -12.572 30.227 1.00 57.53 344 THR A C 1
ATOM 2667 O O . THR A 1 344 ? -53.116 -11.857 31.221 1.00 57.53 344 THR A O 1
ATOM 2670 N N . ASP A 1 345 ? -52.439 -13.779 30.287 1.00 55.06 345 ASP A N 1
ATOM 2671 C CA . ASP A 1 345 ? -51.891 -14.386 31.512 1.00 55.06 345 ASP A CA 1
ATOM 2672 C C . ASP A 1 345 ? -50.516 -13.811 31.923 1.00 55.06 345 ASP A C 1
ATOM 2674 O O . ASP A 1 345 ? -50.070 -13.972 33.063 1.00 55.06 345 ASP A O 1
ATOM 2678 N N . SER A 1 346 ? -49.844 -13.073 31.033 1.00 55.59 346 SER A N 1
ATOM 2679 C CA . SER A 1 346 ? -48.496 -12.535 31.260 1.00 55.59 346 SER A CA 1
ATOM 2680 C C . SER A 1 346 ? -48.464 -11.353 32.211 1.00 55.59 346 SER A C 1
ATOM 2682 O O . SER A 1 346 ? -47.464 -11.153 32.881 1.00 55.59 346 SER A O 1
ATOM 2684 N N . SER A 1 347 ? -49.535 -10.563 32.316 1.00 55.84 347 SER A N 1
ATOM 2685 C CA . SER A 1 347 ? -49.577 -9.449 33.274 1.00 55.84 347 SER A CA 1
ATOM 2686 C C . SER A 1 347 ? -49.496 -9.955 34.723 1.00 55.84 347 SER A C 1
ATOM 2688 O O . SER A 1 347 ? -48.795 -9.359 35.543 1.00 55.84 347 SER A O 1
ATOM 2690 N N . ALA A 1 348 ? -50.130 -11.095 35.014 1.00 59.53 348 ALA A N 1
ATOM 2691 C CA . ALA A 1 348 ? -50.091 -11.750 36.320 1.00 59.53 348 ALA A CA 1
ATOM 2692 C C . ALA A 1 348 ? -48.806 -12.580 36.527 1.00 59.53 348 ALA A C 1
ATOM 2694 O O . ALA A 1 348 ? -48.215 -12.558 37.609 1.00 59.53 348 ALA A O 1
ATOM 2695 N N . ALA A 1 349 ? -48.307 -13.259 35.487 1.00 59.59 349 ALA A N 1
ATOM 2696 C CA . ALA A 1 349 ? -47.048 -14.006 35.560 1.00 59.59 349 ALA A CA 1
ATOM 2697 C C . ALA A 1 349 ? -45.805 -13.091 35.644 1.00 59.59 349 ALA A C 1
ATOM 2699 O O . ALA A 1 349 ? -44.902 -13.363 36.434 1.00 59.59 349 ALA A O 1
ATOM 2700 N N . LEU A 1 350 ? -45.774 -11.966 34.916 1.00 61.72 350 LEU A N 1
ATOM 2701 C CA . LEU A 1 350 ? -44.718 -10.944 35.001 1.00 61.72 350 LEU A CA 1
ATOM 2702 C C . LEU A 1 350 ? -44.718 -10.272 36.374 1.00 61.72 350 LEU A C 1
ATOM 2704 O O . LEU A 1 350 ? -43.660 -10.142 36.981 1.00 61.72 350 LEU A O 1
ATOM 2708 N N . SER A 1 351 ? -45.895 -9.943 36.917 1.00 66.19 351 SER A N 1
ATOM 2709 C CA . SER A 1 351 ? -46.049 -9.494 38.310 1.00 66.19 351 SER A CA 1
ATOM 2710 C C . SER A 1 351 ? -45.395 -10.454 39.316 1.00 66.19 351 SER A C 1
ATOM 2712 O O . SER A 1 351 ? -44.864 -10.000 40.328 1.00 66.19 351 SER A O 1
ATOM 2714 N N . SER A 1 352 ? -45.396 -11.756 39.020 1.00 71.31 352 SER A N 1
ATOM 2715 C CA . SER A 1 352 ? -44.828 -12.807 39.871 1.00 71.31 352 SER A CA 1
ATOM 2716 C C . SER A 1 352 ? -43.322 -13.035 39.645 1.00 71.31 352 SER A C 1
ATOM 2718 O O . SER A 1 352 ? -42.630 -13.484 40.556 1.00 71.31 352 SER A O 1
ATOM 2720 N N . GLN A 1 353 ? -42.790 -12.721 38.454 1.00 78.38 353 GLN A N 1
ATOM 2721 C CA . GLN A 1 353 ? -41.366 -12.876 38.101 1.00 78.38 353 GLN A CA 1
ATOM 2722 C C . GLN A 1 353 ? -40.515 -11.632 38.396 1.00 78.38 353 GLN A C 1
ATOM 2724 O O . GLN A 1 353 ? -39.313 -11.760 38.640 1.00 78.38 353 GLN A O 1
ATOM 2729 N N . ILE A 1 354 ? -41.125 -10.442 38.425 1.00 78.88 354 ILE A N 1
ATOM 2730 C CA . ILE A 1 354 ? -40.462 -9.174 38.769 1.00 78.88 354 ILE A CA 1
ATOM 2731 C C . ILE A 1 354 ? -39.657 -9.272 40.081 1.00 78.88 354 ILE A C 1
ATOM 2733 O O . ILE A 1 354 ? -38.494 -8.872 40.062 1.00 78.88 354 ILE A O 1
ATOM 2737 N N . PRO A 1 355 ? -40.165 -9.860 41.185 1.00 81.50 355 PRO A N 1
ATOM 2738 C CA . PRO A 1 355 ? -39.389 -10.002 42.422 1.00 81.50 355 PRO A CA 1
ATOM 2739 C C . PRO A 1 355 ? -38.155 -10.909 42.278 1.00 81.50 355 PRO A C 1
ATOM 2741 O O . PRO A 1 355 ? -37.106 -10.645 42.872 1.00 81.50 355 PRO A O 1
ATOM 2744 N N . GLY A 1 356 ? -38.252 -11.974 41.473 1.00 83.25 356 GLY A N 1
ATOM 2745 C CA . GLY A 1 356 ? -37.147 -12.902 41.215 1.00 83.25 356 GLY A CA 1
ATOM 2746 C C . GLY A 1 356 ? -36.040 -12.256 40.382 1.00 83.25 356 GLY A C 1
ATOM 2747 O O . GLY A 1 356 ? -34.861 -12.336 40.736 1.00 83.25 356 GLY A O 1
ATOM 2748 N N . LEU A 1 357 ? -36.426 -11.528 39.331 1.00 86.12 357 LEU A N 1
ATOM 2749 C CA . LEU A 1 357 ? -35.500 -10.728 38.533 1.00 86.12 357 LEU A CA 1
ATOM 2750 C C . LEU A 1 357 ? -34.880 -9.602 39.364 1.00 86.12 357 LEU A C 1
ATOM 2752 O O . LEU A 1 357 ? -33.668 -9.420 39.321 1.00 86.12 357 LEU A O 1
ATOM 2756 N N . GLN A 1 358 ? -35.658 -8.917 40.198 1.00 87.44 358 GLN A N 1
ATOM 2757 C CA . GLN A 1 358 ? -35.158 -7.875 41.095 1.00 87.44 358 GLN A CA 1
ATOM 2758 C C . GLN A 1 358 ? -34.128 -8.422 42.095 1.00 87.44 358 GLN A C 1
ATOM 2760 O O . GLN A 1 358 ? -33.091 -7.798 42.308 1.00 87.44 358 GLN A O 1
ATOM 2765 N N . SER A 1 359 ? -34.355 -9.625 42.630 1.00 87.69 359 SER A N 1
ATOM 2766 C CA . SER A 1 359 ? -33.391 -10.318 43.495 1.00 87.69 359 SER A CA 1
ATOM 2767 C C . SER A 1 359 ? -32.115 -10.706 42.740 1.00 87.69 359 SER A C 1
ATOM 2769 O O . SER A 1 359 ? -31.014 -10.599 43.280 1.00 87.69 359 SER A O 1
ATOM 2771 N N . SER A 1 360 ? -32.237 -11.135 41.479 1.00 91.69 360 SER A N 1
ATOM 2772 C CA . SER A 1 360 ? -31.077 -11.450 40.635 1.00 91.69 360 SER A CA 1
ATOM 2773 C C . SER A 1 360 ? -30.267 -10.203 40.270 1.00 91.69 360 SER A C 1
ATOM 2775 O O . SER A 1 360 ? -29.046 -10.231 40.358 1.00 91.69 360 SER A O 1
ATOM 2777 N N . VAL A 1 361 ? -30.932 -9.085 39.965 1.00 92.06 361 VAL A N 1
ATOM 2778 C CA . VAL A 1 361 ? -30.293 -7.792 39.695 1.00 92.06 361 VAL A CA 1
ATOM 2779 C C . VAL A 1 361 ? -29.606 -7.266 40.949 1.00 92.06 361 VAL A C 1
ATOM 2781 O O . VAL A 1 361 ? -28.478 -6.797 40.859 1.00 92.06 361 VAL A O 1
ATOM 2784 N N . GLN A 1 362 ? -30.226 -7.395 42.126 1.00 92.81 362 GLN A N 1
ATOM 2785 C CA . GLN A 1 362 ? -29.579 -7.040 43.391 1.00 92.81 362 GLN A CA 1
ATOM 2786 C C . GLN A 1 362 ? -28.334 -7.893 43.652 1.00 92.81 362 GLN A C 1
ATOM 2788 O O . GLN A 1 362 ? -27.287 -7.346 43.991 1.00 92.81 362 GLN A O 1
ATOM 2793 N N . ARG A 1 363 ? -28.408 -9.209 43.425 1.00 94.81 363 ARG A N 1
ATOM 2794 C CA . ARG A 1 363 ? -27.259 -10.112 43.575 1.00 94.81 363 ARG A CA 1
ATOM 2795 C C . ARG A 1 363 ? -26.124 -9.760 42.615 1.00 94.81 363 ARG A C 1
ATOM 2797 O O . ARG A 1 363 ? -24.995 -9.599 43.057 1.00 94.81 363 ARG A O 1
ATOM 2804 N N . LEU A 1 364 ? -26.437 -9.575 41.334 1.00 93.81 364 LEU A N 1
ATOM 2805 C CA . LEU A 1 364 ? -25.459 -9.165 40.327 1.00 93.81 364 LEU A CA 1
ATOM 2806 C C . LEU A 1 364 ? -24.891 -7.777 40.636 1.00 93.81 364 LEU A C 1
ATOM 2808 O O . LEU A 1 364 ? -23.709 -7.545 40.433 1.00 93.81 364 LEU A O 1
ATOM 2812 N N . SER A 1 365 ? -25.691 -6.852 41.173 1.00 93.12 365 SER A N 1
ATOM 2813 C CA . SER A 1 365 ? -25.195 -5.535 41.585 1.00 93.12 365 SER A CA 1
ATOM 2814 C C . SER A 1 365 ? -24.229 -5.615 42.770 1.00 93.12 365 SER A C 1
ATOM 2816 O O . SER A 1 365 ? -23.255 -4.866 42.803 1.00 93.12 365 SER A O 1
ATOM 2818 N N . ALA A 1 366 ? -24.457 -6.545 43.705 1.00 94.38 366 ALA A N 1
ATOM 2819 C CA . ALA A 1 366 ? -23.537 -6.814 44.804 1.00 94.38 366 ALA A CA 1
ATOM 2820 C C . ALA A 1 366 ? -22.229 -7.425 44.282 1.00 94.38 366 ALA A C 1
ATOM 2822 O O . ALA A 1 366 ? -21.159 -6.927 44.613 1.00 94.38 366 ALA A O 1
ATOM 2823 N N . GLU A 1 367 ? -22.314 -8.408 43.381 1.00 96.56 367 GLU A N 1
ATOM 2824 C CA . GLU A 1 367 ? -21.150 -9.038 42.743 1.00 96.56 367 GLU A CA 1
ATOM 2825 C C . GLU A 1 367 ? -20.345 -8.044 41.890 1.00 96.56 367 GLU A C 1
ATOM 2827 O O . GLU A 1 367 ? -19.122 -8.013 41.957 1.00 96.56 367 GLU A O 1
ATOM 2832 N N . ILE A 1 368 ? -21.007 -7.153 41.144 1.00 94.75 368 ILE A N 1
ATOM 2833 C CA . ILE A 1 368 ? -20.346 -6.048 40.432 1.00 94.75 368 ILE A CA 1
ATOM 2834 C C . ILE A 1 368 ? -19.659 -5.104 41.427 1.00 94.75 368 ILE A C 1
ATOM 2836 O O . ILE A 1 368 ? -18.565 -4.614 41.149 1.00 94.75 368 ILE A O 1
ATOM 2840 N N . GLY A 1 369 ? -20.275 -4.851 42.584 1.00 94.69 369 GLY A N 1
ATOM 2841 C CA . GLY A 1 369 ? -19.666 -4.086 43.670 1.00 94.69 369 GLY A CA 1
ATOM 2842 C C . GLY A 1 369 ? -18.388 -4.741 44.202 1.00 94.69 369 GLY A C 1
ATOM 2843 O O . GLY A 1 369 ? -17.367 -4.068 44.328 1.00 94.69 369 GLY A O 1
ATOM 2844 N N . GLU A 1 370 ? -18.422 -6.051 44.446 1.00 95.69 370 GLU A N 1
ATOM 2845 C CA . GLU A 1 370 ? -17.267 -6.844 44.885 1.00 95.69 370 GLU A CA 1
ATOM 2846 C C . GLU A 1 370 ? -16.167 -6.888 43.815 1.00 95.69 370 GLU A C 1
ATOM 2848 O O . GLU A 1 370 ? -15.002 -6.608 44.101 1.00 95.69 370 GLU A O 1
ATOM 2853 N N . LEU A 1 371 ? -16.521 -7.145 42.554 1.00 96.56 371 LEU A N 1
ATOM 2854 C CA . LEU A 1 371 ? -15.581 -7.136 41.430 1.00 96.56 371 LEU A CA 1
ATOM 2855 C C . LEU A 1 371 ? -14.944 -5.760 41.229 1.00 96.56 371 LEU A C 1
ATOM 2857 O O . LEU A 1 371 ? -13.751 -5.668 40.940 1.00 96.56 371 LEU A O 1
ATOM 2861 N N . LYS A 1 372 ? -15.704 -4.680 41.427 1.00 96.38 372 LYS A N 1
ATOM 2862 C CA . LYS A 1 372 ? -15.166 -3.320 41.381 1.00 96.38 372 LYS A CA 1
ATOM 2863 C C . LYS A 1 372 ? -14.142 -3.084 42.494 1.00 96.38 372 LYS A C 1
ATOM 2865 O O . LYS A 1 372 ? -13.090 -2.515 42.222 1.00 96.38 372 LYS A O 1
ATOM 2870 N N . GLN A 1 373 ? -14.398 -3.564 43.712 1.00 96.00 373 GLN A N 1
ATOM 2871 C CA . GLN A 1 373 ? -13.409 -3.508 44.796 1.00 96.00 373 GLN A CA 1
ATOM 2872 C C . GLN A 1 373 ? -12.157 -4.330 44.461 1.00 96.00 373 GLN A C 1
ATOM 2874 O O . GLN A 1 373 ? -11.039 -3.866 44.681 1.00 96.00 373 GLN A O 1
ATOM 2879 N N . HIS A 1 374 ? -12.318 -5.521 43.878 1.00 96.06 374 HIS A N 1
ATOM 2880 C CA . HIS A 1 374 ? -11.190 -6.330 43.411 1.00 96.06 374 HIS A CA 1
ATOM 2881 C C . HIS A 1 374 ? -10.357 -5.622 42.336 1.00 96.06 374 HIS A C 1
ATOM 2883 O O . HIS A 1 374 ? -9.129 -5.682 42.400 1.00 96.06 374 HIS A O 1
ATOM 2889 N N . LEU A 1 375 ? -10.991 -4.920 41.392 1.00 95.81 375 LEU A N 1
ATOM 2890 C CA . LEU A 1 375 ? -10.290 -4.103 40.397 1.00 95.81 375 LEU A CA 1
ATOM 2891 C C . LEU A 1 375 ? -9.502 -2.966 41.054 1.00 95.81 375 LEU A C 1
ATOM 2893 O O . LEU A 1 375 ? -8.323 -2.806 40.761 1.00 95.81 375 LEU A O 1
ATOM 2897 N N . GLU A 1 376 ? -10.088 -2.250 42.016 1.00 95.25 376 GLU A N 1
ATOM 2898 C CA . GLU A 1 376 ? -9.364 -1.211 42.762 1.00 95.25 376 GLU A CA 1
ATOM 2899 C C . GLU A 1 376 ? -8.170 -1.777 43.551 1.00 95.25 376 GLU A C 1
ATOM 2901 O O . GLU A 1 376 ? -7.137 -1.119 43.702 1.00 95.25 376 GLU A O 1
ATOM 2906 N N . HIS A 1 377 ? -8.284 -2.999 44.080 1.00 95.94 377 HIS A N 1
ATOM 2907 C CA . HIS A 1 377 ? -7.153 -3.694 44.695 1.00 95.94 377 HIS A CA 1
ATOM 2908 C C . HIS A 1 377 ? -6.084 -4.075 43.667 1.00 95.94 377 HIS A C 1
ATOM 2910 O O . HIS A 1 377 ? -4.895 -3.924 43.954 1.00 95.94 377 HIS A O 1
ATOM 2916 N N . TYR A 1 378 ? -6.487 -4.529 42.481 1.00 95.94 378 TYR A N 1
ATOM 2917 C CA . TYR A 1 378 ? -5.569 -4.849 41.394 1.00 95.94 378 TYR A CA 1
ATOM 2918 C C . TYR A 1 378 ? -4.803 -3.607 40.916 1.00 95.94 378 TYR A C 1
ATOM 2920 O O . TYR A 1 378 ? -3.579 -3.664 40.814 1.00 95.94 378 TYR A O 1
ATOM 2928 N N . ASP A 1 379 ? -5.479 -2.466 40.751 1.00 95.56 379 ASP A N 1
ATOM 2929 C CA . ASP A 1 379 ? -4.853 -1.188 40.386 1.00 95.56 379 ASP A CA 1
ATOM 2930 C C . ASP A 1 379 ? -3.782 -0.772 41.406 1.00 95.56 379 ASP A C 1
ATOM 2932 O O . ASP A 1 379 ? -2.671 -0.383 41.040 1.00 95.56 379 ASP A O 1
ATOM 2936 N N . LYS A 1 380 ? -4.070 -0.924 42.707 1.00 97.06 380 LYS A N 1
ATOM 2937 C CA . LYS A 1 380 ? -3.094 -0.656 43.781 1.00 97.06 380 LYS A CA 1
ATOM 2938 C C . LYS A 1 380 ? -1.877 -1.581 43.699 1.00 97.06 380 LYS A C 1
ATOM 2940 O O . LYS A 1 380 ? -0.751 -1.127 43.894 1.00 97.06 380 LYS A O 1
ATOM 2945 N N . ILE A 1 381 ? -2.082 -2.870 43.423 1.00 96.75 381 ILE A N 1
ATOM 2946 C CA . ILE A 1 381 ? -0.988 -3.843 43.270 1.00 96.75 381 ILE A CA 1
ATOM 2947 C C . ILE A 1 381 ? -0.149 -3.523 42.027 1.00 96.75 381 ILE A C 1
ATOM 2949 O O . ILE A 1 381 ? 1.083 -3.586 42.078 1.00 96.75 381 ILE A O 1
ATOM 2953 N N . GLN A 1 382 ? -0.791 -3.149 40.921 1.00 96.81 382 GLN A N 1
ATOM 2954 C CA . GLN A 1 382 ? -0.113 -2.761 39.690 1.00 96.81 382 GLN A CA 1
ATOM 2955 C C . GLN A 1 382 ? 0.742 -1.507 39.901 1.00 96.81 382 GLN A C 1
ATOM 2957 O O . GLN A 1 382 ? 1.892 -1.474 39.467 1.00 96.81 382 GLN A O 1
ATOM 2962 N N . GLU A 1 383 ? 0.228 -0.517 40.628 1.00 96.56 383 GLU A N 1
ATOM 2963 C CA . GLU A 1 383 ? 0.964 0.702 40.962 1.00 96.56 383 GLU A CA 1
ATOM 2964 C C . GLU A 1 383 ? 2.185 0.418 41.850 1.00 96.56 383 GLU A C 1
ATOM 2966 O O . GLU A 1 383 ? 3.286 0.892 41.568 1.00 96.56 383 GLU A O 1
ATOM 2971 N N . LEU A 1 384 ? 2.040 -0.430 42.876 1.00 97.62 384 LEU A N 1
ATOM 2972 C CA . LEU A 1 384 ? 3.176 -0.888 43.687 1.00 97.62 384 LEU A CA 1
ATOM 2973 C C . LEU A 1 384 ? 4.221 -1.629 42.841 1.00 97.62 384 LEU A C 1
ATOM 2975 O O . LEU A 1 384 ? 5.421 -1.420 43.015 1.00 97.62 384 LEU A O 1
ATOM 2979 N N . THR A 1 385 ? 3.775 -2.464 41.901 1.00 96.31 385 THR A N 1
ATOM 2980 C CA . THR A 1 385 ? 4.663 -3.194 40.987 1.00 96.31 385 THR A CA 1
ATOM 2981 C C . THR A 1 385 ? 5.413 -2.236 40.066 1.00 96.31 385 THR A C 1
ATOM 2983 O O . THR A 1 385 ? 6.621 -2.386 39.888 1.00 96.31 385 THR A O 1
ATOM 2986 N N . ARG A 1 386 ? 4.729 -1.216 39.532 1.00 97.12 386 ARG A N 1
ATOM 2987 C CA . ARG A 1 386 ? 5.333 -0.158 38.714 1.00 97.12 386 ARG A CA 1
ATOM 2988 C C . ARG A 1 386 ? 6.397 0.604 39.497 1.00 97.12 386 ARG A C 1
ATOM 2990 O O . ARG A 1 386 ? 7.529 0.707 39.035 1.00 97.12 386 ARG A O 1
ATOM 2997 N N . MET A 1 387 ? 6.072 1.067 40.704 1.00 96.12 387 MET A N 1
ATOM 2998 C CA . MET A 1 387 ? 7.035 1.767 41.560 1.00 96.12 387 MET A CA 1
ATOM 2999 C C . MET A 1 387 ? 8.250 0.891 41.897 1.00 96.12 387 MET A C 1
ATOM 3001 O O . MET A 1 387 ? 9.384 1.373 41.892 1.00 96.12 387 MET A O 1
ATOM 3005 N N . LEU A 1 388 ? 8.045 -0.406 42.145 1.00 97.69 388 LEU A N 1
ATOM 3006 C CA . LEU A 1 388 ? 9.140 -1.345 42.383 1.00 97.69 388 LEU A CA 1
ATOM 3007 C C . LEU A 1 388 ? 10.021 -1.525 41.138 1.00 97.69 388 LEU A C 1
ATOM 3009 O O . LEU A 1 388 ? 11.245 -1.528 41.251 1.00 97.69 388 LEU A O 1
ATOM 3013 N N . GLN A 1 389 ? 9.421 -1.644 39.952 1.00 96.94 389 GLN A N 1
ATOM 3014 C CA . GLN A 1 389 ? 10.148 -1.749 38.684 1.00 96.94 389 GLN A CA 1
ATOM 3015 C C . GLN A 1 389 ? 10.951 -0.483 38.376 1.00 96.94 389 GLN A C 1
ATOM 3017 O O . GLN A 1 389 ? 12.104 -0.583 37.957 1.00 96.94 389 GLN A O 1
ATOM 3022 N N . GLU A 1 390 ? 10.383 0.700 38.612 1.00 96.75 390 GLU A N 1
ATOM 3023 C CA . GLU A 1 390 ? 11.074 1.984 38.453 1.00 96.75 390 GLU A CA 1
ATOM 3024 C C . GLU A 1 390 ? 12.242 2.109 39.436 1.00 96.75 390 GLU A C 1
ATOM 3026 O O . GLU A 1 390 ? 13.348 2.485 39.043 1.00 96.75 390 GLU A O 1
ATOM 3031 N N . SER A 1 391 ? 12.033 1.711 40.695 1.00 96.88 391 SER A N 1
ATOM 3032 C CA . SER A 1 391 ? 13.088 1.676 41.710 1.00 96.88 391 SER A CA 1
ATOM 3033 C C . SER A 1 391 ? 14.217 0.721 41.320 1.00 96.88 391 SER A C 1
ATOM 3035 O O . SER A 1 391 ? 15.386 1.107 41.346 1.00 96.88 391 SER A O 1
ATOM 3037 N N . HIS A 1 392 ? 13.882 -0.494 40.880 1.00 96.94 392 HIS A N 1
ATOM 3038 C CA . HIS A 1 392 ? 14.866 -1.467 40.416 1.00 96.94 392 HIS A CA 1
ATOM 3039 C C . HIS A 1 392 ? 15.617 -0.966 39.176 1.00 96.94 392 HIS A C 1
ATOM 3041 O O . HIS A 1 392 ? 16.838 -1.064 39.119 1.00 96.94 392 HIS A O 1
ATOM 3047 N N . SER A 1 393 ? 14.918 -0.376 38.204 1.00 97.12 393 SER A N 1
ATOM 3048 C CA . SER A 1 393 ? 15.534 0.177 36.989 1.00 97.12 393 SER A CA 1
ATOM 3049 C C . SER A 1 393 ? 16.491 1.325 37.313 1.00 97.12 393 SER A C 1
ATOM 3051 O O . SER A 1 393 ? 17.601 1.374 36.785 1.00 97.12 393 SER A O 1
ATOM 3053 N N . SER A 1 394 ? 16.097 2.211 38.232 1.00 97.19 394 SER A N 1
ATOM 3054 C CA . SER A 1 394 ? 16.954 3.282 38.742 1.00 97.19 394 SER A CA 1
ATOM 3055 C C . SER A 1 394 ? 18.195 2.715 39.436 1.00 97.19 394 SER A C 1
ATOM 3057 O O . SER A 1 394 ? 19.312 3.118 39.121 1.00 97.19 394 SER A O 1
ATOM 3059 N N . LEU A 1 395 ? 18.026 1.710 40.304 1.00 97.56 395 LEU A N 1
ATOM 3060 C CA . LEU A 1 395 ? 19.131 1.048 41.001 1.00 97.56 395 LEU A CA 1
ATOM 3061 C C . LEU A 1 395 ? 20.100 0.341 40.038 1.00 97.56 395 LEU A C 1
ATOM 3063 O O . LEU A 1 395 ? 21.315 0.396 40.218 1.00 97.56 395 LEU A O 1
ATOM 3067 N N . VAL A 1 396 ? 19.588 -0.324 39.001 1.00 97.50 396 VAL A N 1
ATOM 3068 C CA . VAL A 1 396 ? 20.426 -0.944 37.966 1.00 97.50 396 VAL A CA 1
ATOM 3069 C C . VAL A 1 396 ? 21.194 0.129 37.198 1.00 97.50 396 VAL A C 1
ATOM 3071 O O . VAL A 1 396 ? 22.408 0.011 37.055 1.00 97.50 396 VAL A O 1
ATOM 3074 N N . SER A 1 397 ? 20.534 1.216 36.789 1.00 97.12 397 SER A N 1
ATOM 3075 C CA . SE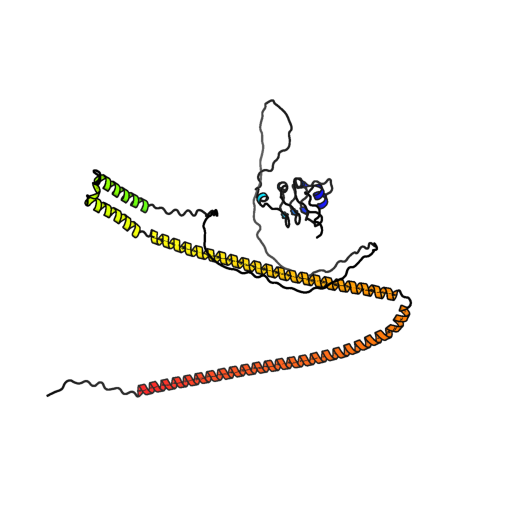R A 1 397 ? 21.186 2.321 36.079 1.00 97.12 397 SER A CA 1
ATOM 3076 C C . SER A 1 397 ? 22.275 3.000 36.916 1.00 97.12 397 SER A C 1
ATOM 3078 O O . SER A 1 397 ? 23.315 3.378 36.368 1.00 97.12 397 SER A O 1
ATOM 3080 N N . THR A 1 398 ? 22.064 3.185 38.224 1.00 97.44 398 THR A N 1
ATOM 3081 C CA . THR A 1 398 ? 23.091 3.757 39.108 1.00 97.44 398 THR A CA 1
ATOM 3082 C C . THR A 1 398 ? 24.259 2.795 39.284 1.00 97.44 398 THR A C 1
ATOM 3084 O O . THR A 1 398 ? 25.408 3.214 39.161 1.00 97.44 398 THR A O 1
ATOM 3087 N N . ASN A 1 399 ? 23.997 1.500 39.466 1.00 97.50 399 ASN A N 1
ATOM 3088 C CA . ASN A 1 399 ? 25.049 0.486 39.537 1.00 97.50 399 ASN A CA 1
ATOM 3089 C C . ASN A 1 399 ? 25.868 0.410 38.239 1.00 97.50 399 ASN A C 1
ATOM 3091 O O . ASN A 1 399 ? 27.096 0.381 38.291 1.00 97.50 399 ASN A O 1
ATOM 3095 N N . GLU A 1 400 ? 25.227 0.440 37.069 1.00 97.38 400 GLU A N 1
ATOM 3096 C CA . GLU A 1 400 ? 25.919 0.483 35.775 1.00 97.38 400 GLU A CA 1
ATOM 3097 C C . GLU A 1 400 ? 26.781 1.739 35.617 1.00 97.38 400 GLU A C 1
ATOM 3099 O O . GLU A 1 400 ? 27.881 1.682 35.062 1.00 97.38 400 GLU A O 1
ATOM 3104 N N . HIS A 1 401 ? 26.302 2.886 36.103 1.00 97.12 401 HIS A N 1
ATOM 3105 C CA . HIS A 1 401 ? 27.081 4.117 36.099 1.00 97.12 401 HIS A CA 1
ATOM 3106 C C . HIS A 1 401 ? 28.318 4.013 36.993 1.00 97.12 401 HIS A C 1
ATOM 3108 O O . HIS A 1 401 ? 29.419 4.289 36.516 1.00 97.12 401 HIS A O 1
ATOM 3114 N N . LEU A 1 402 ? 28.161 3.531 38.227 1.00 97.94 402 LEU A N 1
ATOM 3115 C CA . LEU A 1 402 ? 29.271 3.320 39.158 1.00 97.94 402 LEU A CA 1
ATOM 3116 C C . LEU A 1 402 ? 30.287 2.307 38.614 1.00 97.94 402 LEU A C 1
ATOM 3118 O O . LEU A 1 402 ? 31.494 2.510 38.729 1.00 97.94 402 LEU A O 1
ATOM 3122 N N . LEU A 1 403 ? 29.830 1.234 37.960 1.00 97.62 403 LEU A N 1
ATOM 3123 C CA . LEU A 1 403 ? 30.714 0.269 37.301 1.00 97.62 403 LEU A CA 1
ATOM 3124 C C . LEU A 1 403 ? 31.513 0.908 36.159 1.00 97.62 403 LEU A C 1
ATOM 3126 O O . LEU A 1 403 ? 32.703 0.615 36.008 1.00 97.62 403 LEU A O 1
ATOM 3130 N N . ARG A 1 404 ? 30.895 1.804 35.376 1.00 96.75 404 ARG A N 1
ATOM 3131 C CA . ARG A 1 404 ? 31.600 2.578 34.343 1.00 96.75 404 ARG A CA 1
ATOM 3132 C C . ARG A 1 404 ? 32.644 3.510 34.950 1.00 96.75 404 ARG A C 1
ATOM 3134 O O . ARG A 1 404 ? 33.767 3.526 34.453 1.00 96.75 404 ARG A O 1
ATOM 3141 N N . GLU A 1 405 ? 32.314 4.232 36.017 1.00 97.19 405 GLU A N 1
ATOM 3142 C CA . GLU A 1 405 ? 33.264 5.113 36.711 1.00 97.19 405 GLU A CA 1
ATOM 3143 C C . GLU A 1 405 ? 34.443 4.332 37.297 1.00 97.19 405 GLU A C 1
ATOM 3145 O O . GLU A 1 405 ? 35.597 4.696 37.079 1.00 97.19 405 GLU A O 1
ATOM 3150 N N . LEU A 1 406 ? 34.184 3.192 37.947 1.00 97.25 406 LEU A N 1
ATOM 3151 C CA . LEU A 1 406 ? 35.236 2.294 38.427 1.00 97.25 406 LEU A CA 1
ATOM 3152 C C . LEU A 1 406 ? 36.105 1.767 37.279 1.00 97.25 406 LEU A C 1
ATOM 3154 O O . LEU A 1 406 ? 37.324 1.654 37.422 1.00 97.25 406 LEU A O 1
ATOM 3158 N N . GLY A 1 407 ? 35.501 1.447 36.133 1.00 97.06 407 GLY A N 1
ATOM 3159 C CA . GLY A 1 407 ? 36.219 1.049 34.924 1.00 97.06 407 GLY A CA 1
ATOM 3160 C C . GLY A 1 407 ? 37.134 2.155 34.392 1.00 97.06 407 GLY A C 1
ATOM 3161 O O . GLY A 1 407 ? 38.294 1.884 34.075 1.00 97.06 407 GLY A O 1
ATOM 3162 N N . GLN A 1 408 ? 36.640 3.395 34.346 1.00 96.88 408 GLN A N 1
ATOM 3163 C CA . GLN A 1 408 ? 37.408 4.570 33.928 1.00 96.88 408 GLN A CA 1
ATOM 3164 C C . GLN A 1 408 ? 38.555 4.865 34.895 1.00 96.88 408 GLN A C 1
ATOM 3166 O O . GLN A 1 408 ? 39.690 4.989 34.445 1.00 96.88 408 GLN A O 1
ATOM 3171 N N . ALA A 1 409 ? 38.299 4.875 36.205 1.00 96.69 409 ALA A N 1
ATOM 3172 C CA . ALA A 1 409 ? 39.327 5.080 37.223 1.00 96.69 409 ALA A CA 1
ATOM 3173 C C . ALA A 1 409 ? 40.423 4.003 37.147 1.00 96.69 409 ALA A C 1
ATOM 3175 O O . ALA A 1 409 ? 41.613 4.308 37.190 1.00 96.69 409 ALA A O 1
ATOM 3176 N N . ARG A 1 410 ? 40.047 2.731 36.943 1.00 97.44 410 ARG A N 1
ATOM 3177 C CA . ARG A 1 410 ? 41.015 1.642 36.719 1.00 97.44 410 ARG A CA 1
ATOM 3178 C C . ARG A 1 410 ? 41.819 1.832 35.433 1.00 97.44 410 ARG A C 1
ATOM 3180 O O . ARG A 1 410 ? 43.004 1.512 35.414 1.00 97.44 410 ARG A O 1
ATOM 3187 N N . ALA A 1 411 ? 41.199 2.305 34.352 1.00 96.25 411 ALA A N 1
ATOM 3188 C CA . ALA A 1 411 ? 41.893 2.570 33.093 1.00 96.25 411 ALA A CA 1
ATOM 3189 C C . ALA A 1 411 ? 42.867 3.751 33.210 1.00 96.25 411 ALA A C 1
ATOM 3191 O O . ALA A 1 411 ? 44.001 3.626 32.759 1.00 96.25 411 ALA A O 1
ATOM 3192 N N . GLN A 1 412 ? 42.453 4.837 33.869 1.00 95.94 412 GLN A N 1
ATOM 3193 C CA . GLN A 1 412 ? 43.307 5.981 34.191 1.00 95.94 412 GLN A CA 1
ATOM 3194 C C . GLN A 1 412 ? 44.505 5.540 35.027 1.00 95.94 412 GLN A C 1
ATOM 3196 O O . GLN A 1 412 ? 45.639 5.762 34.620 1.00 95.94 412 GLN A O 1
ATOM 3201 N N . HIS A 1 413 ? 44.268 4.803 36.114 1.00 97.06 413 HIS A N 1
ATOM 3202 C CA . HIS A 1 413 ? 45.348 4.286 36.946 1.00 97.06 413 HIS A CA 1
ATOM 3203 C C . HIS A 1 413 ? 46.308 3.376 36.163 1.00 97.06 413 HIS A C 1
ATOM 3205 O O . HIS A 1 413 ? 47.520 3.491 36.308 1.00 97.06 413 HIS A O 1
ATOM 3211 N N . ARG A 1 414 ? 45.802 2.495 35.285 1.00 97.00 414 ARG A N 1
ATOM 3212 C CA . ARG A 1 414 ? 46.667 1.685 34.408 1.00 97.00 414 ARG A CA 1
ATOM 3213 C C . ARG A 1 414 ? 47.515 2.548 33.477 1.00 97.00 414 ARG A C 1
ATOM 3215 O O . ARG A 1 414 ? 48.709 2.293 33.373 1.00 97.00 414 ARG A O 1
ATOM 3222 N N . ALA A 1 415 ? 46.926 3.561 32.844 1.00 96.00 415 ALA A N 1
ATOM 3223 C CA . ALA A 1 415 ? 47.650 4.474 31.965 1.00 96.00 415 ALA A CA 1
ATOM 3224 C C . ALA A 1 415 ? 48.716 5.278 32.730 1.00 96.00 415 ALA A C 1
ATOM 3226 O O . ALA A 1 415 ? 49.841 5.399 32.255 1.00 96.00 415 ALA A O 1
ATOM 3227 N N . GLU A 1 416 ? 48.406 5.760 33.936 1.00 97.19 416 GLU A N 1
ATOM 3228 C CA . GLU A 1 416 ? 49.373 6.418 34.825 1.00 97.19 416 GLU A CA 1
ATOM 3229 C C . GLU A 1 416 ? 50.522 5.476 35.191 1.00 97.19 416 GLU A C 1
ATOM 3231 O O . GLU A 1 416 ? 51.691 5.846 35.094 1.00 97.19 416 GLU A O 1
ATOM 3236 N N . VAL A 1 417 ? 50.212 4.232 35.562 1.00 96.81 417 VAL A N 1
ATOM 3237 C CA . VAL A 1 417 ? 51.217 3.213 35.870 1.00 96.81 417 VAL A CA 1
ATOM 3238 C C . VAL A 1 417 ? 52.084 2.930 34.643 1.00 96.81 417 VAL A C 1
ATOM 3240 O O . VAL A 1 417 ? 53.306 2.888 34.769 1.00 96.81 417 VAL A O 1
ATOM 3243 N N . GLU A 1 418 ? 51.510 2.766 33.453 1.00 96.31 418 GLU A N 1
ATOM 3244 C CA . GLU A 1 418 ? 52.261 2.573 32.206 1.00 96.31 418 GLU A CA 1
ATOM 3245 C C . GLU A 1 418 ? 53.133 3.783 31.861 1.00 96.31 418 GLU A C 1
ATOM 3247 O O . GLU A 1 418 ? 54.293 3.611 31.482 1.00 96.31 418 GLU A O 1
ATOM 3252 N N . GLN A 1 419 ? 52.622 5.000 32.055 1.00 95.88 419 GLN A N 1
ATOM 3253 C CA . GLN A 1 419 ? 53.370 6.239 31.868 1.00 95.88 419 GLN A CA 1
ATOM 3254 C C . GLN A 1 419 ? 54.554 6.325 32.838 1.00 95.88 419 GLN A C 1
ATOM 3256 O O . GLN A 1 419 ? 55.661 6.667 32.421 1.00 95.88 419 GLN A O 1
ATOM 3261 N N . LEU A 1 420 ? 54.359 5.971 34.112 1.00 95.44 420 LEU A N 1
ATOM 3262 C CA . LEU A 1 420 ? 55.434 5.885 35.103 1.00 95.44 420 LEU A CA 1
ATOM 3263 C C . LEU A 1 420 ? 56.459 4.808 34.728 1.00 95.44 420 LEU A C 1
ATOM 3265 O O . LEU A 1 420 ? 57.660 5.046 34.816 1.00 95.44 420 LEU A O 1
ATOM 3269 N N . HIS A 1 421 ? 56.017 3.640 34.254 1.00 96.31 421 HIS A N 1
ATOM 3270 C CA . HIS A 1 421 ? 56.923 2.599 33.761 1.00 96.31 421 HIS A CA 1
ATOM 3271 C C . HIS A 1 421 ? 57.718 3.067 32.539 1.00 96.31 421 HIS A C 1
ATOM 3273 O O . HIS A 1 421 ? 58.903 2.747 32.416 1.00 96.31 421 HIS A O 1
ATOM 3279 N N . TRP A 1 422 ? 57.083 3.802 31.628 1.00 95.81 422 TRP A N 1
ATOM 3280 C CA . TRP A 1 422 ? 57.738 4.375 30.460 1.00 95.81 422 TRP A CA 1
ATOM 3281 C C . TRP A 1 422 ? 58.772 5.427 30.872 1.00 95.81 422 TRP A C 1
ATOM 3283 O O . TRP A 1 422 ? 59.924 5.329 30.448 1.00 95.81 422 TRP A O 1
ATOM 3293 N N . SER A 1 423 ? 58.414 6.358 31.765 1.00 95.50 423 SER A N 1
ATOM 3294 C CA . SER A 1 423 ? 59.339 7.387 32.256 1.00 95.50 423 SER A CA 1
ATOM 3295 C C . SER A 1 423 ? 60.515 6.771 33.015 1.00 95.50 423 SER A C 1
ATOM 3297 O O . SER A 1 423 ? 61.659 7.157 32.787 1.00 95.50 423 SER A O 1
ATOM 3299 N N . TYR A 1 424 ? 60.264 5.746 33.837 1.00 95.12 424 TYR A N 1
ATOM 3300 C CA . TYR A 1 424 ? 61.303 5.001 34.541 1.00 95.12 424 TYR A CA 1
ATOM 3301 C C . TYR A 1 424 ? 62.255 4.297 33.569 1.00 95.12 424 TYR A C 1
ATOM 3303 O O . TYR A 1 424 ? 63.473 4.362 33.737 1.00 95.12 424 TYR A O 1
ATOM 3311 N N . LYS A 1 425 ? 61.728 3.635 32.529 1.00 93.50 425 LYS A N 1
ATOM 3312 C CA . LYS A 1 425 ? 62.554 3.000 31.489 1.00 93.50 425 LYS A CA 1
ATOM 3313 C C . LYS A 1 425 ? 63.406 4.025 30.750 1.00 93.50 425 LYS A C 1
ATOM 3315 O O . LYS A 1 425 ? 64.574 3.746 30.491 1.00 93.50 425 LYS A O 1
ATOM 3320 N N . GLU A 1 426 ? 62.845 5.180 30.418 1.00 91.44 426 GLU A N 1
ATOM 3321 C CA . GLU A 1 426 ? 63.571 6.225 29.702 1.00 91.44 426 GLU A CA 1
ATOM 3322 C C . GLU A 1 426 ? 64.654 6.862 30.578 1.00 91.44 426 GLU A C 1
ATOM 3324 O O . GLU A 1 426 ? 65.803 6.953 30.155 1.00 91.44 426 GLU A O 1
ATOM 3329 N N . LEU A 1 427 ? 64.344 7.163 31.843 1.00 92.44 427 LEU A N 1
ATOM 3330 C CA . LEU A 1 427 ? 65.330 7.598 32.833 1.00 92.44 427 LEU A CA 1
ATOM 3331 C C . LEU A 1 427 ? 66.450 6.562 33.003 1.00 92.44 427 LEU A C 1
ATOM 3333 O O . LEU A 1 427 ? 67.629 6.901 33.032 1.00 92.44 427 LEU A O 1
ATOM 3337 N N . LYS A 1 428 ? 66.109 5.272 33.061 1.00 92.81 428 LYS A N 1
ATOM 3338 C CA . LYS A 1 428 ? 67.105 4.199 33.139 1.00 92.81 428 LYS A CA 1
ATOM 3339 C C . LYS A 1 428 ? 68.023 4.183 31.911 1.00 92.81 428 LYS A C 1
ATOM 3341 O O . LYS A 1 428 ? 69.222 3.958 32.070 1.00 92.81 428 LYS A O 1
ATOM 3346 N N . LYS A 1 429 ? 67.499 4.429 30.703 1.00 90.19 429 LYS A N 1
ATOM 3347 C CA . LYS A 1 429 ? 68.320 4.542 29.484 1.00 90.19 429 LYS A CA 1
ATOM 3348 C C . LYS A 1 429 ? 69.228 5.766 29.519 1.00 90.19 429 LYS A C 1
ATOM 3350 O O . LYS A 1 429 ? 70.405 5.626 29.206 1.00 90.19 429 LYS A O 1
ATOM 3355 N N . THR A 1 430 ? 68.722 6.941 29.899 1.00 88.69 430 THR A N 1
ATOM 3356 C CA . THR A 1 430 ? 69.548 8.158 29.971 1.00 88.69 430 THR A CA 1
ATOM 3357 C C . THR A 1 430 ? 70.661 8.008 31.006 1.00 88.69 430 THR A C 1
ATOM 3359 O O . THR A 1 430 ? 71.811 8.336 30.714 1.00 88.69 430 THR A O 1
ATOM 3362 N N . MET A 1 431 ? 70.368 7.400 32.160 1.00 83.25 431 MET A N 1
ATOM 3363 C CA . MET A 1 431 ? 71.389 7.040 33.146 1.00 83.25 431 MET A CA 1
ATOM 3364 C C . MET A 1 431 ? 72.405 6.039 32.575 1.00 83.25 431 MET A C 1
ATOM 3366 O O . MET A 1 431 ? 73.607 6.252 32.715 1.00 83.25 431 MET A O 1
ATOM 3370 N N . ALA A 1 432 ? 71.965 4.991 31.871 1.00 80.25 432 ALA A N 1
ATOM 3371 C CA . ALA A 1 432 ? 72.867 4.025 31.237 1.00 80.25 432 ALA A CA 1
ATOM 3372 C C . ALA A 1 432 ? 73.769 4.655 30.157 1.00 80.25 432 ALA A C 1
ATOM 3374 O O . ALA A 1 432 ? 74.939 4.292 30.058 1.00 80.25 432 ALA A O 1
ATOM 3375 N N . LEU A 1 433 ? 73.263 5.624 29.385 1.00 76.12 433 LEU A N 1
ATOM 3376 C CA . LEU A 1 433 ? 74.048 6.381 28.402 1.00 76.12 433 LEU A CA 1
ATOM 3377 C C . LEU A 1 433 ? 75.079 7.299 29.072 1.00 76.12 433 LEU A C 1
ATOM 3379 O O . LEU A 1 433 ? 76.200 7.399 28.584 1.00 76.12 433 LEU A O 1
ATOM 3383 N N . SER A 1 434 ? 74.747 7.907 30.216 1.00 68.81 434 SER A N 1
ATOM 3384 C CA . SER A 1 434 ? 75.710 8.687 31.013 1.00 68.81 434 SER A CA 1
ATOM 3385 C C . SER A 1 434 ? 76.787 7.831 31.701 1.00 68.81 434 SER A C 1
ATOM 3387 O O . SER A 1 434 ? 77.820 8.356 32.107 1.00 68.81 434 SER A O 1
ATOM 3389 N N . LEU A 1 435 ? 76.561 6.516 31.807 1.00 61.88 435 LEU A N 1
ATOM 3390 C CA . LEU A 1 435 ? 77.449 5.537 32.447 1.00 61.88 435 LEU A CA 1
ATOM 3391 C C . LEU A 1 435 ? 78.177 4.621 31.440 1.00 61.88 435 LEU A C 1
ATOM 3393 O O . LEU A 1 435 ? 78.890 3.709 31.860 1.00 61.88 435 LEU A O 1
ATOM 3397 N N . SER A 1 436 ? 78.029 4.837 30.124 1.00 48.78 436 SER A N 1
ATOM 3398 C CA . SER A 1 436 ? 78.747 4.059 29.102 1.00 48.78 436 SER A CA 1
ATOM 3399 C C . SER A 1 436 ? 80.147 4.651 28.841 1.00 48.78 436 SER A C 1
ATOM 3401 O O . SER A 1 436 ? 80.245 5.854 28.587 1.00 48.78 436 SER A O 1
ATOM 3403 N N . PRO A 1 437 ? 81.247 3.868 28.898 1.00 54.97 437 PRO A N 1
ATOM 3404 C CA . PRO A 1 437 ? 82.602 4.410 28.819 1.00 54.97 437 PRO A CA 1
ATOM 3405 C C . PRO A 1 437 ? 82.943 4.867 27.396 1.00 54.97 437 PRO A C 1
ATOM 3407 O O . PRO A 1 437 ? 82.805 4.099 26.443 1.00 54.97 437 PRO A O 1
ATOM 3410 N N . GLN A 1 438 ? 83.480 6.083 27.258 1.00 50.97 438 GLN A N 1
ATOM 3411 C CA . GLN A 1 438 ? 84.274 6.471 26.091 1.00 50.97 438 GLN A CA 1
ATOM 3412 C C . GLN A 1 438 ? 85.441 5.483 25.937 1.00 50.97 438 GLN A C 1
ATOM 3414 O O . GLN A 1 438 ? 86.446 5.564 26.642 1.00 50.97 438 GLN A O 1
ATOM 3419 N N . GLY A 1 439 ? 85.290 4.530 25.016 1.00 46.97 439 GLY A N 1
ATOM 3420 C CA . GLY A 1 439 ? 86.376 3.700 24.518 1.00 46.97 439 GLY A CA 1
ATOM 3421 C C . GLY A 1 439 ? 87.387 4.581 23.793 1.00 46.97 439 GLY A C 1
ATOM 3422 O O . GLY A 1 439 ? 87.075 5.222 22.790 1.00 46.97 439 GLY A O 1
ATOM 3423 N N . SER A 1 440 ? 88.592 4.629 24.343 1.00 45.47 440 SER A N 1
ATOM 3424 C CA . SER A 1 440 ? 89.751 5.337 23.826 1.00 45.47 440 SER A CA 1
ATOM 3425 C C . SER A 1 440 ? 90.136 4.848 22.426 1.00 45.47 440 SER A C 1
ATOM 3427 O O . SER A 1 440 ? 90.630 3.739 22.236 1.00 45.47 440 SER A O 1
ATOM 3429 N N . ALA A 1 441 ? 89.992 5.715 21.427 1.00 41.53 441 ALA A N 1
ATOM 3430 C CA . ALA A 1 441 ? 90.739 5.586 20.185 1.00 41.53 441 ALA A CA 1
ATOM 3431 C C . ALA A 1 441 ? 92.160 6.123 20.427 1.00 41.53 441 ALA A C 1
ATOM 3433 O O . ALA A 1 441 ? 92.379 7.334 20.454 1.00 41.53 441 ALA A O 1
ATOM 3434 N N . ARG A 1 442 ? 93.135 5.227 20.622 1.00 43.47 442 ARG A N 1
ATOM 3435 C CA . ARG A 1 442 ? 94.566 5.544 20.497 1.00 43.47 442 ARG A CA 1
ATOM 3436 C C . ARG A 1 442 ? 95.146 4.724 19.331 1.00 43.47 442 ARG A C 1
ATOM 3438 O O . ARG A 1 442 ? 94.957 3.510 19.327 1.00 43.47 442 ARG A O 1
ATOM 3445 N N . PRO A 1 443 ? 95.803 5.355 18.339 1.00 48.50 443 PRO A N 1
ATOM 3446 C CA . PRO A 1 443 ? 96.299 4.689 17.138 1.00 48.50 443 PRO A CA 1
ATOM 3447 C C . PRO A 1 443 ? 97.753 4.216 17.295 1.00 48.50 443 PRO A C 1
ATOM 3449 O O . PRO A 1 443 ? 98.540 4.827 18.018 1.00 48.50 443 PRO A O 1
ATOM 3452 N N . GLY A 1 444 ? 98.117 3.172 16.549 1.00 44.97 444 GLY A N 1
ATOM 3453 C CA . GLY A 1 444 ? 99.491 2.685 16.370 1.00 44.97 444 GLY A CA 1
ATOM 3454 C C . GLY A 1 444 ? 99.585 1.191 16.679 1.00 44.97 444 GLY A C 1
ATOM 3455 O O . GLY A 1 444 ? 99.112 0.746 17.712 1.00 44.97 444 GLY A O 1
ATOM 3456 N N . GLY A 1 445 ? 100.152 0.335 15.845 1.00 43.44 445 GLY A N 1
ATOM 3457 C CA . GLY A 1 445 ? 100.966 0.513 14.653 1.00 43.44 445 GLY A CA 1
ATOM 3458 C C . GLY A 1 445 ? 101.467 -0.877 14.243 1.00 43.44 445 GLY A C 1
ATOM 3459 O O . GLY A 1 445 ? 101.400 -1.825 15.021 1.00 43.44 445 GLY A O 1
ATOM 3460 N N . CYS A 1 446 ? 101.886 -0.989 12.993 1.00 42.78 446 CYS A N 1
ATOM 3461 C CA . CYS A 1 446 ? 102.141 -2.215 12.252 1.00 42.78 446 CYS A CA 1
ATOM 3462 C C . CYS A 1 446 ? 103.148 -3.224 12.851 1.00 42.78 446 CYS A C 1
ATOM 3464 O O . CYS A 1 446 ? 104.120 -2.863 13.507 1.00 42.78 446 CYS A O 1
ATOM 3466 N N . SER A 1 447 ? 102.948 -4.473 12.404 1.00 45.03 447 SER A N 1
ATOM 3467 C CA . SER A 1 447 ? 103.946 -5.410 11.845 1.00 45.03 447 SER A CA 1
ATOM 3468 C C . SER A 1 447 ? 105.050 -6.008 12.735 1.00 45.03 447 SER A C 1
ATOM 3470 O O . SER A 1 447 ? 106.043 -5.366 13.058 1.00 45.03 447 SER A O 1
ATOM 3472 N N . SER A 1 448 ? 104.920 -7.318 12.969 1.00 52.44 448 SER A N 1
ATOM 3473 C CA . SER A 1 448 ? 105.991 -8.311 13.197 1.00 52.44 448 SER A CA 1
ATOM 3474 C C . SER A 1 448 ? 106.889 -8.512 11.952 1.00 52.44 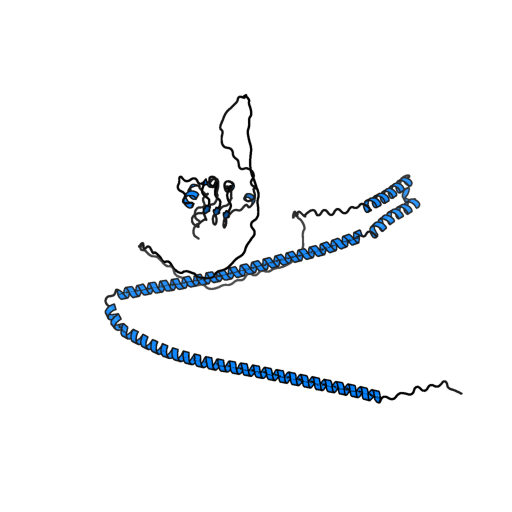448 SER A C 1
ATOM 3476 O O . SER A 1 448 ? 106.500 -8.072 10.870 1.00 52.44 448 SER A O 1
ATOM 3478 N N . PRO A 1 449 ? 107.929 -9.377 11.983 1.00 62.34 449 PRO A N 1
ATOM 3479 C CA . PRO A 1 449 ? 108.930 -9.650 13.025 1.00 62.34 449 PRO A CA 1
ATOM 3480 C C . PRO A 1 449 ? 110.382 -9.622 12.472 1.00 62.34 449 PRO A C 1
ATOM 3482 O O . PRO A 1 449 ? 110.607 -9.697 11.262 1.00 62.34 449 PRO A O 1
ATOM 3485 N N . ARG A 1 450 ? 111.376 -9.655 13.367 1.00 42.75 450 ARG A N 1
ATOM 3486 C CA . ARG A 1 450 ? 112.583 -10.479 13.199 1.00 42.75 450 ARG A CA 1
ATOM 3487 C C . ARG A 1 450 ? 113.181 -10.845 14.545 1.00 42.75 450 ARG A C 1
ATOM 3489 O O . ARG A 1 450 ? 113.129 -9.975 15.440 1.00 42.75 450 ARG A O 1
#

Organism: Rousettus aegyptiacus (NCBI:txid9407)

Radius of gyration: 52.15 Å; chains: 1; bounding box: 166×89×117 Å

Secondary structure (DSSP, 8-state):
-PPPPPEE---HHHHHHHHT--TTS-GGG--EEE----SS-EE---GGGGTT-TT--EEE-TTS-----TTGGG-TT--EEE--S-----GGGTT---------------------------------------------------------------------------------------------------------------------TTHHHHHHHHHHHHHHHHHHH--STTTTTT-HHHHHHHHHHHHHHHHHHHH-THHHHHHHHHHHHHHHHHHHHHHHHHHHHHHHHHHHHHHHHHHHHHHHHHHHHHHHHHHHHHHHHHHHHHHHHHHHHHSTTHHHHHHHHHHHHHHHHHHHHHHHHHHHHHHHHHHHHHHHHHHHHHHHHHHHHHHHHHHHHHHHHHHHHHHHHHHHHHHHHHHHHHHHHHTS--------------

Foldseek 3Di:
DPDQADEEADALVNQCVQQVHDPPDQLCPAAEGADEDDSHYAHAHHAQSCQRNQNYAYYHHANHAHQDPHNCVNNPNYNYYHHHNYNHPDPPRVPPPDDDPDDDDDDDDDDDDDDDDDDDDDDDDDDDDDDDDDDDDDDDDDDDDDDDDDDDDDDDDDDDDDDDDDDDDDDDDDDDDDDDDDDDDDDDDDDDDDDDDDDDDDDDDDDPDDDPPPVVVVVVVLVVVLVVLCVVQDPDDCSQVPDPVSVVVNVVSVVVVVVCVVPDCPVVVVVVVVVVVVVVVVVVVVVVVVVVVVVVVVVVVVVVVVVVVVVVVVVVVVVVVVVVVVVVVVVVVVVVVVVLVPPPCNVVVVVVCVVVVVVVVVVVVVVVVVVVVVVVVVVVVVVVVVVVVVVVVVVVVVVVVVVVVVVVVVVVVVVVVVVVVVVVVVVVVVVVVVVDDDDDDDDDDDDDDD

Sequence (450 aa):
MAPSGPRLPLSEEKIREKSGLAPHRDLAELRSLFIPGTYQEKITHLGNSLMNLTGLKSLDLSRNSLVSLEGIQYLAALESLNLYYNCISVLAEVFRPHVHLIPHPGSTDGEDSAPPSQRSSLSAQTVSTPVPAAEKCRKRRLPGGRLQAPVHQVWPSGLGERGEHPSGPSSTAGSSRRDSSRSEASWLEEQGPRRSGSAREVSPKLQLAVPPGKQASLEVALLEALLDLVDRYWSGCKSLHGNEVFLAQARHILSSVEEFTATQDNSTIMSEEIRYLALENKSLQNRLADQQQQYSLKIHEVLSDLDSARKEMDDLRQQLDRSSEENNNLKSLLFSMKKEAQSTDSSAALSSQIPGLQSSVQRLSAEIGELKQHLEHYDKIQELTRMLQESHSSLVSTNEHLLRELGQARAQHRAEVEQLHWSYKE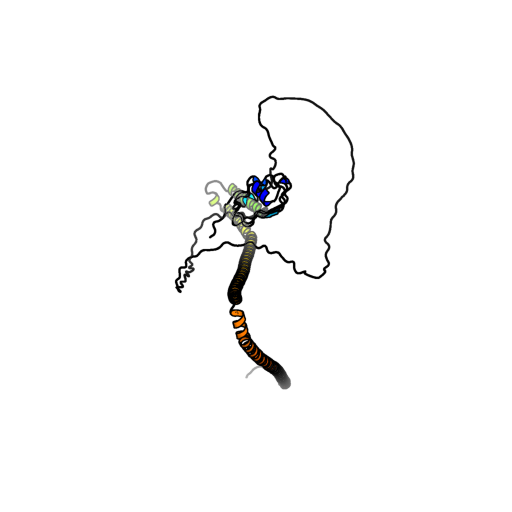LKKTMALSLSPQGSARPGGCSSPR